Protein AF-A0A2V0QK83-F1 (afdb_monomer_lite)

InterPro domains:
  IPR011010 DNA breaking-rejoining enzyme, catalytic core [SSF56349] (102-260)
  IPR013762 Integrase-like, catalytic domain superfamily [G3DSA:1.10.443.10] (91-289)

pLDDT: mean 75.11, std 17.9, range [27.27, 98.12]

Sequence (448 aa):
MVIADFLDSLGEVVEDEDSLRMRNDKRFCMSADNDLSLTKLKVYTCYRLVGAGYSLESFKDLWPNQLGLIDDVLTGVGIDGIRLRCEKRLDSRFDTAFKEYINYVGYASMYIVAQFTGMRPGELVRLIGDVCLEQDSQTGFWLIAGKVEKHQQNLTAIFDDYWIAIPIVRDAIRASIILSRLKNNPYIFSRANTVPSGKVPLALGGSGFDYPMNKF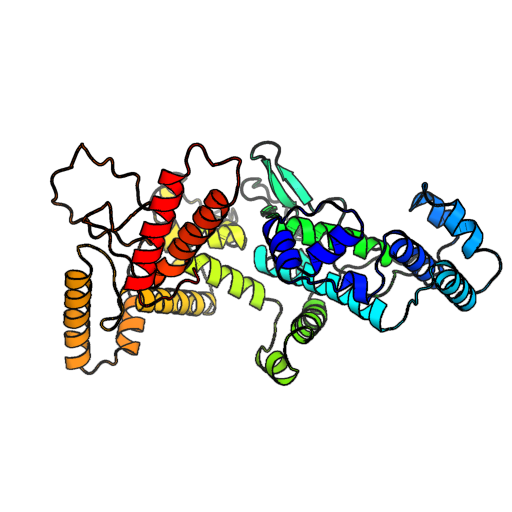FKGFLSEAEVADIDFFPYMLRHTLAFQMRRAGLGLPFISHQLKHFGELVGQVEIGRSFSRTTLSYGEIGEALSTGGRNGSVDWIKREAETEFIKGSFDPDGNYTGPLASEHKASMQKEFSGYMAAGYTKEEVFQFMADQNIAVINVGSALCYGKKSESFDPSLPCIGGLRCNPSRCRQAVVTEAHAPAWKNIYEENKKKLSDPRFEHSYENYKAAMEEARVVLLNLGIEVEE

Secondary structure (DSSP, 8-state):
-HHHHHHHHTTPPPS-HHHHHHHHHTT--HHHHTT--HHHHHHHHHHHHHHTT--HHHHHHH-GGGHHHHHHHHSSS-HHHHHHHHHHHHT----HHHHHHHHHHHHHHHHHHHHHH---HHHHTT-BTTTSEEE-TTT--EEEEP----S-----TTS-SEEE--HHHHHHHHHHHHHHHHHT-SBSS--SSPPPTTPPP-PPPGGGGHHHHHHHHTTTS-HHHHHHH---TTHHHHHHHHHHHHTT--HHHHHHHTT-HHHHH----TT----TTTTTSSTHHHHHHH---SSHHHHHHHHHHHHHHHHHH-TTS-EESTTHHHHHHHHHHHHHHHHHTT--HHHHHHHHHHTT------SSSEE---TT----TTS----GGG--TTT-TTEEEEGGGHHHHHHHHHHHHHHHH-GGGGGGHHHHHHHHHHHHHHHHHTT-----

Radius of gyration: 27.07 Å; chains: 1; bounding box: 74×63×80 Å

Foldseek 3Di:
DLLLLLCVQAVHDQLPPVVVVVCVVVVPHVCVVQVDYVLLLVLLLLLQQVVLVDDLVVVCVVPVPCNVVSCVLPPDDDSVSSQVSSCVVSVHHPDPSNLLSLLLLLLVLLLVLCLQQVDQLVQSLQQFLVPQWDQDPPPRFIWGATDDPDPDPPPDPPQHRITTQDSSNVSSSVSLSSQVSSQVARGSAADSHRNHPPHDHDGQDSQNSLVSNLSNCVVPDDPVVSVVCVDDSSVSSLNNLLVCVLVLNALCVNCSSNVVNDVQCDPPDPPDDDDPVNVVPPCSSVSSVPVDDDDDVVVSQLVSQLVVCCQQLPLPAFKDALCRVVSSVVSVVVVVVVVVVVDDPSVVSSVCSVVPPPQRQQDLFGFQDDPDDDDDPVDPCPDHHYDARVRDRRGMGTSSNLVVLVCQLVVLVVLCVDPVNPVCNVVSVVSNVSSCVRCVSRVHDDDD

Organism: Pseudomonas syringae pv. actinidiae (NCBI:txid103796)

Structure (mmCIF, N/CA/C/O backbone):
data_AF-A0A2V0QK83-F1
#
_entry.id   AF-A0A2V0QK83-F1
#
loop_
_atom_site.group_PDB
_atom_site.id
_atom_site.type_symbol
_atom_site.label_atom_id
_atom_site.label_alt_id
_atom_site.label_comp_id
_atom_site.label_asym_id
_atom_site.label_entity_id
_atom_site.label_seq_id
_atom_site.pdbx_PDB_ins_code
_atom_site.Cartn_x
_atom_site.Cartn_y
_atom_site.Cartn_z
_atom_site.occupancy
_atom_site.B_iso_or_equiv
_atom_site.auth_seq_id
_atom_site.auth_comp_id
_atom_site.auth_asym_id
_atom_site.auth_atom_id
_atom_site.pdbx_PDB_model_num
ATOM 1 N N . MET A 1 1 ? 3.443 -8.763 0.628 1.00 92.38 1 MET A N 1
ATOM 2 C CA . MET A 1 1 ? 3.996 -9.968 -0.045 1.00 92.38 1 MET A CA 1
ATOM 3 C C . MET A 1 1 ? 4.646 -9.662 -1.391 1.00 92.38 1 MET A C 1
ATOM 5 O O . MET A 1 1 ? 5.856 -9.748 -1.429 1.00 92.38 1 MET A O 1
ATOM 9 N N . VAL A 1 2 ? 3.925 -9.259 -2.453 1.00 95.88 2 VAL A N 1
ATOM 10 C CA . VAL A 1 2 ? 4.516 -8.990 -3.796 1.00 95.88 2 VAL A CA 1
ATOM 11 C C . VAL A 1 2 ? 5.730 -8.049 -3.748 1.00 95.88 2 VAL A C 1
ATOM 13 O O . VAL A 1 2 ? 6.760 -8.331 -4.345 1.00 95.88 2 VAL A O 1
ATOM 16 N N . ILE A 1 3 ? 5.615 -6.941 -3.010 1.00 97.69 3 ILE A N 1
ATOM 17 C CA . ILE A 1 3 ? 6.685 -5.939 -2.874 1.00 97.69 3 ILE A CA 1
ATOM 18 C C . ILE A 1 3 ? 7.881 -6.507 -2.098 1.00 97.69 3 ILE A C 1
ATOM 20 O O . ILE A 1 3 ? 9.014 -6.373 -2.545 1.00 97.69 3 ILE A O 1
ATOM 24 N N . ALA A 1 4 ? 7.620 -7.171 -0.967 1.00 97.06 4 ALA A N 1
ATOM 25 C CA . ALA A 1 4 ? 8.653 -7.816 -0.157 1.00 97.06 4 ALA A CA 1
ATOM 26 C C . ALA A 1 4 ? 9.400 -8.896 -0.957 1.00 97.06 4 ALA A C 1
ATOM 28 O O . ALA A 1 4 ? 10.622 -8.924 -0.950 1.00 97.06 4 ALA A O 1
ATOM 29 N N . ASP A 1 5 ? 8.669 -9.728 -1.702 1.00 97.31 5 ASP A N 1
ATOM 30 C CA . ASP A 1 5 ? 9.223 -10.743 -2.598 1.00 97.31 5 ASP A CA 1
ATOM 31 C C . ASP A 1 5 ? 10.121 -10.128 -3.682 1.00 97.31 5 ASP A C 1
ATOM 33 O O . ASP A 1 5 ? 11.244 -10.584 -3.895 1.00 97.31 5 ASP A O 1
ATOM 37 N N . PHE A 1 6 ? 9.667 -9.044 -4.320 1.00 98.12 6 PHE A N 1
ATOM 38 C CA . PHE A 1 6 ? 10.450 -8.303 -5.310 1.00 98.12 6 PHE A CA 1
ATOM 39 C C . PHE A 1 6 ? 11.751 -7.736 -4.725 1.00 98.12 6 PHE A C 1
ATOM 41 O O . PHE A 1 6 ? 12.804 -7.901 -5.334 1.00 98.12 6 PHE A O 1
ATOM 48 N N . LEU A 1 7 ? 11.695 -7.078 -3.564 1.00 97.75 7 LEU A N 1
ATOM 49 C CA . LEU A 1 7 ? 12.876 -6.496 -2.916 1.00 97.75 7 LEU A CA 1
ATOM 50 C C . LEU A 1 7 ? 13.869 -7.578 -2.467 1.00 97.75 7 LEU A C 1
ATOM 52 O O . LEU A 1 7 ? 15.044 -7.512 -2.830 1.00 97.75 7 LEU A O 1
ATOM 56 N N . ASP A 1 8 ? 13.388 -8.607 -1.767 1.00 96.50 8 ASP A N 1
ATOM 57 C CA . ASP A 1 8 ? 14.205 -9.723 -1.274 1.00 96.50 8 ASP A CA 1
ATOM 58 C C . ASP A 1 8 ? 14.935 -10.438 -2.425 1.00 96.50 8 ASP A C 1
ATOM 60 O O . ASP A 1 8 ? 16.142 -10.669 -2.369 1.00 96.50 8 ASP A O 1
ATOM 64 N N . SER A 1 9 ? 14.246 -10.670 -3.547 1.00 95.69 9 SER A N 1
ATOM 65 C CA . SER A 1 9 ? 14.831 -11.312 -4.742 1.00 95.69 9 SER A CA 1
ATOM 66 C C . SER A 1 9 ? 15.920 -10.482 -5.428 1.00 95.69 9 SER A C 1
ATOM 68 O O . SER A 1 9 ? 16.729 -11.007 -6.197 1.00 95.69 9 SER A O 1
ATOM 70 N N . LEU A 1 10 ? 15.949 -9.172 -5.181 1.00 94.94 10 LEU A N 1
ATOM 71 C CA . LEU A 1 10 ? 16.998 -8.276 -5.665 1.00 94.94 10 LEU A CA 1
ATOM 72 C C . LEU A 1 10 ? 18.153 -8.123 -4.665 1.00 94.94 10 LEU A C 1
ATOM 74 O O . LEU A 1 10 ? 19.143 -7.467 -4.998 1.00 94.94 10 LEU A O 1
ATOM 78 N N . GLY A 1 11 ? 18.052 -8.740 -3.483 1.00 93.75 11 GLY A N 1
ATOM 79 C CA . GLY A 1 11 ? 18.989 -8.568 -2.374 1.00 93.75 11 GLY A CA 1
ATOM 80 C C . GLY A 1 11 ? 18.831 -7.227 -1.653 1.00 93.75 11 GLY A C 1
ATOM 81 O O . GLY A 1 11 ? 19.766 -6.771 -0.997 1.00 93.75 11 GLY A O 1
ATOM 82 N N . GLU A 1 12 ? 17.681 -6.568 -1.802 1.00 94.88 12 GLU A N 1
ATOM 83 C CA . GLU A 1 12 ? 17.360 -5.331 -1.094 1.00 94.88 12 GLU A CA 1
ATOM 84 C C . GLU A 1 12 ? 16.810 -5.648 0.301 1.00 94.88 12 GLU A C 1
ATOM 86 O O . GLU A 1 12 ? 16.018 -6.570 0.477 1.00 94.88 12 GLU A O 1
ATOM 91 N N . VAL A 1 13 ? 17.193 -4.847 1.299 1.00 94.69 13 VAL A N 1
ATOM 92 C CA . VAL A 1 13 ? 16.637 -4.960 2.659 1.00 94.69 13 VAL A CA 1
ATOM 93 C C . VAL A 1 13 ? 15.130 -4.691 2.632 1.00 94.69 13 VAL A C 1
ATOM 95 O O . VAL A 1 13 ? 14.726 -3.637 2.141 1.00 94.69 13 VAL A O 1
ATOM 98 N N . VAL A 1 14 ? 14.330 -5.600 3.190 1.00 96.69 14 VAL A N 1
ATOM 99 C CA . VAL A 1 14 ? 12.881 -5.439 3.389 1.00 96.69 14 VAL A CA 1
ATOM 100 C C . VAL A 1 14 ? 12.636 -4.915 4.800 1.00 96.69 14 VAL A C 1
ATOM 102 O O . VAL A 1 14 ? 13.034 -5.556 5.769 1.00 96.69 14 VAL A O 1
ATOM 105 N N . GLU A 1 15 ? 12.012 -3.747 4.918 1.00 95.88 15 GLU A N 1
ATOM 106 C CA . GLU A 1 15 ? 11.747 -3.094 6.204 1.00 95.88 15 GLU A CA 1
ATOM 107 C C . GLU A 1 15 ? 10.499 -3.667 6.891 1.00 95.88 15 GLU A C 1
ATOM 109 O O . GLU A 1 15 ? 10.422 -3.701 8.118 1.00 95.88 15 GLU A O 1
ATOM 114 N N . ASP A 1 16 ? 9.499 -4.099 6.118 1.00 95.75 16 ASP A N 1
ATOM 115 C CA . ASP A 1 16 ? 8.285 -4.726 6.637 1.00 95.75 16 ASP A CA 1
ATOM 116 C C . ASP A 1 16 ? 8.490 -6.224 6.908 1.00 95.75 16 ASP A C 1
ATOM 118 O O . ASP A 1 16 ? 8.164 -7.095 6.089 1.00 95.75 16 ASP A O 1
ATOM 122 N N . GLU A 1 17 ? 9.022 -6.521 8.095 1.00 93.19 17 GLU A N 1
ATOM 123 C CA . GLU A 1 17 ? 9.265 -7.890 8.563 1.00 93.19 17 GLU A CA 1
ATOM 124 C C . GLU A 1 17 ? 7.989 -8.749 8.572 1.00 93.19 17 GLU A C 1
ATOM 126 O O . GLU A 1 17 ? 8.051 -9.955 8.313 1.00 93.19 17 GLU A O 1
ATOM 131 N N . ASP A 1 18 ? 6.818 -8.152 8.814 1.00 91.94 18 ASP A N 1
ATOM 132 C CA . ASP A 1 18 ? 5.548 -8.879 8.836 1.00 91.94 18 ASP A CA 1
ATOM 133 C C . ASP A 1 18 ? 5.139 -9.349 7.435 1.00 91.94 18 ASP A C 1
ATOM 135 O O . ASP A 1 18 ? 4.742 -10.510 7.268 1.00 91.94 18 ASP A O 1
ATOM 139 N N . SER A 1 19 ? 5.289 -8.501 6.410 1.00 92.44 19 SER A N 1
ATOM 140 C CA . SER A 1 19 ? 5.087 -8.915 5.013 1.00 92.44 19 SER A CA 1
ATOM 141 C C . SER A 1 19 ? 6.082 -9.977 4.571 1.00 92.44 19 SER A C 1
ATOM 143 O O . SER A 1 19 ? 5.697 -10.875 3.813 1.00 92.44 19 SER A O 1
ATOM 145 N N . LEU A 1 20 ? 7.344 -9.867 4.995 1.00 92.50 20 LEU A N 1
ATOM 146 C CA . LEU A 1 20 ? 8.384 -10.838 4.661 1.00 92.50 20 LEU A CA 1
ATOM 147 C C . LEU A 1 20 ? 8.082 -12.200 5.291 1.00 92.50 20 LEU A C 1
ATOM 149 O O . LEU A 1 20 ? 8.111 -13.222 4.603 1.00 92.50 20 LEU A O 1
ATOM 153 N N . ARG A 1 21 ? 7.711 -12.215 6.575 1.00 91.62 21 ARG A N 1
ATOM 154 C CA . ARG A 1 21 ? 7.301 -13.433 7.282 1.00 91.62 21 ARG A CA 1
ATOM 155 C C . ARG A 1 21 ? 6.081 -14.068 6.620 1.00 91.62 21 ARG A C 1
ATOM 157 O O . ARG A 1 21 ? 6.139 -15.233 6.248 1.00 91.62 21 ARG A O 1
ATOM 164 N N . MET A 1 22 ? 5.028 -13.290 6.357 1.00 90.94 22 MET A N 1
ATOM 165 C CA . MET A 1 22 ? 3.817 -13.803 5.703 1.00 90.94 22 MET A CA 1
ATOM 166 C C . MET A 1 22 ? 4.107 -14.388 4.315 1.00 90.94 22 MET A C 1
ATOM 168 O O . MET A 1 22 ? 3.521 -15.405 3.941 1.00 90.94 22 MET A O 1
ATOM 172 N N . ARG A 1 23 ? 5.012 -13.765 3.548 1.00 94.00 23 ARG A N 1
ATOM 173 C CA . ARG A 1 23 ? 5.478 -14.311 2.269 1.00 94.00 23 ARG A CA 1
ATOM 174 C C . ARG A 1 23 ? 6.117 -15.690 2.464 1.00 94.00 23 ARG A C 1
ATOM 176 O O . ARG A 1 23 ? 5.763 -16.614 1.734 1.00 94.00 23 ARG A O 1
ATOM 183 N N . ASN A 1 24 ? 7.028 -15.819 3.431 1.00 92.69 24 ASN A N 1
ATOM 184 C CA . ASN A 1 24 ? 7.738 -17.068 3.727 1.00 92.69 24 ASN A CA 1
ATOM 185 C C . ASN A 1 24 ? 6.778 -18.177 4.159 1.00 92.69 24 ASN A C 1
ATOM 187 O O . ASN A 1 24 ? 6.830 -19.276 3.607 1.00 92.69 24 ASN A O 1
ATOM 191 N N . ASP A 1 25 ? 5.864 -17.866 5.077 1.00 92.50 25 ASP A N 1
ATOM 192 C CA . ASP A 1 25 ? 4.883 -18.817 5.608 1.00 92.50 25 ASP A CA 1
ATOM 193 C C . ASP A 1 25 ? 3.975 -19.351 4.494 1.00 92.50 25 ASP A C 1
ATOM 195 O O . ASP A 1 25 ? 3.728 -20.553 4.392 1.00 92.50 25 ASP A O 1
ATOM 199 N N . LYS A 1 26 ? 3.538 -18.464 3.591 1.00 92.12 26 LYS A N 1
ATOM 200 C CA . LYS A 1 26 ? 2.717 -18.824 2.425 1.00 92.12 26 LYS A CA 1
ATOM 201 C C . LYS A 1 26 ? 3.521 -19.382 1.250 1.00 92.12 26 LYS A C 1
ATOM 203 O O . LYS A 1 26 ? 2.921 -19.720 0.232 1.00 92.12 26 LYS A O 1
ATOM 208 N N . ARG A 1 27 ? 4.854 -19.460 1.361 1.00 91.81 27 ARG A N 1
ATOM 209 C CA . ARG A 1 27 ? 5.782 -19.839 0.276 1.00 91.81 27 ARG A CA 1
ATOM 210 C C . ARG A 1 27 ? 5.521 -19.064 -1.022 1.00 91.81 27 ARG A C 1
ATOM 212 O O . ARG A 1 27 ? 5.642 -19.599 -2.122 1.00 91.81 27 ARG A O 1
ATOM 219 N N . PHE A 1 28 ? 5.125 -17.802 -0.886 1.00 92.69 28 PHE A N 1
ATOM 220 C CA . PHE A 1 28 ? 4.818 -16.937 -2.017 1.00 92.69 28 PHE A CA 1
ATOM 221 C C . PHE A 1 28 ? 6.118 -16.534 -2.729 1.00 92.69 28 PHE A C 1
ATOM 223 O O . PHE A 1 28 ? 7.012 -15.992 -2.084 1.00 92.69 28 PHE A O 1
ATOM 230 N N . CYS A 1 29 ? 6.226 -16.781 -4.038 1.00 91.69 29 CYS A N 1
ATOM 231 C CA . CYS A 1 29 ? 7.470 -16.590 -4.799 1.00 91.69 29 CYS A CA 1
ATOM 232 C C . CYS A 1 29 ? 7.228 -16.177 -6.266 1.00 91.69 29 CYS A C 1
ATOM 234 O O . CYS A 1 29 ? 7.734 -16.786 -7.205 1.00 91.69 29 CYS A O 1
ATOM 236 N N . MET A 1 30 ? 6.467 -15.100 -6.474 1.00 93.50 30 MET A N 1
ATOM 237 C CA . MET A 1 30 ? 6.132 -14.602 -7.818 1.00 93.50 30 MET A CA 1
ATOM 238 C C . MET A 1 30 ? 7.364 -14.116 -8.601 1.00 93.50 30 MET A C 1
ATOM 240 O O . MET A 1 30 ? 7.384 -14.155 -9.832 1.00 93.50 30 MET A O 1
ATOM 244 N N . SER A 1 31 ? 8.393 -13.640 -7.901 1.00 94.19 31 SER A N 1
ATOM 245 C CA . SER A 1 31 ? 9.687 -13.279 -8.474 1.00 94.19 31 SER A CA 1
ATOM 246 C C . SER A 1 31 ? 10.387 -14.470 -9.133 1.00 94.19 31 SER A C 1
ATOM 248 O O . SER A 1 31 ? 10.918 -14.317 -10.232 1.00 94.19 31 SER A O 1
ATOM 250 N N . ALA A 1 32 ? 10.345 -15.647 -8.503 1.00 92.25 32 ALA A N 1
ATOM 251 C CA . ALA A 1 32 ? 10.951 -16.878 -8.998 1.00 92.25 32 ALA A CA 1
ATOM 252 C C . ALA A 1 32 ? 10.222 -17.394 -10.243 1.00 92.25 32 ALA A C 1
ATOM 254 O O . ALA A 1 32 ? 10.880 -17.720 -11.225 1.00 92.25 32 ALA A O 1
ATOM 255 N N . ASP A 1 33 ? 8.885 -17.338 -10.257 1.00 91.56 33 ASP A N 1
ATOM 256 C CA . ASP A 1 33 ? 8.063 -17.662 -11.438 1.00 91.56 33 ASP A CA 1
ATOM 257 C C . ASP A 1 33 ? 8.398 -16.786 -12.661 1.00 91.56 33 ASP A C 1
ATOM 259 O O . ASP A 1 33 ? 8.089 -17.129 -13.800 1.00 91.56 33 ASP A O 1
ATOM 263 N N . ASN A 1 34 ? 9.022 -15.630 -12.421 1.00 93.12 34 ASN A N 1
ATOM 264 C CA . ASN A 1 34 ? 9.430 -14.660 -13.431 1.00 93.12 34 ASN A CA 1
ATOM 265 C C . ASN A 1 34 ? 10.961 -14.578 -13.599 1.00 93.12 34 ASN A C 1
ATOM 267 O O . ASN A 1 34 ? 11.455 -13.626 -14.220 1.00 93.12 34 ASN A O 1
ATOM 271 N N . ASP A 1 35 ? 11.717 -15.540 -13.056 1.00 92.25 35 ASP A N 1
ATOM 272 C CA . ASP A 1 35 ? 13.187 -15.600 -13.006 1.00 92.25 35 ASP A CA 1
ATOM 273 C C . ASP A 1 35 ? 13.850 -14.274 -12.585 1.00 92.25 35 ASP A C 1
ATOM 275 O O . ASP A 1 35 ? 14.886 -13.862 -13.130 1.00 92.25 35 ASP A O 1
ATOM 279 N N . LEU A 1 36 ? 13.223 -13.519 -11.683 1.00 93.44 36 LEU A N 1
ATOM 280 C CA . LEU A 1 36 ? 13.739 -12.218 -11.290 1.00 93.44 36 LEU A CA 1
ATOM 281 C C . LEU A 1 36 ? 15.092 -12.388 -10.595 1.00 93.44 36 LEU A C 1
ATOM 283 O O . LEU A 1 36 ? 15.233 -13.076 -9.592 1.00 93.44 36 LEU A O 1
ATOM 287 N N . SER A 1 37 ? 16.082 -11.670 -11.107 1.00 90.38 37 SER A N 1
ATOM 288 C CA . SER A 1 37 ? 17.361 -11.466 -10.445 1.00 90.38 37 SER A CA 1
ATOM 289 C C . SER A 1 37 ? 17.823 -10.036 -10.674 1.00 90.38 37 SER A C 1
ATOM 291 O O . SER A 1 37 ? 17.418 -9.379 -11.643 1.00 90.38 37 SER A O 1
ATOM 293 N N . LEU A 1 38 ? 18.730 -9.558 -9.821 1.00 87.75 38 LEU A N 1
ATOM 294 C CA . LEU A 1 38 ? 19.344 -8.243 -9.988 1.00 87.75 38 LEU A CA 1
ATOM 295 C C . LEU A 1 38 ? 19.991 -8.090 -11.374 1.00 87.75 38 LEU A C 1
ATOM 297 O O . LEU A 1 38 ? 19.864 -7.044 -12.012 1.00 87.75 38 LEU A O 1
ATOM 301 N N . THR A 1 39 ? 20.645 -9.143 -11.867 1.00 83.69 39 THR A N 1
ATOM 302 C CA . THR A 1 39 ? 21.256 -9.164 -13.201 1.00 83.69 39 THR A CA 1
ATOM 303 C C . THR A 1 39 ? 20.195 -9.074 -14.296 1.00 83.69 39 THR A C 1
ATOM 305 O O . THR A 1 39 ? 20.309 -8.213 -15.171 1.00 83.69 39 THR A O 1
ATOM 308 N N . LYS A 1 40 ? 19.130 -9.889 -14.228 1.00 87.31 40 LYS A N 1
ATOM 309 C CA . LYS A 1 40 ? 18.028 -9.855 -15.205 1.00 87.31 40 LYS A CA 1
ATOM 310 C C . LYS A 1 40 ? 17.400 -8.464 -15.279 1.00 87.31 40 LYS A C 1
ATOM 312 O O . LYS A 1 40 ? 17.233 -7.926 -16.373 1.00 87.31 40 LYS A O 1
ATOM 317 N N . LEU A 1 41 ? 17.124 -7.847 -14.129 1.00 88.81 41 LEU A N 1
ATOM 318 C CA . LEU A 1 41 ? 16.515 -6.518 -14.061 1.00 88.81 41 LEU A CA 1
ATOM 319 C C . LEU A 1 41 ? 17.408 -5.433 -14.685 1.00 88.81 41 LEU A C 1
ATOM 321 O O . LEU A 1 41 ? 16.920 -4.576 -15.427 1.00 88.81 41 LEU A O 1
ATOM 325 N N . LYS A 1 42 ? 18.719 -5.469 -14.426 1.00 83.69 42 LYS A N 1
ATOM 326 C CA . LYS A 1 42 ? 19.673 -4.486 -14.970 1.00 83.69 42 LYS A CA 1
ATOM 327 C C . LYS A 1 42 ? 19.869 -4.631 -16.476 1.00 83.69 42 LYS A C 1
ATOM 329 O O . LYS A 1 42 ? 19.849 -3.632 -17.195 1.00 83.69 42 LYS A O 1
ATOM 334 N N . VAL A 1 43 ? 19.966 -5.861 -16.975 1.00 81.62 43 VAL A N 1
ATOM 335 C CA . VAL A 1 43 ? 20.029 -6.130 -18.419 1.00 81.62 43 VAL A CA 1
ATOM 336 C C . VAL A 1 43 ? 18.735 -5.690 -19.109 1.00 81.62 43 VAL A C 1
ATOM 338 O O . VAL A 1 43 ? 18.778 -5.028 -20.147 1.00 81.62 43 VAL A O 1
ATOM 341 N N . TYR A 1 44 ? 17.582 -5.982 -18.506 1.00 86.81 44 TYR A N 1
ATOM 342 C CA . TYR A 1 44 ? 16.288 -5.528 -19.007 1.00 86.81 44 TYR A CA 1
ATOM 343 C C . TYR A 1 44 ? 16.177 -3.995 -19.032 1.00 86.81 44 TYR A C 1
ATOM 345 O O . TYR A 1 44 ? 15.679 -3.424 -20.003 1.00 86.81 44 TYR A O 1
ATOM 353 N N . THR A 1 45 ? 16.704 -3.312 -18.013 1.00 86.44 45 THR A N 1
ATOM 354 C CA . THR A 1 45 ? 16.800 -1.842 -17.977 1.00 86.44 45 THR A CA 1
ATOM 355 C C . THR A 1 45 ? 17.608 -1.309 -19.160 1.00 86.44 45 THR A C 1
ATOM 357 O O . THR A 1 45 ? 17.125 -0.442 -19.886 1.00 86.44 45 THR A O 1
ATOM 360 N N . CYS A 1 46 ? 18.794 -1.868 -19.414 1.00 80.31 46 CYS A N 1
ATOM 361 C CA . CYS A 1 46 ? 19.641 -1.462 -20.539 1.00 80.31 46 CYS A CA 1
ATOM 362 C C . CYS A 1 46 ? 18.929 -1.664 -21.882 1.00 80.31 46 CYS A C 1
ATOM 364 O O . CYS A 1 46 ? 18.868 -0.743 -22.694 1.00 80.31 46 CYS A O 1
ATOM 366 N N . TYR A 1 47 ? 18.322 -2.837 -22.086 1.00 81.75 47 TYR A N 1
ATOM 367 C CA . TYR A 1 47 ? 17.527 -3.137 -23.280 1.00 81.75 47 TYR A CA 1
ATOM 368 C C . TYR A 1 47 ? 16.441 -2.078 -23.528 1.00 81.75 47 TYR A C 1
ATOM 370 O O . TYR A 1 47 ? 16.293 -1.574 -24.644 1.00 81.75 47 TYR A O 1
ATOM 378 N N . ARG A 1 48 ? 15.714 -1.688 -22.476 1.00 86.88 48 ARG A N 1
ATOM 379 C CA . ARG A 1 48 ? 14.668 -0.666 -22.559 1.00 86.88 48 ARG A CA 1
ATOM 380 C C . ARG A 1 48 ? 15.203 0.726 -22.890 1.00 86.88 48 ARG A C 1
ATOM 382 O O . ARG A 1 48 ? 14.571 1.435 -23.670 1.00 86.88 48 ARG A O 1
ATOM 389 N N . LEU A 1 49 ? 16.341 1.117 -22.323 1.00 84.94 49 LEU A N 1
ATOM 390 C CA . LEU A 1 49 ? 16.956 2.414 -22.605 1.00 84.94 49 LEU A CA 1
ATOM 391 C C . LEU A 1 49 ? 17.519 2.481 -24.032 1.00 84.94 49 LEU A C 1
ATOM 393 O O . LEU A 1 49 ? 17.308 3.477 -24.721 1.00 84.94 49 LEU A O 1
ATOM 397 N N . VAL A 1 50 ? 18.158 1.416 -24.524 1.00 81.81 50 VAL A N 1
ATOM 398 C CA . VAL A 1 50 ? 18.593 1.348 -25.932 1.00 81.81 50 VAL A CA 1
ATOM 399 C C . VAL A 1 50 ? 17.387 1.461 -26.865 1.00 81.81 50 VAL A C 1
ATOM 401 O O . VAL A 1 50 ? 17.412 2.247 -27.811 1.00 81.81 50 VAL A O 1
ATOM 404 N N . GLY A 1 51 ? 16.291 0.757 -26.560 1.00 84.19 51 GLY A N 1
ATOM 405 C CA . GLY A 1 51 ? 15.030 0.890 -27.295 1.00 84.19 51 GLY A CA 1
ATOM 406 C C . GLY A 1 51 ? 14.426 2.301 -27.261 1.00 84.19 51 GLY A C 1
ATOM 407 O O . GLY A 1 51 ? 13.710 2.685 -28.182 1.00 84.19 51 GLY A O 1
ATOM 408 N N . ALA A 1 52 ? 14.741 3.089 -26.232 1.00 88.06 52 ALA A N 1
ATOM 409 C CA . ALA A 1 52 ? 14.328 4.483 -26.077 1.00 88.06 52 ALA A CA 1
ATOM 410 C C . ALA A 1 52 ? 15.315 5.498 -26.703 1.00 88.06 52 ALA A C 1
ATOM 412 O O . ALA A 1 52 ? 15.085 6.707 -26.615 1.00 88.06 52 ALA A O 1
ATOM 413 N N . GLY A 1 53 ? 16.390 5.026 -27.347 1.00 87.25 53 GLY A N 1
ATOM 414 C CA . GLY A 1 53 ? 17.351 5.851 -28.084 1.00 87.25 53 GLY A CA 1
ATOM 415 C C . GLY A 1 53 ? 18.491 6.440 -27.247 1.00 87.25 53 GLY A C 1
ATOM 416 O O . GLY A 1 53 ? 19.092 7.428 -27.667 1.00 87.25 53 GLY A O 1
ATOM 417 N N . TYR A 1 54 ? 18.786 5.886 -26.066 1.00 85.06 54 TYR A N 1
ATOM 418 C CA . TYR A 1 54 ? 19.963 6.286 -25.283 1.00 85.06 54 TYR A CA 1
ATOM 419 C C . TYR A 1 54 ? 21.248 5.672 -25.848 1.00 85.06 54 TYR A C 1
ATOM 421 O O . TYR A 1 54 ? 21.248 4.528 -26.309 1.00 85.06 54 TYR A O 1
ATOM 429 N N . SER A 1 55 ? 22.346 6.433 -25.804 1.00 78.19 55 SER A N 1
ATOM 430 C CA . SER A 1 55 ? 23.662 5.953 -26.229 1.00 78.19 55 SER A CA 1
ATOM 431 C C . SER A 1 55 ? 24.327 5.107 -25.141 1.00 78.19 55 SER A C 1
ATOM 433 O O . SER A 1 55 ? 24.014 5.218 -23.956 1.00 78.19 55 SER A O 1
ATOM 435 N N . LEU A 1 56 ? 25.295 4.285 -25.556 1.00 70.75 56 LEU A N 1
ATOM 436 C CA . LEU A 1 56 ? 26.093 3.450 -24.654 1.00 70.75 56 LEU A CA 1
ATOM 437 C C . LEU A 1 56 ? 26.869 4.258 -23.609 1.00 70.75 56 LEU A C 1
ATOM 439 O O . LEU A 1 56 ? 27.010 3.827 -22.468 1.00 70.75 56 LEU A O 1
ATOM 443 N N . GLU A 1 57 ? 27.338 5.446 -23.985 1.00 68.81 57 GLU A N 1
ATOM 444 C CA . GLU A 1 57 ? 28.060 6.349 -23.087 1.00 68.81 57 GLU A CA 1
ATOM 445 C C . GLU A 1 57 ? 27.165 6.867 -21.958 1.00 68.81 57 GLU A C 1
ATOM 447 O O . GLU A 1 57 ? 27.610 6.918 -20.815 1.00 68.81 57 GLU A O 1
ATOM 452 N N . SER A 1 58 ? 25.880 7.123 -22.227 1.00 67.38 58 SER A N 1
ATOM 453 C CA . SER A 1 58 ? 24.917 7.526 -21.194 1.00 67.38 58 SER A CA 1
ATOM 454 C C . SER A 1 58 ? 24.676 6.448 -20.128 1.00 67.38 58 SER A C 1
ATOM 456 O O . SER A 1 58 ? 24.223 6.765 -19.031 1.00 67.38 58 SER A O 1
ATOM 458 N N . PHE A 1 59 ? 24.980 5.174 -20.408 1.00 67.62 59 PHE A N 1
ATOM 459 C CA . PHE A 1 59 ? 24.857 4.100 -19.412 1.00 67.62 59 PHE A CA 1
ATOM 460 C C . PHE A 1 59 ? 26.002 4.093 -18.401 1.00 67.62 59 PHE A C 1
ATOM 462 O O . PHE A 1 59 ? 25.805 3.606 -17.287 1.00 67.62 59 PHE A O 1
ATOM 469 N N . LYS A 1 60 ? 27.168 4.649 -18.757 1.00 63.09 60 LYS A N 1
ATOM 470 C CA . LYS A 1 60 ? 28.336 4.731 -17.865 1.00 63.09 60 LYS A CA 1
ATOM 471 C C . LYS A 1 60 ? 28.041 5.601 -16.645 1.00 63.09 60 LYS A C 1
ATOM 473 O O . LYS A 1 60 ? 28.398 5.222 -15.534 1.00 63.09 60 LYS A O 1
ATOM 478 N N . ASP A 1 61 ? 27.315 6.696 -16.859 1.00 61.88 61 ASP A N 1
ATOM 479 C CA . ASP A 1 61 ? 26.935 7.646 -15.809 1.00 61.88 61 ASP A CA 1
ATOM 480 C C . ASP A 1 61 ? 25.788 7.124 -14.930 1.00 61.88 61 ASP A C 1
ATOM 482 O O . ASP A 1 61 ? 25.743 7.397 -13.733 1.00 61.88 61 ASP A O 1
ATOM 486 N N . LEU A 1 62 ? 24.870 6.337 -15.503 1.00 60.88 62 LEU A N 1
ATOM 487 C CA . LEU A 1 62 ? 23.731 5.771 -14.774 1.00 60.88 62 LEU A CA 1
ATOM 488 C C . LEU A 1 62 ? 24.089 4.476 -14.009 1.00 60.88 62 LEU A C 1
ATOM 490 O O . LEU A 1 62 ? 23.471 4.189 -12.983 1.00 60.88 62 LEU A O 1
ATOM 494 N N . TRP A 1 63 ? 25.079 3.697 -14.476 1.00 63.81 63 TRP A N 1
ATOM 495 C CA . TRP A 1 63 ? 25.516 2.431 -13.858 1.00 63.81 63 TRP A CA 1
ATOM 496 C C . TRP A 1 63 ? 27.035 2.173 -13.982 1.00 63.81 63 TRP A C 1
ATOM 498 O O . TRP A 1 63 ? 27.459 1.250 -14.687 1.00 63.81 63 TRP A O 1
ATOM 508 N N . PRO A 1 64 ? 27.880 2.894 -13.220 1.00 56.88 64 PRO A N 1
ATOM 509 C CA . PRO A 1 64 ? 29.342 2.803 -13.338 1.00 56.88 64 PRO A CA 1
ATOM 510 C C . PRO A 1 64 ? 29.922 1.417 -12.993 1.00 56.88 64 PRO A C 1
ATOM 512 O O . PRO A 1 64 ? 30.957 1.023 -13.521 1.00 56.88 64 PRO A O 1
ATOM 515 N N . ASN A 1 65 ? 29.236 0.627 -12.158 1.00 57.03 65 ASN A N 1
ATOM 516 C CA . ASN A 1 65 ? 29.771 -0.628 -11.608 1.00 57.03 65 ASN A CA 1
ATOM 517 C C . ASN A 1 65 ? 29.434 -1.895 -12.425 1.00 57.03 65 ASN A C 1
ATOM 519 O O . ASN A 1 65 ? 29.696 -2.999 -11.949 1.00 57.03 65 ASN A O 1
ATOM 523 N N . GLN A 1 66 ? 28.819 -1.786 -13.612 1.00 59.06 66 GLN A N 1
ATOM 524 C CA . GLN A 1 66 ? 28.376 -2.957 -14.403 1.00 59.06 66 GLN A CA 1
ATOM 525 C C . GLN A 1 66 ? 28.764 -2.935 -15.888 1.00 59.06 66 GLN A C 1
ATOM 527 O O . GLN A 1 66 ? 28.203 -3.670 -16.702 1.00 59.06 66 GLN A O 1
ATOM 532 N N . LEU A 1 67 ? 29.772 -2.138 -16.233 1.00 56.44 67 LEU A N 1
ATOM 533 C CA . LEU A 1 67 ? 30.155 -1.864 -17.617 1.00 56.44 67 LEU A CA 1
ATOM 534 C C . LEU A 1 67 ? 30.573 -3.098 -18.427 1.00 56.44 67 LEU A C 1
ATOM 536 O O . LEU A 1 67 ? 30.166 -3.227 -19.575 1.00 56.44 67 LEU A O 1
ATOM 540 N N . GLY A 1 68 ? 31.270 -4.063 -17.817 1.00 59.78 68 GLY A N 1
ATOM 541 C CA . GLY A 1 68 ? 31.719 -5.270 -18.526 1.00 59.78 68 GLY A CA 1
ATOM 542 C C . GLY A 1 68 ? 30.584 -6.165 -19.046 1.00 59.78 68 GLY A C 1
ATOM 543 O O . GLY A 1 68 ? 30.731 -6.807 -20.079 1.00 59.78 68 GLY A O 1
ATOM 544 N N . LEU A 1 69 ? 29.425 -6.186 -18.373 1.00 61.41 69 LEU A N 1
ATOM 545 C CA . LEU A 1 69 ? 28.245 -6.926 -18.844 1.00 61.41 69 LEU A CA 1
ATOM 546 C C . LEU A 1 69 ? 27.528 -6.176 -19.981 1.00 61.41 69 LEU A C 1
ATOM 548 O O . LEU A 1 69 ? 26.939 -6.793 -20.864 1.00 61.41 69 LEU A O 1
ATOM 552 N N . ILE A 1 70 ? 27.573 -4.845 -19.937 1.00 61.62 70 ILE A N 1
ATOM 553 C CA . ILE A 1 70 ? 26.891 -3.927 -20.854 1.00 61.62 70 ILE A CA 1
ATOM 554 C C . ILE A 1 70 ? 27.643 -3.860 -22.193 1.00 61.62 70 ILE A C 1
ATOM 556 O O . ILE A 1 70 ? 27.019 -3.980 -23.249 1.00 61.62 70 ILE A O 1
ATOM 560 N N . ASP A 1 71 ? 28.973 -3.766 -22.163 1.00 63.84 71 ASP A N 1
ATOM 561 C CA . ASP A 1 71 ? 29.814 -3.677 -23.364 1.00 63.84 71 ASP A CA 1
ATOM 562 C C . ASP A 1 71 ? 29.772 -4.974 -24.207 1.00 63.84 71 ASP A C 1
ATOM 564 O O . ASP A 1 71 ? 29.649 -4.928 -25.434 1.00 63.84 71 ASP A O 1
ATOM 568 N N . ASP A 1 72 ? 29.761 -6.147 -23.565 1.00 63.88 72 ASP A N 1
ATOM 569 C CA . ASP A 1 72 ? 29.641 -7.456 -24.236 1.00 63.88 72 ASP A CA 1
ATOM 570 C C . ASP A 1 72 ? 28.291 -7.649 -24.953 1.00 63.88 72 ASP A C 1
ATOM 572 O O . ASP A 1 72 ? 28.186 -8.292 -26.005 1.00 63.88 72 ASP A O 1
ATOM 576 N N . VAL A 1 73 ? 27.215 -7.147 -24.347 1.00 61.28 73 VAL A N 1
ATOM 577 C CA . VAL A 1 73 ? 25.839 -7.442 -24.768 1.00 61.28 73 VAL A CA 1
ATOM 578 C C . VAL A 1 73 ? 25.335 -6.435 -25.802 1.00 61.28 73 VAL A C 1
ATOM 580 O O . VAL A 1 73 ? 24.562 -6.809 -26.687 1.00 61.28 73 VAL A O 1
ATOM 583 N N . LEU A 1 74 ? 25.795 -5.183 -25.736 1.00 64.12 74 LEU A N 1
ATOM 584 C CA . LEU A 1 74 ? 25.265 -4.073 -26.535 1.00 64.12 74 LEU A CA 1
ATOM 585 C C . LEU A 1 74 ? 26.109 -3.712 -27.772 1.00 64.12 74 LEU A C 1
ATOM 587 O O . LEU A 1 74 ? 25.765 -2.786 -28.507 1.00 64.12 74 LEU A O 1
ATOM 591 N N . THR A 1 75 ? 27.189 -4.443 -28.053 1.00 63.34 75 THR A N 1
ATOM 592 C CA . THR A 1 75 ? 28.062 -4.186 -29.209 1.00 63.34 75 THR A CA 1
ATOM 593 C C . THR A 1 75 ? 27.527 -4.780 -30.520 1.00 63.34 75 THR A C 1
ATOM 595 O O . THR A 1 75 ? 27.340 -5.992 -30.670 1.00 63.34 75 THR A O 1
ATOM 598 N N . GLY A 1 76 ? 27.337 -3.909 -31.519 1.00 56.62 76 GLY A N 1
ATOM 599 C CA . GLY A 1 76 ? 27.299 -4.265 -32.945 1.00 56.62 76 GLY A CA 1
ATOM 600 C C . GLY A 1 76 ? 26.020 -4.912 -33.492 1.00 56.62 76 GLY A C 1
ATOM 601 O O . GLY A 1 76 ? 26.062 -5.428 -34.605 1.00 56.62 76 GLY A O 1
ATOM 602 N N . VAL A 1 77 ? 24.897 -4.920 -32.762 1.00 58.97 77 VAL A N 1
ATOM 603 C CA . VAL A 1 77 ? 23.618 -5.480 -33.245 1.00 58.97 77 VAL A CA 1
ATOM 604 C C . VAL A 1 77 ? 22.433 -4.581 -32.868 1.00 58.97 77 VAL A C 1
ATOM 606 O O . VAL A 1 77 ? 22.470 -3.889 -31.857 1.00 58.97 77 VAL A O 1
ATOM 609 N N . GLY A 1 78 ? 21.384 -4.571 -33.701 1.00 6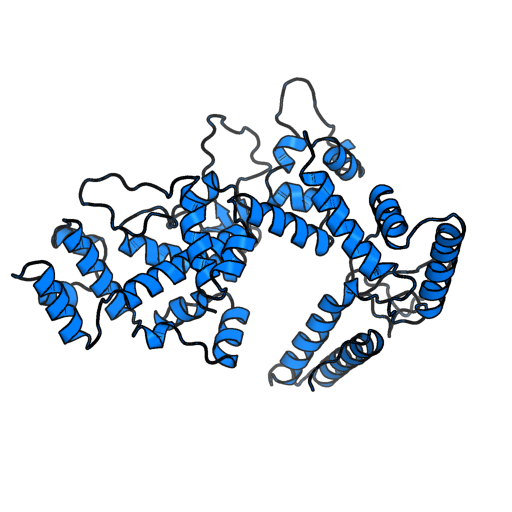4.38 78 GLY A N 1
ATOM 610 C CA . GLY A 1 78 ? 20.133 -3.849 -33.432 1.00 64.38 78 GLY A CA 1
ATOM 611 C C . GLY A 1 78 ? 19.366 -4.367 -32.201 1.00 64.38 78 GLY A C 1
ATOM 612 O O . GLY A 1 78 ? 19.680 -5.421 -31.649 1.00 64.38 78 GLY A O 1
ATOM 613 N N . ILE A 1 79 ? 18.322 -3.639 -31.788 1.00 67.69 79 ILE A N 1
ATOM 614 C CA . ILE A 1 79 ? 17.554 -3.864 -30.541 1.00 67.69 79 ILE A CA 1
ATOM 615 C C . ILE A 1 79 ? 17.088 -5.322 -30.360 1.00 67.69 79 ILE A C 1
ATOM 617 O O . ILE A 1 79 ? 17.201 -5.875 -29.265 1.00 67.69 79 ILE A O 1
ATOM 621 N N . ASP A 1 80 ? 16.609 -5.973 -31.423 1.00 69.88 80 ASP A N 1
ATOM 622 C CA . ASP A 1 80 ? 16.120 -7.358 -31.348 1.00 69.88 80 ASP A CA 1
ATOM 623 C C . ASP A 1 80 ? 17.229 -8.377 -31.084 1.00 69.88 80 ASP A C 1
ATOM 625 O O . ASP A 1 80 ? 17.019 -9.365 -30.376 1.00 69.88 80 ASP A O 1
ATOM 629 N N . GLY A 1 81 ? 18.428 -8.137 -31.610 1.00 71.12 81 GLY A N 1
ATOM 630 C CA . GLY A 1 81 ? 19.554 -9.022 -31.349 1.00 71.12 81 GLY A CA 1
ATOM 631 C C . GLY A 1 81 ? 20.246 -8.730 -30.018 1.00 71.12 81 GLY A C 1
ATOM 632 O O . GLY A 1 81 ? 20.796 -9.657 -29.430 1.00 71.12 81 GLY A O 1
ATOM 633 N N . ILE A 1 82 ? 20.134 -7.507 -29.482 1.00 71.38 82 ILE A N 1
ATOM 634 C CA . ILE A 1 82 ? 20.462 -7.225 -28.075 1.00 71.38 82 ILE A CA 1
ATOM 635 C C . ILE A 1 82 ? 19.570 -8.075 -27.169 1.00 71.38 82 ILE A C 1
ATOM 637 O O . ILE A 1 82 ? 20.093 -8.817 -26.342 1.00 71.38 82 ILE A O 1
ATOM 641 N N . ARG A 1 83 ? 18.244 -8.055 -27.379 1.00 74.19 83 ARG A N 1
ATOM 642 C CA . ARG A 1 83 ? 1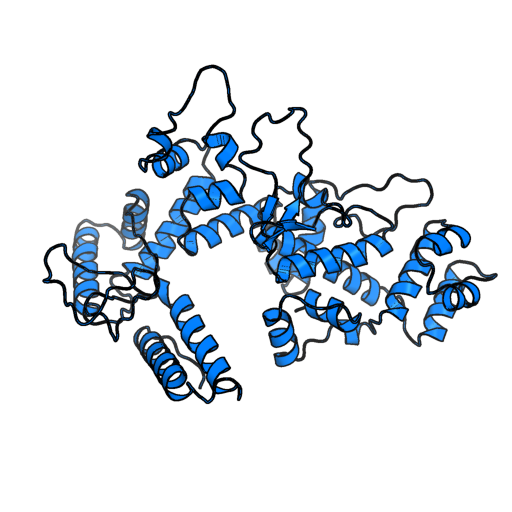7.304 -8.894 -26.616 1.00 74.19 83 ARG A CA 1
ATOM 643 C C . ARG A 1 83 ? 17.705 -10.367 -26.657 1.00 74.19 83 ARG A C 1
ATOM 645 O O . ARG A 1 83 ? 17.874 -10.969 -25.605 1.00 74.19 83 ARG A O 1
ATOM 652 N N . LEU A 1 84 ? 17.913 -10.931 -27.847 1.00 75.62 84 LEU A N 1
ATOM 653 C CA . LEU A 1 84 ? 18.229 -12.356 -27.991 1.00 75.62 84 LEU A CA 1
ATOM 654 C C . LEU A 1 84 ? 19.547 -12.743 -27.293 1.00 75.62 84 LEU A C 1
ATOM 656 O O . LEU A 1 84 ? 19.640 -13.817 -26.699 1.00 75.62 84 LEU A O 1
ATOM 660 N N . ARG A 1 85 ? 20.568 -11.875 -27.331 1.00 74.31 85 ARG A N 1
ATOM 661 C CA . ARG A 1 85 ? 21.826 -12.094 -26.596 1.00 74.31 85 ARG A CA 1
ATOM 662 C C . ARG A 1 85 ? 21.622 -12.042 -25.087 1.00 74.31 85 ARG A C 1
ATOM 664 O O . ARG A 1 85 ? 22.168 -12.894 -24.390 1.00 74.31 85 ARG A O 1
ATOM 671 N N . CYS A 1 86 ? 20.856 -11.066 -24.598 1.00 74.00 86 CYS A N 1
ATOM 672 C CA . CYS A 1 86 ? 20.502 -10.960 -23.185 1.00 74.00 86 CYS A CA 1
ATOM 673 C C . CYS A 1 86 ? 19.811 -12.236 -22.705 1.00 74.00 86 CYS A C 1
ATOM 675 O O . CYS A 1 86 ? 20.233 -12.821 -21.712 1.00 74.00 86 CYS A O 1
ATOM 677 N N . GLU A 1 87 ? 18.790 -12.683 -23.440 1.00 80.94 87 GLU A N 1
ATOM 678 C CA . GLU A 1 87 ? 17.991 -13.852 -23.074 1.00 80.94 87 GLU A CA 1
ATOM 679 C C . GLU A 1 87 ? 18.832 -15.130 -23.078 1.00 80.94 87 GLU A C 1
ATOM 681 O O . GLU A 1 87 ? 18.790 -15.902 -22.126 1.00 80.94 87 GLU A O 1
ATOM 686 N N . LYS A 1 88 ? 19.680 -15.315 -24.099 1.00 80.44 88 LYS A N 1
ATOM 687 C CA . LYS A 1 88 ? 20.592 -16.464 -24.182 1.00 80.44 88 LYS A CA 1
ATOM 688 C C . LYS A 1 88 ? 21.638 -16.475 -23.064 1.00 80.44 88 LYS A C 1
ATOM 690 O O . LYS A 1 88 ? 22.014 -17.543 -22.599 1.00 80.44 88 LYS A O 1
ATOM 695 N N . ARG A 1 89 ? 22.150 -15.308 -22.658 1.00 75.69 89 ARG A N 1
ATOM 696 C CA . ARG A 1 89 ? 23.175 -15.201 -21.604 1.00 75.69 89 ARG A CA 1
ATOM 697 C C . ARG A 1 89 ? 22.596 -15.409 -20.206 1.00 75.69 89 ARG A C 1
ATOM 699 O O . ARG A 1 89 ? 23.308 -15.896 -19.336 1.00 75.69 89 ARG A O 1
ATOM 706 N N . LEU A 1 90 ? 21.345 -15.006 -19.997 1.00 80.00 90 LEU A N 1
ATOM 707 C CA . LEU A 1 90 ? 20.639 -15.134 -18.721 1.00 80.00 90 LEU A CA 1
ATOM 708 C C . LEU A 1 90 ? 19.855 -16.441 -18.588 1.00 80.00 90 LEU A C 1
ATOM 710 O O . LEU A 1 90 ? 19.320 -16.688 -17.515 1.00 80.00 90 LEU A O 1
ATOM 714 N N . ASP A 1 91 ? 19.754 -17.218 -19.668 1.00 82.88 91 ASP A N 1
ATOM 715 C CA . ASP A 1 91 ? 18.852 -18.368 -19.785 1.00 82.88 91 ASP A CA 1
ATOM 716 C C . ASP A 1 91 ? 17.411 -18.034 -19.353 1.00 82.88 91 ASP A C 1
ATOM 718 O O . ASP A 1 91 ? 16.736 -18.796 -18.672 1.00 82.88 91 ASP A O 1
ATOM 722 N N . SER A 1 92 ? 16.943 -16.829 -19.704 1.00 84.81 92 SER A N 1
ATOM 723 C CA . SER A 1 92 ? 15.641 -16.317 -19.269 1.00 84.81 92 SER A CA 1
ATOM 724 C C . SER A 1 92 ? 15.087 -15.274 -20.239 1.00 84.81 92 SER A C 1
ATOM 726 O O . SER A 1 92 ? 15.842 -14.534 -20.868 1.00 84.81 92 SER A O 1
ATOM 728 N N . ARG A 1 93 ? 13.758 -15.198 -20.378 1.00 84.69 93 ARG A N 1
ATOM 729 C CA . ARG A 1 93 ? 13.077 -14.375 -21.396 1.00 84.69 93 ARG A CA 1
ATOM 730 C C . ARG A 1 93 ? 12.596 -13.020 -20.862 1.00 84.69 93 ARG A C 1
ATOM 732 O O . ARG A 1 93 ? 12.267 -12.878 -19.683 1.00 84.69 93 ARG A O 1
ATOM 739 N N . PHE A 1 94 ? 12.509 -12.029 -21.754 1.00 84.88 94 PHE A N 1
ATOM 740 C CA . PHE A 1 94 ? 11.865 -10.724 -21.520 1.00 84.88 94 PHE A CA 1
ATOM 741 C C . PHE A 1 94 ? 10.491 -10.657 -22.201 1.00 84.88 94 PHE A C 1
ATOM 743 O O . PHE A 1 94 ? 10.192 -9.744 -22.986 1.00 84.88 94 PHE A O 1
ATOM 750 N N . ASP A 1 95 ? 9.669 -11.666 -21.939 1.00 84.00 95 ASP A N 1
ATOM 751 C CA . ASP A 1 95 ? 8.358 -11.835 -22.551 1.00 84.00 95 ASP A CA 1
ATOM 752 C C . ASP A 1 95 ? 7.287 -10.908 -21.946 1.00 84.00 95 ASP A C 1
ATOM 754 O O . ASP A 1 95 ? 7.556 -10.005 -21.145 1.00 84.00 95 ASP A O 1
ATOM 758 N N . THR A 1 96 ? 6.048 -11.079 -22.406 1.00 88.75 96 THR A N 1
ATOM 759 C CA . THR A 1 96 ? 4.901 -10.318 -21.908 1.00 88.75 96 THR A CA 1
ATOM 760 C C . THR A 1 96 ? 4.656 -10.575 -20.421 1.00 88.75 96 THR A C 1
ATOM 762 O O . THR A 1 96 ? 4.373 -9.617 -19.706 1.00 88.75 96 THR A O 1
ATOM 765 N N . ALA A 1 97 ? 4.852 -11.806 -19.939 1.00 90.88 97 ALA A N 1
ATOM 766 C CA . ALA A 1 97 ? 4.643 -12.159 -18.537 1.00 90.88 97 ALA A CA 1
ATOM 767 C C . ALA A 1 97 ? 5.604 -11.390 -17.619 1.00 90.88 97 ALA A C 1
ATOM 769 O O . ALA A 1 97 ? 5.159 -10.721 -16.686 1.00 90.88 97 ALA A O 1
ATOM 770 N N . PHE A 1 98 ? 6.899 -11.343 -17.956 1.00 92.50 98 PHE A N 1
ATOM 771 C CA . PHE A 1 98 ? 7.873 -10.563 -17.186 1.00 92.50 98 PHE A CA 1
ATOM 772 C C . PHE A 1 98 ? 7.525 -9.065 -17.156 1.00 92.50 98 PHE A C 1
ATOM 774 O O . PHE A 1 98 ? 7.652 -8.396 -16.128 1.00 92.50 98 PHE A O 1
ATOM 781 N N . LYS A 1 99 ? 7.049 -8.511 -18.280 1.00 92.00 99 LYS A N 1
ATOM 782 C CA . LYS A 1 99 ? 6.599 -7.108 -18.358 1.00 92.00 99 LYS A CA 1
ATOM 783 C C . LYS A 1 99 ? 5.392 -6.846 -17.464 1.00 92.00 99 LYS A C 1
ATOM 785 O O . LYS A 1 99 ? 5.341 -5.808 -16.801 1.00 92.00 99 LYS A O 1
ATOM 790 N N . GLU A 1 100 ? 4.421 -7.749 -17.479 1.00 93.25 100 GLU A N 1
ATOM 791 C CA . GLU A 1 100 ? 3.214 -7.669 -16.660 1.00 93.25 100 GLU A CA 1
ATOM 792 C C . GLU A 1 100 ? 3.548 -7.781 -15.176 1.00 93.25 100 GLU A C 1
ATOM 794 O O . GLU A 1 100 ? 3.098 -6.932 -14.410 1.00 93.25 100 GLU A O 1
ATOM 799 N N . TYR A 1 101 ? 4.425 -8.709 -14.791 1.00 95.38 101 TYR A N 1
ATOM 800 C CA . TYR A 1 101 ? 4.942 -8.839 -13.429 1.00 95.38 101 TYR A CA 1
ATOM 801 C C . TYR A 1 101 ? 5.602 -7.544 -12.929 1.00 95.38 101 TYR A C 1
ATOM 803 O O . TYR A 1 101 ? 5.209 -7.004 -11.894 1.00 95.38 101 TYR A O 1
ATOM 811 N N . ILE A 1 102 ? 6.548 -6.981 -13.690 1.00 95.75 102 ILE A N 1
ATOM 812 C CA . ILE A 1 102 ? 7.243 -5.736 -13.319 1.00 95.75 102 ILE A CA 1
ATOM 813 C C . ILE A 1 102 ? 6.261 -4.565 -13.158 1.00 95.75 102 ILE A C 1
ATOM 815 O O . ILE A 1 102 ? 6.393 -3.750 -12.241 1.00 95.75 102 ILE A O 1
ATOM 819 N N . ASN A 1 103 ? 5.258 -4.473 -14.033 1.00 95.00 103 ASN A N 1
ATOM 820 C CA . ASN A 1 103 ? 4.214 -3.461 -13.908 1.00 95.00 103 ASN A CA 1
ATOM 821 C C . ASN A 1 103 ? 3.321 -3.710 -12.686 1.00 95.00 103 ASN A C 1
ATOM 823 O O . ASN A 1 103 ? 2.985 -2.754 -11.989 1.00 95.00 103 ASN A O 1
ATOM 827 N N . TYR A 1 104 ? 2.983 -4.968 -12.403 1.00 96.31 104 TYR A N 1
ATOM 828 C CA . TYR A 1 104 ? 2.153 -5.364 -11.270 1.00 96.31 104 TYR A CA 1
ATOM 829 C C . TYR A 1 104 ? 2.803 -5.030 -9.925 1.00 96.31 104 TYR A C 1
ATOM 831 O O . TYR A 1 104 ? 2.128 -4.485 -9.053 1.00 96.31 104 TYR A O 1
ATOM 839 N N . VAL A 1 105 ? 4.121 -5.228 -9.782 1.00 97.44 105 VAL A N 1
ATOM 840 C CA . VAL A 1 105 ? 4.882 -4.738 -8.615 1.00 97.44 105 VAL A CA 1
ATOM 841 C C . VAL A 1 105 ? 4.693 -3.227 -8.455 1.00 97.44 105 VAL A C 1
ATOM 843 O O . VAL A 1 105 ? 4.387 -2.754 -7.364 1.00 97.44 105 VAL A O 1
ATOM 846 N N . GLY A 1 106 ? 4.800 -2.463 -9.547 1.00 96.00 106 GLY A N 1
ATOM 847 C CA . GLY A 1 106 ? 4.569 -1.017 -9.530 1.00 96.00 106 GLY A CA 1
ATOM 848 C C . GLY A 1 106 ? 3.142 -0.628 -9.128 1.00 96.00 106 GLY A C 1
ATOM 849 O O . GLY A 1 106 ? 2.960 0.345 -8.398 1.00 96.00 106 GLY A O 1
ATOM 850 N N . TYR A 1 107 ? 2.133 -1.384 -9.566 1.00 95.38 107 TYR A N 1
ATOM 851 C CA . TYR A 1 107 ? 0.735 -1.147 -9.195 1.00 95.38 107 TYR A CA 1
ATOM 852 C C . TYR A 1 107 ? 0.475 -1.463 -7.720 1.00 95.38 107 TYR A C 1
ATOM 854 O O . TYR A 1 107 ? -0.154 -0.660 -7.033 1.00 95.38 107 TYR A O 1
ATOM 862 N N . ALA A 1 108 ? 1.026 -2.568 -7.212 1.00 96.62 108 ALA A N 1
ATOM 863 C CA . ALA A 1 108 ? 0.960 -2.921 -5.798 1.00 96.62 108 ALA A CA 1
ATOM 864 C C . ALA A 1 108 ? 1.633 -1.855 -4.922 1.00 96.62 108 ALA A C 1
ATOM 866 O O . ALA A 1 108 ? 1.051 -1.414 -3.931 1.00 96.62 108 ALA A O 1
ATOM 867 N N . SER A 1 109 ? 2.818 -1.378 -5.313 1.00 96.94 109 SER A N 1
ATOM 868 C CA . SER A 1 109 ? 3.497 -0.291 -4.603 1.00 96.94 109 SER A CA 1
ATOM 869 C C . SER A 1 109 ? 2.673 0.992 -4.590 1.00 96.94 109 SER A C 1
ATOM 871 O O . SER A 1 109 ? 2.541 1.630 -3.549 1.00 96.94 109 SER A O 1
ATOM 873 N N . MET A 1 110 ? 2.067 1.351 -5.722 1.00 94.94 110 MET A N 1
ATOM 874 C CA . MET A 1 110 ? 1.195 2.521 -5.810 1.00 94.94 110 MET A CA 1
ATOM 875 C C . MET A 1 110 ? -0.023 2.405 -4.890 1.00 94.94 110 MET A C 1
ATOM 877 O O . MET A 1 110 ? -0.344 3.370 -4.198 1.00 94.94 110 MET A O 1
ATOM 881 N N . TYR A 1 111 ? -0.658 1.231 -4.843 1.00 94.31 111 TYR A N 1
ATOM 882 C CA . TYR A 1 111 ? -1.789 0.965 -3.955 1.00 94.31 111 TYR A CA 1
ATOM 883 C C . TYR A 1 111 ? -1.393 1.118 -2.485 1.00 94.31 111 TYR A C 1
ATOM 885 O O . TYR A 1 111 ? -2.064 1.838 -1.753 1.00 94.31 111 TYR A O 1
ATOM 893 N N . ILE A 1 112 ? -0.279 0.512 -2.059 1.00 95.88 112 ILE A N 1
ATOM 894 C CA . ILE A 1 112 ? 0.197 0.597 -0.671 1.00 95.88 112 ILE A CA 1
ATOM 895 C C . ILE A 1 112 ? 0.472 2.046 -0.271 1.00 95.88 112 ILE A C 1
ATOM 897 O O . ILE A 1 112 ? -0.031 2.503 0.756 1.00 95.88 112 ILE A O 1
ATOM 901 N N . VAL A 1 113 ? 1.220 2.797 -1.085 1.00 94.75 113 VAL A N 1
ATOM 902 C CA . VAL A 1 113 ? 1.498 4.206 -0.773 1.00 94.75 113 VAL A CA 1
ATOM 903 C C . VAL A 1 113 ? 0.188 4.991 -0.708 1.00 94.75 113 VAL A C 1
ATOM 905 O O . VAL A 1 113 ? -0.040 5.702 0.265 1.00 94.75 113 VAL A O 1
ATOM 908 N N . ALA A 1 114 ? -0.713 4.835 -1.677 1.00 90.06 114 ALA A N 1
ATOM 909 C CA . ALA A 1 114 ? -1.975 5.570 -1.698 1.00 90.06 114 ALA A CA 1
ATOM 910 C C . ALA A 1 114 ? -2.896 5.229 -0.512 1.00 90.06 114 ALA A C 1
ATOM 912 O O . ALA A 1 114 ? -3.439 6.133 0.123 1.00 90.06 114 ALA A O 1
ATOM 913 N N . GLN A 1 115 ? -3.043 3.943 -0.188 1.00 89.75 115 GLN A N 1
ATOM 914 C CA . GLN A 1 115 ? -3.950 3.449 0.847 1.00 89.75 115 GLN A CA 1
ATOM 915 C C . GLN A 1 115 ? -3.504 3.848 2.256 1.00 89.75 115 GLN A C 1
ATOM 917 O O . GLN A 1 115 ? -4.348 4.178 3.084 1.00 89.75 115 GLN A O 1
ATOM 922 N N . PHE A 1 116 ? -2.200 3.835 2.543 1.00 91.00 116 PHE A N 1
ATOM 923 C CA . PHE A 1 116 ? -1.692 4.152 3.884 1.00 91.00 116 PHE A CA 1
ATOM 924 C C . PHE A 1 116 ? -1.390 5.636 4.099 1.00 91.00 116 PHE A C 1
ATOM 926 O O . PHE A 1 116 ? -1.266 6.075 5.240 1.00 91.00 116 PHE A O 1
ATOM 933 N N . THR A 1 117 ? -1.302 6.428 3.030 1.00 87.38 117 THR A N 1
ATOM 934 C CA . THR A 1 117 ? -1.060 7.875 3.144 1.00 87.38 117 THR A CA 1
ATOM 935 C C . THR A 1 117 ? -2.328 8.698 2.955 1.00 87.38 117 THR A C 1
ATOM 937 O O . THR A 1 117 ? -2.473 9.747 3.582 1.00 87.38 117 THR A O 1
ATOM 940 N N . GLY A 1 118 ? -3.260 8.248 2.108 1.00 77.62 118 GLY A N 1
ATOM 941 C CA . GLY A 1 118 ? -4.432 9.031 1.722 1.00 77.62 118 GLY A CA 1
ATOM 942 C C . GLY A 1 118 ? -4.073 10.305 0.950 1.00 77.62 118 GLY A C 1
ATOM 943 O O . GLY A 1 118 ? -4.867 11.252 0.939 1.00 77.62 118 GLY A O 1
ATOM 944 N N . MET A 1 119 ? -2.882 10.362 0.338 1.00 82.56 119 MET A N 1
ATOM 945 C CA . MET A 1 119 ? -2.443 11.484 -0.497 1.00 82.56 119 MET A CA 1
ATOM 946 C C . MET A 1 119 ? -3.457 11.781 -1.601 1.00 82.56 119 MET A C 1
ATOM 948 O O . MET A 1 119 ? -4.091 10.875 -2.151 1.00 82.56 119 MET A O 1
ATOM 952 N N . ARG A 1 120 ? -3.600 13.059 -1.975 1.00 78.06 120 ARG A N 1
ATOM 953 C CA . ARG A 1 120 ? -4.423 13.399 -3.141 1.00 78.06 120 ARG A CA 1
ATOM 954 C C . ARG A 1 120 ? -3.774 12.793 -4.393 1.00 78.06 120 ARG A C 1
ATOM 956 O O . ARG A 1 120 ? -2.548 12.844 -4.501 1.00 78.06 120 ARG A O 1
ATOM 963 N N . PRO A 1 121 ? -4.549 12.316 -5.387 1.00 80.25 121 PRO A N 1
ATOM 964 C CA . PRO A 1 121 ? -3.983 11.712 -6.596 1.00 80.25 121 PRO A CA 1
ATOM 965 C C . PRO A 1 121 ? -2.927 12.593 -7.279 1.00 80.25 121 PRO A C 1
ATOM 967 O O . PRO A 1 121 ? -1.881 12.102 -7.689 1.00 80.25 121 PRO A O 1
ATOM 970 N N . GLY A 1 122 ? -3.159 13.910 -7.334 1.00 78.88 122 GLY A N 1
ATOM 971 C CA . GLY A 1 122 ? -2.212 14.870 -7.908 1.00 78.88 122 GLY A CA 1
ATOM 972 C C . GLY A 1 122 ? -0.909 15.046 -7.117 1.00 78.88 122 GLY A C 1
ATOM 973 O O . GLY A 1 122 ? 0.119 15.313 -7.727 1.00 78.88 122 GLY A O 1
ATOM 974 N N . GLU A 1 123 ? -0.925 14.885 -5.793 1.00 82.31 123 GLU A N 1
ATOM 975 C CA . GLU A 1 123 ? 0.279 14.941 -4.944 1.00 82.31 123 GLU A CA 1
ATOM 976 C C . GLU A 1 123 ? 1.047 13.618 -5.024 1.00 82.31 123 GLU A C 1
ATOM 978 O O . GLU A 1 123 ? 2.263 13.607 -5.208 1.00 82.31 123 GLU A O 1
ATOM 983 N N . LEU A 1 124 ? 0.316 12.503 -4.974 1.00 87.94 124 LEU A N 1
ATOM 984 C CA . LEU A 1 124 ? 0.863 11.153 -5.018 1.00 87.94 124 LEU A CA 1
ATOM 985 C C . LEU A 1 124 ? 1.694 10.906 -6.284 1.00 87.94 124 LEU A C 1
ATOM 987 O O . LEU A 1 124 ? 2.828 10.441 -6.208 1.00 87.94 124 LEU A O 1
ATOM 991 N N . VAL A 1 125 ? 1.164 11.244 -7.464 1.00 88.44 125 VAL A N 1
ATOM 992 C CA . VAL A 1 125 ? 1.868 11.011 -8.740 1.00 88.44 125 VAL A CA 1
ATOM 993 C C . VAL A 1 125 ? 3.112 11.888 -8.919 1.00 88.44 125 VAL A C 1
ATOM 995 O O . VAL A 1 125 ? 3.934 11.610 -9.790 1.00 88.44 125 VAL A O 1
ATOM 998 N N . ARG A 1 126 ? 3.266 12.937 -8.103 1.00 88.12 126 ARG A N 1
ATOM 999 C CA . ARG A 1 126 ? 4.383 13.891 -8.162 1.00 88.12 126 ARG A CA 1
ATOM 1000 C C . ARG A 1 126 ? 5.544 13.532 -7.237 1.00 88.12 126 ARG A C 1
ATOM 1002 O O . ARG A 1 126 ? 6.523 14.274 -7.211 1.00 88.12 126 ARG A O 1
ATOM 1009 N N . LEU A 1 127 ? 5.468 12.417 -6.514 1.00 90.94 127 LEU A N 1
ATOM 1010 C CA . LEU A 1 127 ? 6.565 11.938 -5.676 1.00 90.94 127 LEU A CA 1
ATOM 1011 C C . LEU A 1 127 ? 7.817 11.635 -6.519 1.00 90.94 127 LEU A C 1
ATOM 1013 O O . LEU A 1 127 ? 7.755 10.907 -7.514 1.00 90.94 127 LEU A O 1
ATOM 1017 N N . ILE A 1 128 ? 8.953 12.205 -6.108 1.00 91.00 128 ILE A N 1
ATOM 1018 C CA . ILE A 1 128 ? 10.251 12.088 -6.787 1.00 91.00 128 ILE A CA 1
ATOM 1019 C C . ILE A 1 128 ? 11.163 11.171 -5.978 1.00 91.00 128 ILE A C 1
ATOM 1021 O O . ILE A 1 128 ? 11.411 11.438 -4.806 1.00 91.00 128 ILE A O 1
ATOM 1025 N N . GLY A 1 129 ? 11.702 10.130 -6.611 1.00 86.94 129 GLY A N 1
ATOM 1026 C CA . GLY A 1 129 ? 12.390 9.036 -5.921 1.00 86.94 129 GLY A CA 1
ATOM 1027 C C . GLY A 1 129 ? 13.512 9.469 -4.978 1.00 86.94 129 GLY A C 1
ATOM 1028 O O . GLY A 1 129 ? 13.527 9.045 -3.830 1.00 86.94 129 GLY A O 1
ATOM 1029 N N . ASP A 1 130 ? 14.389 10.361 -5.433 1.00 81.19 130 ASP A N 1
ATOM 1030 C CA . ASP A 1 130 ? 15.609 10.721 -4.695 1.00 81.19 130 ASP A CA 1
ATOM 1031 C C . ASP A 1 130 ? 15.369 11.618 -3.472 1.00 81.19 130 ASP A C 1
ATOM 1033 O O . ASP A 1 130 ? 16.264 11.782 -2.649 1.00 81.19 130 ASP A O 1
ATOM 1037 N N . VAL A 1 131 ? 14.187 12.231 -3.362 1.00 84.94 131 VAL A N 1
ATOM 1038 C CA . VAL A 1 131 ? 13.899 13.254 -2.338 1.00 84.94 131 VAL A CA 1
ATOM 1039 C C . VAL A 1 131 ? 12.581 13.033 -1.607 1.00 84.94 131 VAL A C 1
ATOM 1041 O O . VAL A 1 131 ? 12.262 13.778 -0.690 1.00 84.94 131 VAL A O 1
ATOM 1044 N N . CYS A 1 132 ? 11.771 12.061 -2.028 1.00 88.00 132 CYS A N 1
ATOM 1045 C CA . CYS A 1 132 ? 10.440 11.883 -1.460 1.00 88.00 132 CYS A CA 1
ATOM 1046 C C . CYS A 1 132 ? 10.436 11.201 -0.101 1.00 88.00 132 CYS A C 1
ATOM 1048 O O . CYS A 1 132 ? 9.422 11.309 0.566 1.00 88.00 132 CYS A O 1
ATOM 1050 N N . LEU A 1 133 ? 11.496 10.494 0.296 1.00 90.75 133 LEU A N 1
ATOM 1051 C CA . LEU A 1 133 ? 11.547 9.748 1.548 1.00 90.75 133 LEU A CA 1
ATOM 1052 C C . LEU A 1 133 ? 12.714 10.252 2.397 1.00 90.75 133 LEU A C 1
ATOM 1054 O O . LEU A 1 133 ? 13.871 10.106 2.007 1.00 90.75 133 LEU A O 1
ATOM 1058 N N . GLU A 1 134 ? 12.404 10.804 3.562 1.00 88.12 134 GLU A N 1
ATOM 1059 C CA . GLU A 1 134 ? 13.388 11.355 4.493 1.00 88.12 134 GLU A CA 1
ATOM 1060 C C . GLU A 1 134 ? 13.122 10.877 5.918 1.00 88.12 134 GLU A C 1
ATOM 1062 O O . GLU A 1 134 ? 11.994 10.543 6.275 1.00 88.12 134 GLU A O 1
ATOM 1067 N N . GLN A 1 135 ? 14.171 10.799 6.732 1.00 86.69 135 GLN A N 1
ATOM 1068 C CA . GLN A 1 135 ? 14.029 10.506 8.151 1.00 86.69 135 GLN A CA 1
ATOM 1069 C C . GLN A 1 135 ? 14.101 11.813 8.929 1.00 86.69 135 GLN A C 1
ATOM 1071 O O . GLN A 1 135 ? 15.082 12.551 8.821 1.00 86.69 135 GLN A O 1
ATOM 1076 N N . ASP A 1 136 ? 13.083 12.080 9.739 1.00 79.88 136 ASP A N 1
ATOM 1077 C CA . ASP A 1 136 ? 13.118 13.209 10.648 1.00 79.88 136 ASP A CA 1
ATOM 1078 C C . ASP A 1 136 ? 14.153 12.957 11.749 1.00 79.88 136 ASP A C 1
ATOM 1080 O O . ASP A 1 136 ? 14.049 12.020 12.543 1.00 79.88 136 ASP A O 1
ATOM 1084 N N . SER A 1 137 ? 15.158 13.827 11.797 1.00 76.19 137 SER A N 1
ATOM 1085 C CA . SER A 1 137 ? 16.267 13.740 12.749 1.00 76.19 137 SER A CA 1
ATOM 1086 C C . SER A 1 137 ? 15.841 13.846 14.219 1.00 76.19 137 SER A C 1
ATOM 1088 O O . SER A 1 137 ? 16.573 13.377 15.089 1.00 76.19 137 SER A O 1
ATOM 1090 N N . GLN A 1 138 ? 14.684 14.454 14.510 1.00 73.25 138 GLN A N 1
ATOM 1091 C CA . GLN A 1 138 ? 14.225 14.683 15.884 1.00 73.25 138 GLN A CA 1
ATOM 1092 C C . GLN A 1 138 ? 13.393 13.522 16.425 1.00 73.25 138 GLN A C 1
ATOM 1094 O O . GLN A 1 138 ? 13.610 13.073 17.550 1.00 73.25 138 GLN A O 1
ATOM 1099 N N . THR A 1 139 ? 12.432 13.041 15.640 1.00 73.69 139 THR A N 1
ATOM 1100 C CA . THR A 1 139 ? 11.510 11.973 16.048 1.00 73.69 139 THR A CA 1
ATOM 1101 C C . THR A 1 139 ? 11.980 10.582 15.630 1.00 73.69 139 THR A C 1
ATOM 1103 O O . THR A 1 139 ? 11.496 9.585 16.164 1.00 73.69 139 THR A O 1
ATOM 1106 N N . GLY A 1 140 ? 12.912 10.494 14.678 1.00 78.25 140 GLY A N 1
ATOM 1107 C CA . GLY A 1 140 ? 13.356 9.240 14.072 1.00 78.25 140 GLY A CA 1
ATOM 1108 C C . GLY A 1 140 ? 12.342 8.629 13.101 1.00 78.25 140 GLY A C 1
ATOM 1109 O O . GLY A 1 140 ? 12.622 7.571 12.529 1.00 78.25 140 GLY A O 1
ATOM 1110 N N . PHE A 1 141 ? 11.183 9.267 12.893 1.00 81.19 141 PHE A N 1
ATOM 1111 C CA . PHE A 1 141 ? 10.165 8.787 11.967 1.00 81.19 141 PHE A CA 1
ATOM 1112 C C . PHE A 1 141 ? 10.568 9.029 10.518 1.00 81.19 141 PHE A C 1
ATOM 1114 O O . PHE A 1 141 ? 11.179 10.035 10.172 1.00 81.19 141 PHE A O 1
ATOM 1121 N N . TRP A 1 142 ? 10.174 8.101 9.653 1.00 88.38 142 TRP A N 1
ATOM 1122 C CA . TRP A 1 142 ? 10.291 8.275 8.215 1.00 88.38 142 TRP A CA 1
ATOM 1123 C C . TRP A 1 142 ? 9.083 9.036 7.685 1.00 88.38 142 TRP A C 1
ATOM 1125 O O . TRP A 1 142 ? 7.942 8.727 8.036 1.00 88.38 142 TRP A O 1
ATOM 1135 N N . LEU A 1 143 ? 9.342 10.014 6.829 1.00 88.12 143 LEU A N 1
ATOM 1136 C CA . LEU A 1 143 ? 8.373 10.939 6.273 1.00 88.12 143 LEU A CA 1
ATOM 1137 C C . LEU A 1 143 ? 8.433 10.924 4.746 1.00 88.12 143 LEU A C 1
ATOM 1139 O O . LEU A 1 143 ? 9.499 10.789 4.146 1.00 88.12 143 LEU A O 1
ATOM 1143 N N . ILE A 1 144 ? 7.269 11.081 4.123 1.00 89.31 144 ILE A N 1
ATOM 1144 C CA . ILE A 1 144 ? 7.129 11.307 2.691 1.00 89.31 144 ILE A CA 1
ATOM 1145 C C . ILE A 1 144 ? 6.941 12.796 2.457 1.00 89.31 144 ILE A C 1
ATOM 1147 O O . ILE A 1 144 ? 5.934 13.343 2.902 1.00 89.31 144 ILE A O 1
ATOM 1151 N N . ALA A 1 145 ? 7.850 13.428 1.724 1.00 82.19 145 ALA A N 1
ATOM 1152 C CA . ALA A 1 145 ? 7.759 14.834 1.353 1.00 82.19 145 ALA A CA 1
ATOM 1153 C C . ALA A 1 145 ? 6.974 15.016 0.043 1.00 82.19 145 ALA A C 1
ATOM 1155 O O . ALA A 1 145 ? 7.387 14.546 -1.024 1.00 82.19 145 ALA A O 1
ATOM 1156 N N . GLY A 1 146 ? 5.841 15.720 0.103 1.00 68.94 146 GLY A N 1
ATOM 1157 C CA . GLY A 1 146 ? 5.115 16.166 -1.089 1.00 68.94 146 GLY A CA 1
ATOM 1158 C C . GLY A 1 146 ? 5.584 17.545 -1.559 1.00 68.94 146 GLY A C 1
ATOM 1159 O O . GLY A 1 146 ? 5.786 18.446 -0.754 1.00 68.94 146 GLY A O 1
ATOM 1160 N N . LYS A 1 147 ? 5.707 17.761 -2.876 1.00 60.47 147 LYS A N 1
ATOM 1161 C CA . LYS A 1 147 ? 5.788 19.120 -3.445 1.00 60.47 147 LYS A CA 1
ATOM 1162 C C . LYS A 1 147 ? 4.387 19.593 -3.819 1.00 60.47 147 LYS A C 1
ATOM 1164 O O . LYS A 1 147 ? 3.849 19.174 -4.848 1.00 60.47 147 LYS A O 1
ATOM 1169 N N . VAL A 1 148 ? 3.797 20.483 -3.025 1.00 49.88 148 VAL A N 1
ATOM 1170 C CA . VAL A 1 148 ? 2.542 21.145 -3.398 1.00 49.88 148 VAL A CA 1
ATOM 1171 C C . VAL A 1 148 ? 2.846 22.331 -4.317 1.00 49.88 148 VAL A C 1
ATOM 1173 O O . VAL A 1 148 ? 3.406 23.343 -3.909 1.00 49.88 148 VAL A O 1
ATOM 1176 N N . GLU A 1 149 ? 2.439 22.229 -5.585 1.00 41.50 149 GLU A N 1
ATOM 1177 C CA . GLU A 1 149 ? 2.270 23.403 -6.446 1.00 41.50 149 GLU A CA 1
ATOM 1178 C C . GLU A 1 149 ? 0.932 24.068 -6.123 1.00 41.50 149 GLU A C 1
ATOM 1180 O O . GLU A 1 149 ? -0.090 23.798 -6.757 1.00 41.50 149 GLU A O 1
ATOM 1185 N N . LYS A 1 150 ? 0.942 24.976 -5.155 1.00 37.50 150 LYS A N 1
ATOM 1186 C CA . LYS A 1 150 ? 0.095 26.166 -5.202 1.00 37.50 150 LYS A CA 1
ATOM 1187 C C . LYS A 1 150 ? 0.978 27.338 -4.812 1.00 37.50 150 LYS A C 1
ATOM 1189 O O . LYS A 1 150 ? 1.658 27.283 -3.799 1.00 37.50 150 LYS A O 1
ATOM 1194 N N . HIS A 1 151 ? 1.013 28.359 -5.662 1.00 32.16 151 HIS A N 1
ATOM 1195 C CA . HIS A 1 151 ? 1.834 29.567 -5.556 1.00 32.16 151 HIS A CA 1
ATOM 1196 C C . HIS A 1 151 ? 1.505 30.452 -4.343 1.00 32.16 151 HIS A C 1
ATOM 1198 O O . HIS A 1 151 ? 1.197 31.632 -4.484 1.00 32.16 151 HIS A O 1
ATOM 1204 N N . GLN A 1 152 ? 1.589 29.910 -3.140 1.00 34.56 152 GLN A N 1
ATOM 1205 C CA . GLN A 1 152 ? 1.602 30.694 -1.924 1.00 34.56 152 GLN A CA 1
ATOM 1206 C C . GLN A 1 152 ? 2.788 30.203 -1.117 1.00 34.56 152 GLN A C 1
ATOM 1208 O O . GLN A 1 152 ? 2.869 29.035 -0.749 1.00 34.56 152 GLN A O 1
ATOM 1213 N N . GLN A 1 153 ? 3.749 31.100 -0.903 1.00 31.67 153 GLN A N 1
ATOM 1214 C CA . GLN A 1 153 ? 4.723 30.944 0.163 1.00 31.67 153 GLN A CA 1
ATOM 1215 C C . GLN A 1 153 ? 3.912 30.784 1.452 1.00 31.67 153 GLN A C 1
ATOM 1217 O O . GLN A 1 153 ? 3.429 31.770 2.006 1.00 31.67 153 GLN A O 1
ATOM 1222 N N . ASN A 1 154 ? 3.666 29.540 1.866 1.00 36.22 154 ASN A N 1
ATOM 1223 C CA . ASN A 1 154 ? 2.957 29.254 3.100 1.00 36.22 154 ASN A CA 1
ATOM 1224 C C . ASN A 1 154 ? 3.848 29.736 4.245 1.00 36.22 154 ASN A C 1
ATOM 1226 O O . ASN A 1 154 ? 4.796 29.075 4.652 1.00 36.22 154 ASN A O 1
ATOM 1230 N N . LEU A 1 155 ? 3.536 30.928 4.750 1.00 33.38 155 LEU A N 1
ATOM 1231 C CA . LEU A 1 155 ? 4.166 31.597 5.892 1.00 33.38 155 LEU A CA 1
ATOM 1232 C C . LEU A 1 155 ? 3.872 30.902 7.239 1.00 33.38 155 LEU A C 1
ATOM 1234 O O . LEU A 1 155 ? 3.999 31.510 8.297 1.00 33.38 155 LEU A O 1
ATOM 1238 N N . THR A 1 156 ? 3.474 29.631 7.227 1.00 36.72 156 THR A N 1
ATOM 1239 C CA . THR A 1 156 ? 3.170 28.847 8.427 1.00 36.72 156 THR A CA 1
ATOM 1240 C C . THR A 1 156 ? 3.810 27.467 8.315 1.00 36.72 156 THR A C 1
ATOM 1242 O O . THR A 1 156 ? 3.174 26.483 7.959 1.00 36.72 156 THR A O 1
ATOM 1245 N N . ALA A 1 157 ? 5.091 27.403 8.680 1.00 36.72 157 ALA A N 1
ATOM 1246 C CA . ALA A 1 157 ? 5.875 26.186 8.922 1.00 36.72 157 ALA A CA 1
ATOM 1247 C C . ALA A 1 157 ? 5.388 25.391 10.160 1.00 36.72 157 ALA A C 1
ATOM 1249 O O . ALA A 1 157 ? 6.183 24.917 10.963 1.00 36.72 157 ALA A O 1
ATOM 1250 N N . ILE A 1 158 ? 4.072 25.348 10.393 1.00 38.28 158 ILE A N 1
ATOM 1251 C CA . ILE A 1 158 ? 3.452 24.679 11.549 1.00 38.28 158 ILE A CA 1
ATOM 1252 C C . ILE A 1 158 ? 2.813 23.346 11.119 1.00 38.28 158 ILE A C 1
ATOM 1254 O O . ILE A 1 158 ? 2.619 22.466 11.953 1.00 38.28 158 ILE A O 1
ATOM 1258 N N . PHE A 1 159 ? 2.517 23.162 9.826 1.00 49.66 159 PHE A N 1
ATOM 1259 C CA . PHE A 1 159 ? 1.831 21.978 9.300 1.00 49.66 159 PHE A CA 1
ATOM 1260 C C . PHE A 1 159 ? 2.465 21.540 7.981 1.00 49.66 159 PHE A C 1
ATOM 1262 O O . PHE A 1 159 ? 1.946 21.821 6.903 1.00 49.66 159 PHE A O 1
ATOM 1269 N N . ASP A 1 160 ? 3.620 20.895 8.068 1.00 53.03 160 ASP A N 1
ATOM 1270 C CA . ASP A 1 160 ? 4.386 20.521 6.887 1.00 53.03 160 ASP A CA 1
ATOM 1271 C C . ASP A 1 160 ? 3.673 19.465 6.019 1.00 53.03 160 ASP A C 1
ATOM 1273 O O . ASP A 1 160 ? 2.906 18.622 6.504 1.00 53.03 160 ASP A O 1
ATOM 1277 N N . ASP A 1 161 ? 3.950 19.478 4.712 1.00 66.62 161 ASP A N 1
ATOM 1278 C CA . ASP A 1 161 ? 3.431 18.550 3.693 1.00 66.62 161 ASP A CA 1
ATOM 1279 C C . ASP A 1 161 ? 4.099 17.160 3.763 1.00 66.62 161 ASP A C 1
ATOM 1281 O O . ASP A 1 161 ? 4.534 16.596 2.755 1.00 66.62 161 ASP A O 1
ATOM 1285 N N . TYR A 1 162 ? 4.170 16.597 4.972 1.00 77.94 162 TYR A N 1
ATOM 1286 C CA . TYR A 1 162 ? 4.711 15.266 5.228 1.00 77.94 162 TYR A CA 1
ATOM 1287 C C . TYR A 1 162 ? 3.626 14.227 5.512 1.00 77.94 162 TYR A C 1
ATOM 1289 O O . TYR A 1 162 ? 2.619 14.521 6.164 1.00 77.94 162 TYR A O 1
ATOM 1297 N N . TRP A 1 163 ? 3.854 12.995 5.067 1.00 85.50 163 TRP A N 1
ATOM 1298 C CA . TRP A 1 163 ? 3.088 11.812 5.471 1.00 85.50 163 TRP A CA 1
ATOM 1299 C C . TRP A 1 163 ? 4.003 10.830 6.189 1.00 85.50 163 TRP A C 1
ATOM 1301 O O . TRP A 1 163 ? 5.146 10.667 5.789 1.00 85.50 163 TRP A O 1
ATOM 1311 N N . ILE A 1 164 ? 3.517 10.140 7.218 1.00 84.50 164 ILE A N 1
ATOM 1312 C CA . ILE A 1 164 ? 4.318 9.109 7.889 1.00 84.50 164 ILE A CA 1
ATOM 1313 C C . ILE A 1 164 ? 4.516 7.919 6.938 1.00 84.50 164 ILE A C 1
ATOM 1315 O O . ILE A 1 164 ? 3.551 7.368 6.404 1.00 84.50 164 ILE A O 1
ATOM 1319 N N . ALA A 1 165 ? 5.767 7.504 6.749 1.00 90.94 165 ALA A N 1
ATOM 1320 C CA . ALA A 1 165 ? 6.150 6.332 5.975 1.00 90.94 165 ALA A CA 1
ATOM 1321 C C . ALA A 1 165 ? 6.415 5.143 6.909 1.00 90.94 165 ALA A C 1
ATOM 1323 O O . ALA A 1 165 ? 7.531 4.924 7.381 1.00 90.94 165 ALA A O 1
ATOM 1324 N N . ILE A 1 166 ? 5.376 4.348 7.163 1.00 92.25 166 ILE A N 1
ATOM 1325 C CA . ILE A 1 166 ? 5.508 3.061 7.863 1.00 92.25 166 ILE A CA 1
ATOM 1326 C C . ILE A 1 166 ? 6.336 2.056 7.026 1.00 92.25 166 ILE A C 1
ATOM 1328 O O . ILE A 1 166 ? 6.464 2.250 5.814 1.00 92.25 166 ILE A O 1
ATOM 1332 N N . PRO A 1 167 ? 6.882 0.971 7.610 1.00 95.75 167 PRO A N 1
ATOM 1333 C CA . PRO A 1 167 ? 7.784 0.046 6.909 1.00 95.75 167 PRO A CA 1
ATOM 1334 C C . PRO A 1 167 ? 7.280 -0.453 5.546 1.00 95.75 167 PRO A C 1
ATOM 1336 O O . PRO A 1 167 ? 7.983 -0.308 4.549 1.00 95.75 167 PRO A O 1
ATOM 1339 N N . ILE A 1 168 ? 6.022 -0.899 5.454 1.00 96.25 168 ILE A N 1
ATOM 1340 C CA . ILE A 1 168 ? 5.442 -1.380 4.185 1.00 96.25 168 ILE A CA 1
ATOM 1341 C C . ILE A 1 168 ? 5.371 -0.284 3.106 1.00 96.25 168 ILE A C 1
ATOM 1343 O O . ILE A 1 168 ? 5.512 -0.554 1.913 1.00 96.25 168 ILE A O 1
ATOM 1347 N N . VAL A 1 169 ? 5.199 0.977 3.516 1.00 96.56 169 VAL A N 1
ATOM 1348 C CA . VAL A 1 169 ? 5.202 2.142 2.620 1.00 96.56 169 VAL A CA 1
ATOM 1349 C C . VAL A 1 169 ? 6.626 2.479 2.177 1.00 96.56 169 VAL A C 1
ATOM 1351 O O . VAL A 1 169 ? 6.836 2.790 1.004 1.00 96.56 169 VAL A O 1
ATOM 1354 N N . ARG A 1 170 ? 7.616 2.365 3.071 1.00 96.12 170 ARG A N 1
ATOM 1355 C CA . ARG A 1 170 ? 9.042 2.534 2.737 1.00 96.12 170 ARG A CA 1
ATOM 1356 C C . ARG A 1 170 ? 9.477 1.507 1.692 1.00 96.12 170 ARG A C 1
ATOM 1358 O O . ARG A 1 170 ? 10.079 1.887 0.688 1.00 96.12 170 ARG A O 1
ATOM 1365 N N . ASP A 1 171 ? 9.095 0.247 1.872 1.00 97.88 171 ASP A N 1
ATOM 1366 C CA . ASP A 1 171 ? 9.352 -0.823 0.904 1.00 97.88 171 ASP A CA 1
ATOM 1367 C C . ASP A 1 171 ? 8.681 -0.543 -0.448 1.00 97.88 171 ASP A C 1
ATOM 1369 O O . ASP A 1 171 ? 9.315 -0.648 -1.501 1.00 97.88 171 ASP A O 1
ATOM 1373 N N . ALA A 1 172 ? 7.420 -0.101 -0.442 1.00 97.75 172 ALA A N 1
ATOM 1374 C CA . ALA A 1 172 ? 6.702 0.272 -1.660 1.00 97.75 172 ALA A CA 1
ATOM 1375 C C . ALA A 1 172 ? 7.376 1.432 -2.417 1.00 97.75 172 ALA A C 1
ATOM 1377 O O . ALA A 1 172 ? 7.506 1.383 -3.648 1.00 97.75 172 ALA A O 1
ATOM 1378 N N . ILE A 1 173 ? 7.843 2.461 -1.702 1.00 96.56 173 ILE A N 1
ATOM 1379 C CA . ILE A 1 173 ? 8.589 3.582 -2.289 1.00 96.56 173 ILE A CA 1
ATOM 1380 C C . ILE A 1 173 ? 9.912 3.085 -2.871 1.00 96.56 173 ILE A C 1
ATOM 1382 O O . ILE A 1 173 ? 10.198 3.373 -4.032 1.00 96.56 173 ILE A O 1
ATOM 1386 N N . ARG A 1 174 ? 10.683 2.279 -2.131 1.00 96.00 174 ARG A N 1
ATOM 1387 C CA . ARG A 1 174 ? 11.960 1.718 -2.606 1.00 96.00 174 ARG A CA 1
ATOM 1388 C C . ARG A 1 174 ? 11.789 0.862 -3.856 1.00 96.00 174 ARG A C 1
ATOM 1390 O O . ARG A 1 174 ? 12.510 1.065 -4.834 1.00 96.00 174 ARG A O 1
ATOM 1397 N N . ALA A 1 175 ? 10.794 -0.022 -3.881 1.00 97.38 175 ALA A N 1
ATOM 1398 C CA . ALA A 1 175 ? 10.462 -0.792 -5.076 1.00 97.38 175 ALA A CA 1
ATOM 1399 C C . ALA A 1 175 ? 10.101 0.136 -6.249 1.00 97.38 175 ALA A C 1
ATOM 1401 O O . ALA A 1 175 ? 10.584 -0.053 -7.364 1.00 97.38 175 ALA A O 1
ATOM 1402 N N . SER A 1 176 ? 9.325 1.193 -6.001 1.00 96.31 176 SER A N 1
ATOM 1403 C CA . SER A 1 176 ? 8.954 2.167 -7.037 1.00 96.31 176 SER A CA 1
ATOM 1404 C C . SER A 1 176 ? 10.150 2.978 -7.557 1.00 96.31 176 SER A C 1
ATOM 1406 O O . SER A 1 176 ? 10.208 3.251 -8.754 1.00 96.31 176 SER A O 1
ATOM 1408 N N . ILE A 1 177 ? 11.129 3.309 -6.707 1.00 94.44 177 ILE A N 1
ATOM 1409 C CA . ILE A 1 177 ? 12.399 3.953 -7.097 1.00 94.44 177 ILE A CA 1
ATOM 1410 C C . ILE A 1 177 ? 13.214 3.029 -8.003 1.00 94.44 177 ILE A C 1
ATOM 1412 O O . ILE A 1 177 ? 13.727 3.453 -9.038 1.00 94.44 177 ILE A O 1
ATOM 1416 N N . ILE A 1 178 ? 13.314 1.745 -7.656 1.00 93.88 178 ILE A N 1
ATOM 1417 C CA . ILE A 1 178 ? 13.979 0.759 -8.516 1.00 93.88 178 ILE A CA 1
ATOM 1418 C C . ILE A 1 178 ? 13.274 0.710 -9.875 1.00 93.88 178 ILE A C 1
ATOM 1420 O O . ILE A 1 178 ? 13.935 0.767 -10.912 1.00 93.88 178 ILE A O 1
ATOM 1424 N N . LEU A 1 179 ? 11.938 0.678 -9.880 1.00 94.50 179 LEU A N 1
ATOM 1425 C CA . LEU A 1 179 ? 11.133 0.627 -11.098 1.00 94.50 179 LEU A CA 1
ATOM 1426 C C . LEU A 1 179 ? 11.189 1.907 -11.946 1.00 94.50 179 LEU A C 1
ATOM 1428 O O . LEU A 1 179 ? 11.082 1.832 -13.175 1.00 94.50 179 LEU A O 1
ATOM 1432 N N . SER A 1 180 ? 11.364 3.078 -11.336 1.00 92.31 180 SER A N 1
ATOM 1433 C CA . SER A 1 180 ? 11.442 4.357 -12.052 1.00 92.31 180 SER A CA 1
ATOM 1434 C C . SER A 1 180 ? 12.721 4.470 -12.889 1.00 92.31 180 SER A C 1
ATOM 1436 O O . SER A 1 180 ? 12.695 5.041 -13.985 1.00 92.31 180 SER A O 1
ATOM 1438 N N . ARG A 1 181 ? 13.806 3.807 -12.464 1.00 88.81 181 ARG A N 1
ATOM 1439 C CA . ARG A 1 181 ? 15.063 3.694 -13.224 1.00 88.81 181 ARG A CA 1
ATOM 1440 C C . ARG A 1 181 ? 14.883 2.968 -14.560 1.00 88.81 181 ARG A C 1
ATOM 1442 O O . ARG A 1 181 ? 15.441 3.408 -15.560 1.00 88.81 181 ARG A O 1
ATOM 1449 N N . LEU A 1 182 ? 14.027 1.939 -14.631 1.00 89.62 182 LEU A N 1
ATOM 1450 C CA . LEU A 1 182 ? 13.682 1.268 -15.902 1.00 89.62 182 LEU A CA 1
ATOM 1451 C C . LEU A 1 182 ? 13.020 2.216 -16.905 1.00 89.62 182 LEU A C 1
ATOM 1453 O O . LEU A 1 182 ? 13.091 2.028 -18.124 1.00 89.62 182 LEU A O 1
ATOM 1457 N N . LYS A 1 183 ? 12.309 3.209 -16.376 1.00 90.88 183 LYS A N 1
ATOM 1458 C CA . LYS A 1 183 ? 11.543 4.182 -17.147 1.00 90.88 183 LYS A CA 1
ATOM 1459 C C . LYS A 1 183 ? 12.363 5.435 -17.460 1.00 90.88 183 LYS A C 1
ATOM 1461 O O . LYS A 1 183 ? 11.887 6.257 -18.235 1.00 90.88 183 LYS A O 1
ATOM 1466 N N . ASN A 1 184 ? 13.560 5.561 -16.884 1.00 90.31 184 ASN A N 1
ATOM 1467 C CA . ASN A 1 184 ? 14.355 6.785 -16.836 1.00 90.31 184 ASN A CA 1
ATOM 1468 C C . ASN A 1 184 ? 13.519 8.011 -16.443 1.00 90.31 184 ASN A C 1
ATOM 1470 O O . ASN A 1 184 ? 13.440 9.002 -17.170 1.00 90.31 184 ASN A O 1
ATOM 1474 N N . ASN A 1 185 ? 12.805 7.894 -15.324 1.00 92.00 185 ASN A N 1
ATOM 1475 C CA . ASN A 1 185 ? 11.874 8.913 -14.867 1.00 92.00 185 ASN A CA 1
ATOM 1476 C C . ASN A 1 185 ? 12.124 9.224 -13.378 1.00 92.00 185 ASN A C 1
ATOM 1478 O O . ASN A 1 185 ? 12.147 8.288 -12.580 1.00 92.00 185 ASN A O 1
ATOM 1482 N N . PRO A 1 186 ? 12.297 10.499 -12.980 1.00 91.62 186 PRO A N 1
ATOM 1483 C CA . PRO A 1 186 ? 12.462 10.879 -11.577 1.00 91.62 186 PRO A CA 1
ATOM 1484 C C . PRO A 1 186 ? 11.206 10.615 -10.735 1.00 91.62 186 PRO A C 1
ATOM 1486 O O . PRO A 1 186 ? 11.312 10.399 -9.529 1.00 91.62 186 PRO A O 1
ATOM 1489 N N . TYR A 1 187 ? 10.018 10.612 -11.350 1.00 93.12 187 TYR A N 1
ATOM 1490 C CA . TYR A 1 187 ? 8.770 10.317 -10.656 1.00 93.12 187 TYR A CA 1
ATOM 1491 C C . TYR A 1 187 ? 8.618 8.813 -10.429 1.00 93.12 187 TYR A C 1
ATOM 1493 O O . TYR A 1 187 ? 8.655 8.019 -11.380 1.00 93.12 187 TYR A O 1
ATOM 1501 N N . ILE A 1 188 ? 8.376 8.424 -9.174 1.00 92.75 188 ILE A N 1
ATOM 1502 C CA . ILE A 1 188 ? 8.211 7.011 -8.797 1.00 92.75 188 ILE A CA 1
ATOM 1503 C C . ILE A 1 188 ? 6.956 6.399 -9.436 1.00 92.75 188 ILE A C 1
ATOM 1505 O O . ILE A 1 188 ? 6.936 5.217 -9.786 1.00 92.75 188 ILE A O 1
ATOM 1509 N N . PHE A 1 189 ? 5.939 7.229 -9.692 1.00 92.31 189 PHE A N 1
ATOM 1510 C CA . PHE A 1 189 ? 4.732 6.848 -10.415 1.00 92.31 189 PHE A CA 1
ATOM 1511 C C . PHE A 1 189 ? 4.664 7.534 -11.777 1.00 92.31 189 PHE A C 1
ATOM 1513 O O . PHE A 1 189 ? 4.436 8.733 -11.920 1.00 92.31 189 PHE A O 1
ATOM 1520 N N . SER A 1 190 ? 4.849 6.724 -12.810 1.00 91.06 190 SER A N 1
ATOM 1521 C CA . SER A 1 190 ? 4.899 7.150 -14.203 1.00 91.06 190 SER A CA 1
ATOM 1522 C C . SER A 1 190 ? 4.436 6.021 -15.121 1.00 91.06 190 SER A C 1
ATOM 1524 O O . SER A 1 190 ? 4.347 4.854 -14.710 1.00 91.06 190 SER A O 1
ATOM 1526 N N . ARG A 1 191 ? 4.136 6.373 -16.379 1.00 88.56 191 ARG A N 1
ATOM 1527 C CA . ARG A 1 191 ? 3.706 5.417 -17.411 1.00 88.56 191 ARG A CA 1
ATOM 1528 C C . ARG A 1 191 ? 4.692 4.255 -17.537 1.00 88.56 191 ARG A C 1
ATOM 1530 O O . ARG A 1 191 ? 5.880 4.402 -17.283 1.00 88.56 191 ARG A O 1
ATOM 1537 N N . ALA A 1 192 ? 4.192 3.101 -17.975 1.00 88.31 192 ALA A N 1
ATOM 1538 C CA . ALA A 1 192 ? 5.007 1.897 -18.095 1.00 88.31 192 ALA A CA 1
ATOM 1539 C C . ALA A 1 192 ? 6.182 2.056 -19.070 1.00 88.31 192 ALA A C 1
ATOM 1541 O O . ALA A 1 192 ? 7.183 1.379 -18.875 1.00 88.31 192 ALA A O 1
ATOM 1542 N N . ASN A 1 193 ? 6.081 2.935 -20.077 1.00 89.25 193 ASN A N 1
ATOM 1543 C CA . ASN A 1 193 ? 7.096 3.159 -21.112 1.00 89.25 193 ASN A CA 1
ATOM 1544 C C . ASN A 1 193 ? 8.320 3.924 -20.593 1.00 89.25 193 ASN A C 1
ATOM 1546 O O . ASN A 1 193 ? 8.211 4.771 -19.712 1.00 89.25 193 ASN A O 1
ATOM 1550 N N . THR A 1 194 ? 9.480 3.643 -21.187 1.00 91.62 194 THR A N 1
ATOM 1551 C CA . THR A 1 194 ? 10.716 4.385 -20.912 1.00 91.62 194 THR A CA 1
ATOM 1552 C C . THR A 1 194 ? 10.657 5.735 -21.613 1.00 91.62 194 THR A C 1
ATOM 1554 O O . THR A 1 194 ? 10.227 5.810 -22.765 1.00 91.62 194 THR A O 1
ATOM 1557 N N . VAL A 1 195 ? 11.044 6.798 -20.910 1.00 92.56 195 VAL A N 1
ATOM 1558 C CA . VAL A 1 195 ? 11.109 8.156 -21.459 1.00 92.56 195 VAL A CA 1
ATOM 1559 C C . VAL A 1 195 ? 12.114 8.153 -22.613 1.00 92.56 195 VAL A C 1
ATOM 1561 O O . VAL A 1 195 ? 13.238 7.718 -22.398 1.00 92.56 195 VAL A O 1
ATOM 1564 N N . PRO A 1 196 ? 11.742 8.577 -23.835 1.00 91.62 196 PRO A N 1
ATOM 1565 C CA . PRO A 1 196 ? 12.685 8.626 -24.947 1.00 91.62 196 PRO A CA 1
ATOM 1566 C C . PRO A 1 196 ? 13.824 9.618 -24.698 1.00 91.62 196 PRO A C 1
ATOM 1568 O O . PRO A 1 196 ? 13.626 10.650 -24.052 1.00 91.62 196 PRO A O 1
ATOM 1571 N N . SER A 1 197 ? 14.995 9.343 -25.271 1.00 89.69 197 SER A N 1
ATOM 1572 C CA . SER A 1 197 ? 16.151 10.239 -25.175 1.00 89.69 197 SER A CA 1
ATOM 1573 C C . SER A 1 197 ? 15.807 11.662 -25.643 1.00 89.69 197 SER A C 1
ATOM 1575 O O . SER A 1 197 ? 15.110 11.863 -26.642 1.00 89.69 197 SER A O 1
ATOM 1577 N N . GLY A 1 198 ? 16.243 12.663 -24.874 1.00 86.31 198 GLY A N 1
ATOM 1578 C CA . GLY A 1 198 ? 15.949 14.079 -25.121 1.00 86.31 198 GLY A CA 1
ATOM 1579 C C . GLY A 1 198 ? 14.505 14.517 -24.833 1.00 86.31 198 GLY A C 1
ATOM 1580 O O . GLY A 1 198 ? 14.161 15.669 -25.101 1.00 86.31 198 GLY A O 1
ATOM 1581 N N . LYS A 1 199 ? 13.638 13.643 -24.303 1.00 91.25 199 LYS A N 1
ATOM 1582 C CA . LYS A 1 199 ? 12.282 14.017 -23.869 1.00 91.25 199 LYS A CA 1
ATOM 1583 C C . LYS A 1 199 ? 12.239 14.327 -22.378 1.00 91.25 199 LYS A C 1
ATOM 1585 O O . LYS A 1 199 ? 12.964 13.747 -21.577 1.00 91.25 199 LYS A O 1
ATOM 1590 N N . VAL A 1 200 ? 11.341 15.241 -22.018 1.00 89.81 200 VAL A N 1
ATOM 1591 C CA . VAL A 1 200 ? 11.092 15.606 -20.624 1.00 89.81 200 VAL A CA 1
ATOM 1592 C C . VAL A 1 200 ? 10.297 14.480 -19.955 1.00 89.81 200 VAL A C 1
ATOM 1594 O O . VAL A 1 200 ? 9.256 14.081 -20.489 1.00 89.81 200 VAL A O 1
ATOM 1597 N N . PRO A 1 201 ? 10.756 13.951 -18.810 1.00 90.75 201 PRO A N 1
ATOM 1598 C CA . PRO A 1 201 ? 9.992 12.973 -18.059 1.00 90.75 201 PRO A CA 1
ATOM 1599 C C . PRO A 1 201 ? 8.732 13.611 -17.471 1.00 90.75 201 PRO A C 1
ATOM 1601 O O . PRO A 1 201 ? 8.748 14.746 -17.000 1.00 90.75 201 PRO A O 1
ATOM 1604 N N . LEU A 1 202 ? 7.638 12.854 -17.464 1.00 90.38 202 LEU A N 1
ATOM 1605 C CA . LEU A 1 202 ? 6.363 13.294 -16.908 1.00 90.38 202 LEU A CA 1
ATOM 1606 C C . LEU A 1 202 ? 5.910 12.340 -15.806 1.00 90.38 202 LEU A C 1
ATOM 1608 O O . LEU A 1 202 ? 6.056 11.118 -15.930 1.00 90.38 202 LEU A O 1
ATOM 1612 N N . ALA A 1 203 ? 5.322 12.914 -14.760 1.00 89.38 203 ALA A N 1
ATOM 1613 C CA . ALA A 1 203 ? 4.538 12.178 -13.782 1.00 89.38 203 ALA A CA 1
ATOM 1614 C C . ALA A 1 203 ? 3.347 11.484 -14.459 1.00 89.38 203 ALA A C 1
ATOM 1616 O O . ALA A 1 203 ? 2.922 11.840 -15.567 1.00 89.38 203 ALA A O 1
ATOM 1617 N N . LEU A 1 204 ? 2.776 10.491 -13.783 1.00 87.88 204 LEU A N 1
ATOM 1618 C CA . LEU A 1 204 ? 1.472 9.972 -14.174 1.00 87.88 204 LEU A CA 1
ATOM 1619 C C . LEU A 1 204 ? 0.425 11.102 -14.096 1.00 87.88 204 LEU A C 1
ATOM 1621 O O . LEU A 1 204 ? 0.458 11.928 -13.189 1.00 87.88 204 LEU A O 1
ATOM 1625 N N . GLY A 1 205 ? -0.494 11.172 -15.062 1.00 79.19 205 GLY A N 1
ATOM 1626 C CA . GLY A 1 205 ? -1.591 12.144 -14.999 1.00 79.19 205 GLY A CA 1
ATOM 1627 C C . GLY A 1 205 ? -2.515 11.857 -13.810 1.00 79.19 205 GLY A C 1
ATOM 1628 O O . GLY A 1 205 ? -2.596 10.714 -13.369 1.00 79.19 205 GLY A O 1
ATOM 1629 N N . GLY A 1 206 ? -3.251 12.863 -13.326 1.00 63.00 206 GLY A N 1
ATOM 1630 C CA . GLY A 1 206 ? -4.170 12.696 -12.187 1.00 63.00 206 GLY A CA 1
ATOM 1631 C C . GLY A 1 206 ? -5.270 11.646 -12.417 1.00 63.00 206 GLY A C 1
ATOM 1632 O O . GLY A 1 206 ? -5.616 10.923 -11.493 1.00 63.00 206 GLY A O 1
ATOM 1633 N N . SER A 1 207 ? -5.749 11.501 -13.659 1.00 64.62 207 SER A N 1
ATOM 1634 C CA . SER A 1 207 ? -6.664 10.428 -14.096 1.00 64.62 207 SER A CA 1
ATOM 1635 C C . SER A 1 207 ? -5.953 9.124 -14.474 1.00 64.62 207 SER A C 1
ATOM 1637 O O . SER A 1 207 ? -6.580 8.114 -14.760 1.00 64.62 207 SER A O 1
ATOM 1639 N N . GLY A 1 208 ? -4.620 9.118 -14.493 1.00 68.19 208 GLY A N 1
ATOM 1640 C CA . GLY A 1 208 ? -3.833 7.929 -14.804 1.00 68.19 208 GLY A CA 1
ATOM 1641 C C . GLY A 1 208 ? -3.823 6.896 -13.679 1.00 68.19 208 GLY A C 1
ATOM 1642 O O . GLY A 1 208 ? -3.219 5.847 -13.867 1.00 68.19 208 GLY A O 1
ATOM 1643 N N . PHE A 1 209 ? -4.464 7.191 -12.543 1.00 77.94 209 PHE A N 1
ATOM 1644 C CA . PHE A 1 209 ? -4.546 6.341 -11.355 1.00 77.94 209 PHE A CA 1
ATOM 1645 C C . PHE A 1 209 ? -5.470 5.123 -11.552 1.00 77.94 209 PHE A C 1
ATOM 1647 O O . PHE A 1 209 ? -5.181 4.046 -11.035 1.00 77.94 209 PHE A O 1
ATOM 1654 N N . ASP A 1 210 ? -6.517 5.253 -12.372 1.00 81.25 210 ASP A N 1
ATOM 1655 C CA . ASP A 1 210 ? -7.559 4.226 -12.519 1.00 81.25 210 ASP A CA 1
ATOM 1656 C C . ASP A 1 210 ? -7.033 2.943 -13.163 1.00 81.25 210 ASP A C 1
ATOM 1658 O O . ASP A 1 210 ? -7.330 1.838 -12.714 1.00 81.25 210 ASP A O 1
ATOM 1662 N N . TYR A 1 211 ? -6.215 3.071 -14.210 1.00 87.12 211 TYR A N 1
ATOM 1663 C CA . TYR A 1 211 ? -5.682 1.915 -14.931 1.00 87.12 211 TYR A CA 1
ATOM 1664 C C . TYR A 1 211 ? -4.761 1.035 -14.056 1.00 87.12 211 TYR A C 1
ATOM 1666 O O . TYR A 1 211 ? -5.005 -0.172 -13.989 1.00 87.12 211 TYR A O 1
ATOM 1674 N N . PRO A 1 212 ? -3.742 1.584 -13.356 1.00 90.12 212 PRO A N 1
ATOM 1675 C CA . PRO A 1 212 ? -2.956 0.850 -12.366 1.00 90.12 212 PRO A CA 1
ATOM 1676 C C . PRO A 1 212 ? -3.796 0.139 -11.308 1.00 90.12 212 PRO A C 1
ATOM 1678 O O . PRO A 1 212 ? -3.537 -1.027 -11.030 1.00 90.12 212 PRO A O 1
ATOM 1681 N N . MET A 1 213 ? -4.804 0.808 -10.739 1.00 90.06 213 MET A N 1
ATOM 1682 C CA . MET A 1 213 ? -5.626 0.223 -9.673 1.00 90.06 213 MET A CA 1
ATOM 1683 C C . MET A 1 213 ? -6.503 -0.913 -10.194 1.00 90.06 213 MET A C 1
ATOM 1685 O O . MET A 1 213 ? -6.499 -1.998 -9.621 1.00 90.06 213 MET A O 1
ATOM 1689 N N . ASN A 1 214 ? -7.152 -0.733 -11.346 1.00 89.12 214 ASN A N 1
ATOM 1690 C CA . ASN A 1 214 ? -7.894 -1.811 -12.002 1.00 89.12 214 ASN A CA 1
ATOM 1691 C C . ASN A 1 214 ? -6.999 -3.025 -12.296 1.00 89.12 214 ASN A C 1
ATOM 1693 O O . ASN A 1 214 ? -7.395 -4.167 -12.073 1.00 89.12 214 ASN A O 1
ATOM 1697 N N . LYS A 1 215 ? -5.770 -2.799 -12.781 1.00 91.50 215 LYS A N 1
ATOM 1698 C CA . LYS A 1 215 ? -4.807 -3.881 -13.031 1.00 91.50 215 LYS A CA 1
ATOM 1699 C C . LYS A 1 215 ? -4.293 -4.535 -11.751 1.00 91.50 215 LYS A C 1
ATOM 1701 O O . LYS A 1 215 ? -4.033 -5.733 -11.775 1.00 91.50 215 LYS A O 1
ATOM 1706 N N . PHE A 1 216 ? -4.164 -3.782 -10.664 1.00 93.94 216 PHE A N 1
ATOM 1707 C CA . PHE A 1 216 ? -3.842 -4.329 -9.351 1.00 93.94 216 PHE A CA 1
ATOM 1708 C C . PHE A 1 216 ? -4.949 -5.268 -8.856 1.00 93.94 216 PHE A C 1
ATOM 1710 O O . PHE A 1 216 ? -4.665 -6.425 -8.558 1.00 93.94 216 PHE A O 1
ATOM 1717 N N . PHE A 1 217 ? -6.209 -4.822 -8.849 1.00 92.00 217 PHE A N 1
ATOM 1718 C CA . PHE A 1 217 ? -7.331 -5.641 -8.376 1.00 92.00 217 PHE A CA 1
ATOM 1719 C C . PHE A 1 217 ? -7.545 -6.901 -9.223 1.00 92.00 217 PHE A C 1
ATOM 1721 O O . PHE A 1 217 ? -7.746 -7.979 -8.673 1.00 92.00 217 PHE A O 1
ATOM 1728 N N . LYS A 1 218 ? -7.376 -6.817 -10.551 1.00 91.88 218 LYS A N 1
ATOM 1729 C CA . LYS A 1 218 ? -7.421 -7.993 -11.446 1.00 91.88 218 LYS A CA 1
ATOM 1730 C C . LYS A 1 218 ? -6.342 -9.046 -11.163 1.00 91.88 218 LYS A C 1
ATOM 1732 O O . LYS A 1 218 ? -6.412 -10.138 -11.714 1.00 91.88 218 LYS A O 1
ATOM 1737 N N . GLY A 1 219 ? -5.337 -8.735 -10.343 1.00 87.94 219 GLY A N 1
ATOM 1738 C CA . GLY A 1 219 ? -4.342 -9.713 -9.907 1.00 87.94 219 GLY A CA 1
ATOM 1739 C C . GLY A 1 219 ? -4.877 -10.734 -8.899 1.00 87.94 219 GLY A C 1
ATOM 1740 O O . GLY A 1 219 ? -4.238 -11.764 -8.700 1.00 87.94 219 GLY A O 1
ATOM 1741 N N . PHE A 1 220 ? -6.019 -10.462 -8.258 1.00 89.06 220 PHE A N 1
ATOM 1742 C CA . PHE A 1 220 ? -6.606 -11.344 -7.242 1.00 89.06 220 PHE A CA 1
ATOM 1743 C C . PHE A 1 220 ? -8.143 -11.376 -7.222 1.00 89.06 220 PHE A C 1
ATOM 1745 O O . PHE A 1 220 ? -8.706 -12.167 -6.472 1.00 89.06 220 PHE A O 1
ATOM 1752 N N . LEU A 1 221 ? -8.815 -10.562 -8.039 1.00 92.44 221 LEU A N 1
ATOM 1753 C CA . LEU A 1 221 ? -10.269 -10.542 -8.212 1.00 92.44 221 LEU A CA 1
ATOM 1754 C C . LEU A 1 221 ? -10.658 -10.853 -9.662 1.00 92.44 221 LEU A C 1
ATOM 1756 O O . LEU A 1 221 ? -9.905 -10.574 -10.601 1.00 92.44 221 LEU A O 1
ATOM 1760 N N . SER A 1 222 ? -11.855 -11.405 -9.844 1.00 91.81 222 SER A N 1
ATOM 1761 C CA . SER A 1 222 ? -12.473 -11.626 -11.153 1.00 91.81 222 SER A CA 1
ATOM 1762 C C . SER A 1 222 ? -12.875 -10.313 -11.831 1.00 91.81 222 SER A C 1
ATOM 1764 O O . SER A 1 222 ? -12.999 -9.266 -11.199 1.00 91.81 222 SER A O 1
ATOM 1766 N N . GLU A 1 223 ? -13.112 -10.346 -13.146 1.00 89.44 223 GLU A N 1
ATOM 1767 C CA . GLU A 1 223 ? -13.496 -9.131 -13.878 1.00 89.44 223 GLU A CA 1
ATOM 1768 C C . GLU A 1 223 ? -14.816 -8.522 -13.393 1.00 89.44 223 GLU A C 1
ATOM 1770 O O . GLU A 1 223 ? -14.939 -7.299 -13.396 1.00 89.44 223 GLU A O 1
ATOM 1775 N N . ALA A 1 224 ? -15.765 -9.358 -12.958 1.00 89.94 224 ALA A N 1
ATOM 1776 C CA . ALA A 1 224 ? -17.033 -8.908 -12.393 1.00 89.94 224 ALA A CA 1
ATOM 1777 C C . ALA A 1 224 ? -16.816 -8.199 -11.048 1.00 89.94 224 ALA A C 1
ATOM 1779 O O . ALA A 1 224 ? -17.268 -7.075 -10.876 1.00 89.94 224 ALA A O 1
ATOM 1780 N N . GLU A 1 225 ? -16.030 -8.796 -10.147 1.00 89.75 225 GLU A N 1
ATOM 1781 C CA . GLU A 1 225 ? -15.708 -8.189 -8.848 1.00 89.75 225 GLU A CA 1
ATOM 1782 C C . GLU A 1 225 ? -14.967 -6.856 -9.004 1.00 89.75 225 GLU A C 1
ATOM 1784 O O . GLU A 1 225 ? -15.247 -5.909 -8.280 1.00 89.75 225 GLU A O 1
ATOM 1789 N N . VAL A 1 226 ? -14.042 -6.743 -9.965 1.00 87.88 226 VAL A N 1
ATOM 1790 C CA . VAL A 1 226 ? -13.341 -5.472 -10.219 1.00 87.88 226 VAL A CA 1
ATOM 1791 C C . VAL A 1 226 ? -14.281 -4.403 -10.773 1.00 87.88 226 VAL A C 1
ATOM 1793 O O . VAL A 1 226 ? -14.135 -3.234 -10.419 1.00 87.88 226 VAL A O 1
ATOM 1796 N N . ALA A 1 227 ? -15.231 -4.782 -11.630 1.00 84.50 227 ALA A N 1
ATOM 1797 C CA . ALA A 1 227 ? -16.233 -3.854 -12.142 1.00 84.50 227 ALA A CA 1
ATOM 1798 C C . ALA A 1 227 ? -17.163 -3.354 -11.024 1.00 84.50 227 ALA A C 1
ATOM 1800 O O . ALA A 1 227 ? -17.461 -2.163 -10.984 1.00 84.50 227 ALA A O 1
ATOM 1801 N N . ASP A 1 228 ? -17.536 -4.231 -10.090 1.00 84.69 228 ASP A N 1
ATOM 1802 C CA . ASP A 1 228 ? -18.395 -3.899 -8.947 1.00 84.69 228 ASP A CA 1
ATOM 1803 C C . ASP A 1 228 ? -17.725 -2.954 -7.938 1.00 84.69 228 ASP A C 1
ATOM 1805 O O . ASP A 1 228 ? -18.421 -2.230 -7.228 1.00 84.69 228 ASP A O 1
ATOM 1809 N N . ILE A 1 229 ? -16.386 -2.912 -7.881 1.00 81.06 229 ILE A N 1
ATOM 1810 C CA . ILE A 1 229 ? -15.669 -1.927 -7.053 1.00 81.06 229 ILE A CA 1
ATOM 1811 C C . ILE A 1 229 ? -15.951 -0.499 -7.540 1.00 81.06 229 ILE A C 1
ATOM 1813 O O . ILE A 1 229 ? -15.962 0.408 -6.714 1.00 81.06 229 ILE A O 1
ATOM 1817 N N . ASP A 1 230 ? -16.141 -0.292 -8.850 1.00 75.19 230 ASP A N 1
ATOM 1818 C CA . ASP A 1 230 ? -16.261 1.032 -9.486 1.00 75.19 230 ASP A CA 1
ATOM 1819 C C . ASP A 1 230 ? -15.197 2.021 -8.969 1.00 75.19 230 ASP A C 1
ATOM 1821 O O . ASP A 1 230 ? -15.463 3.071 -8.376 1.00 75.19 230 ASP A O 1
ATOM 1825 N N . PHE A 1 231 ? -13.934 1.605 -9.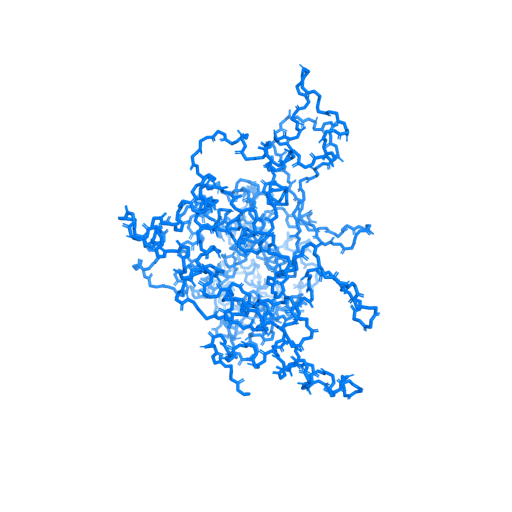101 1.00 80.12 231 PHE A N 1
ATOM 1826 C CA . PHE A 1 231 ? -12.814 2.307 -8.491 1.00 80.12 231 PHE A CA 1
ATOM 1827 C C . PHE A 1 231 ? -12.695 3.755 -8.996 1.00 80.12 231 PHE A C 1
ATOM 1829 O O . PHE A 1 231 ? -12.583 3.997 -10.197 1.00 80.12 231 PHE A O 1
ATOM 1836 N N . PHE A 1 232 ? -12.566 4.705 -8.062 1.00 71.94 232 PHE A N 1
ATOM 1837 C CA . PHE A 1 232 ? -12.206 6.094 -8.355 1.00 71.94 232 PHE A C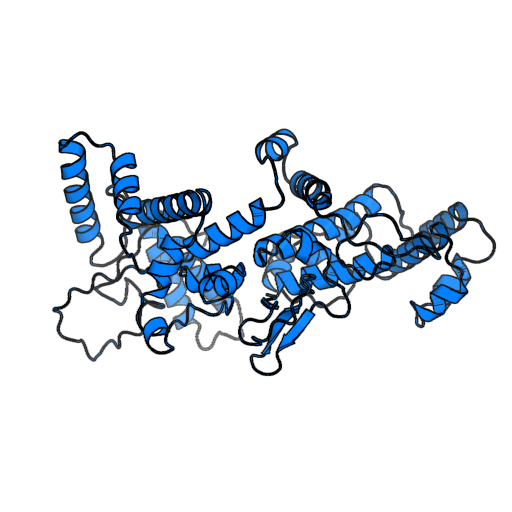A 1
ATOM 1838 C C . PHE A 1 232 ? -11.048 6.582 -7.465 1.00 71.94 232 PHE A C 1
ATOM 1840 O O . PHE A 1 232 ? -10.914 6.144 -6.319 1.00 71.94 232 PHE A O 1
ATOM 1847 N N . PRO A 1 233 ? -10.219 7.548 -7.911 1.00 67.81 233 PRO A N 1
ATOM 1848 C CA . PRO A 1 233 ? -8.956 7.886 -7.242 1.00 67.81 233 PRO A CA 1
ATOM 1849 C C . PRO A 1 233 ? -9.064 8.334 -5.774 1.00 67.81 233 PRO A C 1
ATOM 1851 O O . PRO A 1 233 ? -8.128 8.146 -5.000 1.00 67.81 233 PRO A O 1
ATOM 1854 N N . TYR A 1 234 ? -10.191 8.929 -5.372 1.00 71.38 234 TYR A N 1
ATOM 1855 C CA . TYR A 1 234 ? -10.420 9.374 -3.992 1.00 71.38 234 TYR A CA 1
ATOM 1856 C C . TYR A 1 234 ? -10.892 8.248 -3.055 1.00 71.38 234 TYR A C 1
ATOM 1858 O O . TYR A 1 234 ? -10.857 8.423 -1.837 1.00 71.38 234 TYR A O 1
ATOM 1866 N N . MET A 1 235 ? -11.266 7.078 -3.582 1.00 74.00 235 MET A N 1
ATOM 1867 C CA . MET A 1 235 ? -11.758 5.941 -2.799 1.00 74.00 235 MET A CA 1
ATOM 1868 C C . MET A 1 235 ? -10.756 5.479 -1.735 1.00 74.00 235 MET A C 1
ATOM 1870 O O . MET A 1 235 ? -11.141 5.250 -0.592 1.00 74.00 235 MET A O 1
ATOM 1874 N N . LEU A 1 236 ? -9.460 5.410 -2.059 1.00 78.94 236 LEU A N 1
ATOM 1875 C CA . LEU A 1 236 ? -8.424 4.976 -1.106 1.00 78.94 236 LEU A CA 1
ATOM 1876 C C . LEU A 1 236 ? -8.271 5.954 0.063 1.00 78.94 236 LEU A C 1
ATOM 1878 O O . LEU A 1 236 ? -8.056 5.556 1.206 1.00 78.94 236 LEU A O 1
ATOM 1882 N N . ARG A 1 237 ? -8.455 7.248 -0.211 1.00 77.06 237 ARG A N 1
ATOM 1883 C CA . ARG A 1 237 ? -8.445 8.298 0.806 1.00 77.06 237 ARG A CA 1
ATOM 1884 C C . ARG A 1 237 ? -9.655 8.196 1.735 1.00 77.06 237 ARG A C 1
ATOM 1886 O O . ARG A 1 237 ? -9.495 8.327 2.946 1.00 77.06 237 ARG A O 1
ATOM 1893 N N . HIS A 1 238 ? -10.842 7.931 1.186 1.00 69.31 238 HIS A N 1
ATOM 1894 C CA . HIS A 1 238 ? -12.045 7.660 1.981 1.00 69.31 238 HIS A CA 1
ATOM 1895 C C . HIS A 1 238 ? -11.896 6.382 2.807 1.00 69.31 238 HIS A C 1
ATOM 1897 O O . HIS A 1 238 ? -12.205 6.384 3.994 1.00 69.31 238 HIS A O 1
ATOM 1903 N N . THR A 1 239 ? -11.330 5.335 2.208 1.00 75.88 239 THR A N 1
ATOM 1904 C CA . THR A 1 239 ? -11.044 4.066 2.881 1.00 75.88 239 THR A CA 1
ATOM 1905 C C . THR A 1 239 ? -10.093 4.284 4.052 1.00 75.88 239 THR A C 1
ATOM 1907 O O . THR A 1 239 ? -10.363 3.809 5.148 1.00 75.88 239 THR A O 1
ATOM 1910 N N . LEU A 1 240 ? -9.018 5.062 3.878 1.00 78.69 240 LEU A N 1
ATOM 1911 C CA . LEU A 1 240 ? -8.120 5.391 4.986 1.00 78.69 240 LEU A CA 1
ATOM 1912 C C . LEU A 1 240 ? -8.844 6.165 6.095 1.00 78.69 240 LEU A C 1
ATOM 1914 O O . LEU A 1 240 ? -8.701 5.818 7.262 1.00 78.69 240 LEU A O 1
ATOM 1918 N N . ALA A 1 241 ? -9.646 7.176 5.747 1.00 70.25 241 ALA A N 1
ATOM 1919 C CA . ALA A 1 241 ? -10.420 7.945 6.722 1.00 70.25 241 ALA A CA 1
ATOM 1920 C C . ALA A 1 241 ? -11.357 7.045 7.545 1.00 70.25 241 ALA A C 1
ATOM 1922 O O . ALA A 1 241 ? -11.406 7.149 8.772 1.00 70.25 241 ALA A O 1
ATOM 1923 N N . PHE A 1 242 ? -12.056 6.137 6.863 1.00 67.94 242 PHE A N 1
ATOM 1924 C CA . PHE A 1 242 ? -12.925 5.137 7.469 1.00 67.94 242 PHE A CA 1
ATOM 1925 C C . PHE A 1 242 ? -12.145 4.209 8.407 1.00 67.94 242 PHE A C 1
ATOM 1927 O O . PHE A 1 242 ? -12.523 4.060 9.566 1.00 67.94 242 PHE A O 1
ATOM 1934 N N . GLN A 1 243 ? -11.013 3.655 7.961 1.00 72.38 243 GLN A N 1
ATOM 1935 C CA . GLN A 1 243 ? -10.188 2.757 8.776 1.00 72.38 243 GLN A CA 1
ATOM 1936 C C . GLN A 1 243 ? -9.586 3.461 9.997 1.00 72.38 243 GLN A C 1
ATOM 1938 O O . GLN A 1 243 ? -9.589 2.909 11.095 1.00 72.38 243 GLN A O 1
ATOM 1943 N N . MET A 1 244 ? -9.126 4.706 9.848 1.00 68.31 244 MET A N 1
ATOM 1944 C CA . MET A 1 244 ? -8.638 5.509 10.971 1.00 68.31 244 MET A CA 1
ATOM 1945 C C . MET A 1 244 ? -9.748 5.769 11.993 1.00 68.31 244 MET A C 1
ATOM 1947 O O . MET A 1 244 ? -9.517 5.666 13.197 1.00 68.31 244 MET A O 1
ATOM 1951 N N . ARG A 1 245 ? -10.965 6.061 11.523 1.00 62.94 245 ARG A N 1
ATOM 1952 C CA . ARG A 1 245 ? -12.123 6.266 12.396 1.00 62.94 245 ARG A CA 1
ATOM 1953 C C . ARG A 1 245 ? -12.542 4.987 13.108 1.00 62.94 245 ARG A C 1
ATOM 1955 O O . ARG A 1 245 ? -12.777 5.016 14.311 1.00 62.94 245 ARG A O 1
ATOM 1962 N N . ARG A 1 246 ? -12.575 3.867 12.387 1.00 61.44 246 ARG A N 1
ATOM 1963 C CA . ARG A 1 246 ? -12.828 2.533 12.939 1.00 61.44 246 ARG A CA 1
ATOM 1964 C C . ARG A 1 246 ? -11.787 2.141 13.990 1.00 61.44 246 ARG A C 1
ATOM 1966 O O . ARG A 1 246 ? -12.130 1.497 14.974 1.00 61.44 246 ARG A O 1
ATOM 1973 N N . ALA A 1 247 ? -10.541 2.582 13.826 1.00 64.94 247 ALA A N 1
ATOM 1974 C CA . ALA A 1 247 ? -9.479 2.430 14.820 1.00 64.94 247 ALA A CA 1
ATOM 1975 C C . ALA A 1 247 ? -9.595 3.399 16.018 1.00 64.94 247 ALA A C 1
ATOM 1977 O O . ALA A 1 247 ? -8.706 3.427 16.866 1.00 64.94 247 ALA A O 1
ATOM 1978 N N . GLY A 1 248 ? -10.655 4.211 16.096 1.00 58.16 248 GLY A N 1
ATOM 1979 C CA . GLY A 1 248 ? -10.891 5.150 17.193 1.00 58.16 248 GLY A CA 1
ATOM 1980 C C . GLY A 1 248 ? -10.060 6.434 17.118 1.00 58.16 248 GLY A C 1
ATOM 1981 O O . GLY A 1 248 ? -9.994 7.176 18.099 1.00 58.16 248 GLY A O 1
ATOM 1982 N N . LEU A 1 249 ? -9.418 6.733 15.980 1.00 62.41 249 LEU A N 1
ATOM 1983 C CA . LEU A 1 249 ? -8.663 7.976 15.831 1.00 62.41 249 LEU A CA 1
ATOM 1984 C C . LEU A 1 249 ? -9.617 9.171 15.749 1.00 62.41 249 LEU A C 1
ATOM 1986 O O . LEU A 1 249 ? -10.552 9.207 14.949 1.00 62.41 249 LEU A O 1
ATOM 1990 N N . GLY A 1 250 ? -9.351 10.180 16.578 1.00 61.00 250 GLY A N 1
ATOM 1991 C CA . GLY A 1 250 ? -10.148 11.400 16.606 1.00 61.00 250 GLY A CA 1
ATOM 1992 C C . GLY A 1 250 ? -10.058 12.193 15.300 1.00 61.00 250 GLY A C 1
ATOM 1993 O O . GLY A 1 250 ? -9.041 12.173 14.600 1.00 61.00 250 GLY A O 1
ATOM 1994 N N . LEU A 1 251 ? -11.104 12.979 15.025 1.00 62.31 251 LEU A N 1
ATOM 1995 C CA . LEU A 1 251 ? -11.168 13.893 13.878 1.00 62.31 251 LEU A CA 1
ATOM 1996 C C . LEU A 1 251 ? -9.915 14.772 13.697 1.00 62.31 251 LEU A C 1
ATOM 1998 O O . LEU A 1 251 ? -9.529 14.956 12.542 1.00 62.31 251 LEU A O 1
ATOM 2002 N N . PRO A 1 252 ? -9.236 15.285 14.750 1.00 61.50 252 PRO A N 1
ATOM 2003 C CA . PRO A 1 252 ? -8.003 16.055 14.569 1.00 61.50 252 PRO A CA 1
ATOM 2004 C C . PRO A 1 252 ? -6.885 15.261 13.881 1.00 61.50 252 PRO A C 1
ATOM 2006 O O . PRO A 1 252 ? -6.251 15.775 12.963 1.00 61.50 252 PRO A O 1
ATOM 2009 N N . PHE A 1 253 ? -6.684 13.993 14.257 1.00 66.56 253 PHE A N 1
ATOM 2010 C CA . PHE A 1 253 ? -5.656 13.128 13.666 1.00 66.56 253 PHE A CA 1
ATOM 2011 C C . PHE A 1 253 ? -5.981 12.764 12.219 1.00 66.56 253 PHE A C 1
ATOM 2013 O O . PHE A 1 253 ? -5.119 12.859 11.347 1.00 66.56 253 PHE A O 1
ATOM 2020 N N . ILE A 1 254 ? -7.239 12.405 11.951 1.00 66.75 254 ILE A N 1
ATOM 2021 C CA . ILE A 1 254 ? -7.713 12.102 10.594 1.00 66.75 254 ILE A CA 1
ATOM 2022 C C . ILE A 1 254 ? -7.573 13.342 9.703 1.00 66.75 254 ILE A C 1
ATOM 2024 O O . ILE A 1 254 ? -7.041 13.269 8.598 1.00 66.75 254 ILE A O 1
ATOM 2028 N N . SER A 1 255 ? -7.983 14.508 10.204 1.00 66.69 255 SER A N 1
ATOM 2029 C CA . SER A 1 255 ? -7.882 15.775 9.473 1.00 66.69 255 SER A CA 1
ATOM 2030 C C . SER A 1 255 ? -6.432 16.180 9.225 1.00 66.69 255 SER A C 1
ATOM 2032 O O . SER A 1 255 ? -6.134 16.733 8.168 1.00 66.69 255 SER A O 1
ATOM 2034 N N . HIS A 1 256 ? -5.520 15.897 10.159 1.00 68.81 256 HIS A N 1
ATOM 2035 C CA . HIS A 1 256 ? -4.090 16.136 9.978 1.00 68.81 256 HIS A CA 1
ATOM 2036 C C . HIS A 1 256 ? -3.501 15.229 8.889 1.00 68.81 256 HIS A C 1
ATOM 2038 O O . HIS A 1 256 ? -2.907 15.731 7.934 1.00 68.81 256 HIS A O 1
ATOM 2044 N N . GLN A 1 257 ? -3.737 13.915 8.973 1.00 74.31 257 GLN A N 1
ATOM 2045 C CA . GLN A 1 257 ? -3.276 12.935 7.979 1.00 74.31 257 GLN A CA 1
ATOM 2046 C C . GLN A 1 257 ? -3.782 13.268 6.570 1.00 74.31 257 GLN A C 1
ATOM 2048 O O . GLN A 1 257 ? -3.049 13.184 5.585 1.00 74.31 257 GLN A O 1
ATOM 2053 N N . LEU A 1 258 ? -5.041 13.692 6.474 1.00 74.12 258 LEU A N 1
ATOM 2054 C CA . LEU A 1 258 ? -5.665 14.063 5.214 1.00 74.12 258 LEU A CA 1
ATOM 2055 C C . LEU A 1 258 ? -5.366 15.513 4.797 1.00 74.12 258 LEU A C 1
ATOM 2057 O O . LEU A 1 258 ? -5.826 15.931 3.743 1.00 74.12 258 LEU A O 1
ATOM 2061 N N . LYS A 1 259 ? -4.585 16.303 5.538 1.00 71.94 259 LYS A N 1
ATOM 2062 C CA . LYS A 1 259 ? -4.302 17.717 5.200 1.00 71.94 259 LYS A CA 1
ATOM 2063 C C . LYS A 1 259 ? -5.555 18.611 5.126 1.00 71.94 259 LYS A C 1
ATOM 2065 O O . LYS A 1 259 ? -5.577 19.592 4.390 1.00 71.94 259 LYS A O 1
ATOM 2070 N N . HIS A 1 260 ? -6.593 18.282 5.892 1.00 62.47 260 HIS A N 1
ATOM 2071 C CA . HIS A 1 260 ? -7.764 19.140 6.118 1.00 62.47 260 HIS A CA 1
ATOM 2072 C C . HIS A 1 260 ? -7.600 20.037 7.353 1.00 62.47 260 HIS A C 1
ATOM 2074 O O . HIS A 1 260 ? -8.288 21.041 7.493 1.00 62.47 260 HIS A O 1
ATOM 2080 N N . PHE A 1 261 ? -6.654 19.717 8.241 1.00 53.44 261 PHE A N 1
ATOM 2081 C CA . PHE A 1 261 ? -6.452 20.461 9.486 1.00 53.44 261 PHE A CA 1
ATOM 2082 C C . PHE A 1 261 ? -5.988 21.912 9.262 1.00 53.44 261 PHE A C 1
ATOM 2084 O O . PHE A 1 261 ? -6.509 22.817 9.903 1.00 53.44 261 PHE A O 1
ATOM 2091 N N . GLY A 1 262 ? -5.077 22.162 8.312 1.00 49.72 262 GLY A N 1
ATOM 2092 C CA . GLY A 1 262 ? -4.636 23.524 7.969 1.00 49.72 262 GLY A CA 1
ATOM 2093 C C . GLY A 1 262 ? -5.741 24.385 7.341 1.00 49.72 262 GLY A C 1
ATOM 2094 O O . GLY A 1 262 ? -5.830 25.576 7.624 1.00 49.72 262 GLY A O 1
ATOM 2095 N N . GLU A 1 263 ? -6.639 23.770 6.559 1.00 48.38 263 GLU A N 1
ATOM 2096 C CA . GLU A 1 263 ? -7.836 24.433 6.010 1.00 48.38 263 GLU A CA 1
ATOM 2097 C C . GLU A 1 263 ? -8.815 24.849 7.129 1.00 48.38 263 GLU A C 1
ATOM 2099 O O . GLU A 1 263 ? -9.489 25.869 7.007 1.00 48.38 263 GLU A O 1
ATOM 2104 N N . LEU A 1 264 ? -8.860 24.088 8.232 1.00 44.38 264 LEU A N 1
ATOM 2105 C CA . LEU A 1 264 ? -9.780 24.278 9.364 1.00 44.38 264 LEU A CA 1
ATOM 2106 C C . LEU A 1 264 ? -9.233 25.205 10.462 1.00 44.38 264 LEU A C 1
ATOM 2108 O O . LEU A 1 264 ? -10.000 25.951 11.066 1.00 44.38 264 LEU A O 1
ATOM 2112 N N . VAL A 1 265 ? -7.922 25.180 10.720 1.00 41.94 265 VAL A N 1
ATOM 2113 C CA . VAL A 1 265 ? -7.270 25.969 11.787 1.00 41.94 265 VAL A CA 1
ATOM 2114 C C . VAL A 1 265 ? -6.763 27.330 11.292 1.00 41.94 265 VAL A C 1
ATOM 2116 O O . VAL A 1 265 ? -6.527 28.230 12.097 1.00 41.94 265 VAL A O 1
ATOM 2119 N N . GLY A 1 266 ? -6.694 27.532 9.977 1.00 39.16 266 GLY A N 1
ATOM 2120 C CA . GLY A 1 266 ? -6.563 28.855 9.385 1.00 39.16 266 GLY A CA 1
ATOM 2121 C C . GLY A 1 266 ? -5.635 28.873 8.181 1.00 39.16 266 GLY A C 1
ATOM 2122 O O . GLY A 1 266 ? -4.415 28.842 8.322 1.00 39.16 266 GLY A O 1
ATOM 2123 N N . GLN A 1 267 ? -6.208 29.144 7.008 1.00 34.69 267 GLN A N 1
ATOM 2124 C CA . GLN A 1 267 ? -5.615 30.229 6.239 1.00 34.69 267 GLN A CA 1
ATOM 2125 C C . GLN A 1 267 ? -5.703 31.470 7.125 1.00 34.69 267 GLN A C 1
ATOM 2127 O O . GLN A 1 267 ? -6.778 31.801 7.626 1.00 34.69 267 GLN A O 1
ATOM 2132 N N . VAL A 1 268 ? -4.572 32.130 7.358 1.00 36.25 268 VAL A N 1
ATOM 2133 C CA . VAL A 1 268 ? -4.529 33.461 7.967 1.00 36.25 268 VAL A CA 1
ATOM 2134 C C . VAL A 1 268 ? -5.154 34.442 6.965 1.00 36.25 268 VAL A C 1
ATOM 2136 O O . VAL A 1 268 ? -4.472 35.247 6.340 1.00 36.25 268 VAL A O 1
ATOM 2139 N N . GLU A 1 269 ? -6.464 34.344 6.748 1.00 33.00 269 GLU A N 1
ATOM 2140 C CA . GLU A 1 269 ? -7.248 35.458 6.252 1.00 33.00 269 GLU A CA 1
ATOM 2141 C C . GLU A 1 269 ? -7.370 36.450 7.406 1.00 33.00 269 GLU A C 1
ATOM 2143 O O . GLU A 1 269 ? -7.749 36.112 8.533 1.00 33.00 269 GLU A O 1
ATOM 2148 N N . ILE A 1 270 ? -6.994 37.692 7.115 1.00 33.19 270 ILE A N 1
ATOM 2149 C CA . ILE A 1 270 ? -7.122 38.847 7.997 1.00 33.19 270 ILE A CA 1
ATOM 2150 C C . ILE A 1 270 ? -8.585 38.919 8.469 1.00 33.19 270 ILE A C 1
ATOM 2152 O O . ILE A 1 270 ? -9.451 39.384 7.735 1.00 33.19 270 ILE A O 1
ATOM 2156 N N . GLY A 1 271 ? -8.874 38.423 9.678 1.00 35.50 271 GLY A N 1
ATOM 2157 C CA . GLY A 1 271 ? -10.210 38.512 10.279 1.00 35.50 271 GLY A CA 1
ATOM 2158 C C . GLY A 1 271 ? -10.659 37.351 11.171 1.00 35.50 271 GLY A C 1
ATOM 2159 O O . GLY A 1 271 ? -11.584 37.551 11.956 1.00 35.50 271 GLY A O 1
ATOM 2160 N N . ARG A 1 272 ? -10.033 36.166 11.124 1.00 35.19 272 ARG A N 1
ATOM 2161 C CA . ARG A 1 272 ? -10.366 35.058 12.047 1.00 35.19 272 ARG A CA 1
ATOM 2162 C C . ARG A 1 272 ? -9.120 34.494 12.720 1.00 35.19 272 ARG A C 1
ATOM 2164 O O . ARG A 1 272 ? -8.512 33.540 12.258 1.00 35.19 272 ARG A O 1
ATOM 2171 N N . SER A 1 273 ? -8.749 35.115 13.835 1.00 32.31 273 SER A N 1
ATOM 2172 C CA . SER A 1 273 ? -7.764 34.578 14.773 1.00 32.31 273 SER A CA 1
ATOM 2173 C C . SER A 1 273 ? -8.495 33.709 15.794 1.00 32.31 273 SER A C 1
ATOM 2175 O O . SER A 1 273 ? -9.288 34.227 16.582 1.00 32.31 273 SER A O 1
ATOM 2177 N N . PHE A 1 274 ? -8.252 32.398 15.784 1.00 35.56 274 PHE A N 1
ATOM 2178 C CA . PHE A 1 274 ? -8.601 31.559 16.927 1.00 35.56 274 PHE A CA 1
ATOM 2179 C C . PHE A 1 274 ? -7.523 31.741 17.991 1.00 35.56 274 PHE A C 1
ATOM 2181 O O . PHE A 1 274 ? -6.328 31.610 17.718 1.00 35.56 274 PHE A O 1
ATOM 2188 N N . SER A 1 275 ? -7.934 32.085 19.212 1.00 32.19 275 SER A N 1
ATOM 2189 C CA . SER A 1 275 ? -6.979 32.279 20.296 1.00 32.19 275 SER A CA 1
ATOM 2190 C C . SER A 1 275 ? -6.265 30.958 20.602 1.00 32.19 275 SER A C 1
ATOM 2192 O O . SER A 1 275 ? -6.874 29.885 20.597 1.00 32.19 275 SER A O 1
ATOM 2194 N N . ARG A 1 276 ? -4.970 31.034 20.931 1.00 31.03 276 ARG A N 1
ATOM 2195 C CA . ARG A 1 276 ? -4.155 29.887 21.374 1.00 31.03 276 ARG A CA 1
ATOM 2196 C C . ARG A 1 276 ? -4.775 29.152 22.574 1.00 31.03 276 ARG A C 1
ATOM 2198 O O . ARG A 1 276 ? -4.469 27.994 22.815 1.00 31.03 276 ARG A O 1
ATOM 2205 N N . THR A 1 277 ? -5.642 29.837 23.315 1.00 27.27 277 THR A N 1
ATOM 2206 C CA . THR A 1 277 ? -6.385 29.334 24.472 1.00 27.27 277 THR A CA 1
ATOM 2207 C C . THR A 1 277 ? -7.649 28.561 24.066 1.00 27.27 277 THR A C 1
ATOM 2209 O O . THR A 1 277 ? -8.042 27.645 24.778 1.00 27.27 277 THR A O 1
ATOM 2212 N N . THR A 1 278 ? -8.248 28.880 22.912 1.00 32.53 278 THR A N 1
ATOM 2213 C CA . THR A 1 278 ? -9.462 28.239 22.362 1.00 32.53 278 THR A CA 1
ATOM 2214 C C . THR A 1 278 ? -9.141 26.889 21.708 1.00 32.53 278 THR A C 1
ATOM 2216 O O . THR A 1 278 ? -9.884 25.928 21.869 1.00 32.53 278 THR A O 1
ATOM 2219 N N . LEU A 1 279 ? -7.967 26.760 21.076 1.00 37.06 279 LEU A N 1
ATOM 2220 C CA . LEU A 1 279 ? -7.444 25.474 20.580 1.00 37.06 279 LEU A CA 1
ATOM 2221 C C . LEU A 1 279 ? -7.228 24.435 21.703 1.00 37.06 279 LEU A C 1
ATOM 2223 O O . LEU A 1 279 ? -7.272 23.236 21.447 1.00 37.06 279 LEU A O 1
ATOM 2227 N N . SER A 1 280 ? -7.021 24.871 22.950 1.00 28.28 280 SER A N 1
ATOM 2228 C CA . SER A 1 280 ? -6.761 23.976 24.088 1.00 28.28 280 SER A CA 1
ATOM 2229 C C . SER A 1 280 ? -8.020 23.377 24.727 1.00 28.28 280 SER A C 1
ATOM 2231 O O . SER A 1 280 ? -7.900 22.468 25.545 1.00 28.28 280 SER A O 1
ATOM 2233 N N . TYR A 1 281 ? -9.218 23.861 24.388 1.00 31.16 281 TYR A N 1
ATOM 2234 C CA . TYR A 1 281 ? -10.457 23.529 25.097 1.00 31.16 281 TYR A CA 1
ATOM 2235 C C . TYR A 1 281 ? -11.450 22.762 24.219 1.00 31.16 281 TYR A C 1
ATOM 2237 O O . TYR A 1 281 ? -12.536 23.249 23.981 1.00 31.16 281 TYR A O 1
ATOM 2245 N N . GLY A 1 282 ? -11.110 21.562 23.731 1.00 29.88 282 GLY A N 1
ATOM 2246 C CA . GLY A 1 282 ? -12.090 20.572 23.222 1.00 29.88 282 GLY A CA 1
ATOM 2247 C C . GLY A 1 282 ? -12.935 20.934 21.979 1.00 29.88 282 GLY A C 1
ATOM 2248 O O . GLY A 1 282 ? -13.451 20.033 21.322 1.00 29.88 282 GLY A O 1
ATOM 2249 N N . GLU A 1 283 ? -13.017 22.206 21.595 1.00 33.12 283 GLU A N 1
ATOM 2250 C CA . GLU A 1 283 ? -13.870 22.765 20.539 1.00 33.12 283 GLU A CA 1
ATOM 2251 C C . GLU A 1 283 ? -13.366 22.422 19.131 1.00 33.12 283 GLU A C 1
ATOM 2253 O O . GLU A 1 283 ? -14.090 22.584 18.151 1.00 33.12 283 GLU A O 1
ATOM 2258 N N . ILE A 1 284 ? -12.146 21.883 19.000 1.00 40.22 284 ILE A N 1
ATOM 2259 C CA . ILE A 1 284 ? -11.618 21.441 17.705 1.00 40.22 284 ILE A CA 1
ATOM 2260 C C . ILE A 1 284 ? -12.480 20.304 17.140 1.00 40.22 284 ILE A C 1
ATOM 2262 O O . ILE A 1 284 ? -12.765 20.300 15.951 1.00 40.22 284 ILE A O 1
ATOM 2266 N N . GLY A 1 285 ? -12.949 19.361 17.965 1.00 36.91 285 GLY A N 1
ATOM 2267 C CA . GLY A 1 285 ? -13.826 18.281 17.490 1.00 36.91 285 GLY A CA 1
ATOM 2268 C C . GLY A 1 285 ? -15.149 18.803 16.915 1.00 36.91 285 GLY A C 1
ATOM 2269 O O . GLY A 1 285 ? -15.621 18.305 15.893 1.00 36.91 285 GLY A O 1
ATOM 2270 N N . GLU A 1 286 ? -15.694 19.856 17.526 1.00 37.03 286 GLU A N 1
ATOM 2271 C CA . GLU A 1 286 ? -16.964 20.481 17.153 1.00 37.03 286 GLU A CA 1
ATOM 2272 C C . GLU A 1 286 ? -16.810 21.379 15.909 1.00 37.03 286 GLU A C 1
ATOM 2274 O O . GLU A 1 286 ? -17.594 21.276 14.962 1.00 37.03 286 GLU A O 1
ATOM 2279 N N . ALA A 1 287 ? -15.723 22.154 15.823 1.00 39.38 287 ALA A N 1
ATOM 2280 C CA . ALA A 1 287 ? -15.358 22.949 14.645 1.00 39.38 287 ALA A CA 1
ATOM 2281 C C . ALA A 1 287 ? -14.998 22.079 13.421 1.00 39.38 287 ALA A C 1
ATOM 2283 O O . ALA A 1 287 ? -15.370 22.401 12.292 1.00 39.38 287 ALA A O 1
ATOM 2284 N N . LEU A 1 288 ? -14.331 20.936 13.634 1.00 39.88 288 LEU A N 1
ATOM 2285 C CA . LEU A 1 288 ? -14.043 19.946 12.585 1.00 39.88 288 LEU A CA 1
ATOM 2286 C C . LEU A 1 288 ? -15.321 19.265 12.070 1.00 39.88 288 LEU A C 1
ATOM 2288 O O . LEU A 1 288 ? -15.389 18.912 10.896 1.00 39.88 288 LEU A O 1
ATOM 2292 N N . SER A 1 289 ? -16.332 19.093 12.929 1.00 41.12 289 SER A N 1
ATOM 2293 C CA . SER A 1 289 ? -17.624 18.507 12.547 1.00 41.12 289 SER A CA 1
ATOM 2294 C C . SER A 1 289 ? -18.531 19.472 11.775 1.00 41.12 289 SER A C 1
ATOM 2296 O O . SER A 1 289 ? -19.334 19.036 10.956 1.00 41.12 289 SER A O 1
ATOM 2298 N N . THR A 1 290 ? -18.374 20.781 11.986 1.00 39.72 290 THR A N 1
ATOM 2299 C CA . THR A 1 290 ? -19.224 21.824 11.387 1.00 39.72 290 THR A CA 1
ATOM 2300 C C . THR A 1 290 ? -18.609 22.488 10.145 1.00 39.72 290 THR A C 1
ATOM 2302 O O . THR A 1 290 ? -19.325 23.123 9.373 1.00 39.72 290 THR A O 1
ATOM 2305 N N . GLY A 1 291 ? -17.300 22.328 9.904 1.00 35.16 291 GLY A N 1
ATOM 2306 C CA . GLY A 1 291 ? -16.556 23.025 8.842 1.00 35.16 291 GLY A CA 1
ATOM 2307 C C . GLY A 1 291 ? -16.544 22.388 7.441 1.00 35.16 291 GLY A C 1
ATOM 2308 O O . GLY A 1 291 ? -15.961 22.963 6.521 1.00 35.16 291 GLY A O 1
ATOM 2309 N N . GLY A 1 292 ? -17.162 21.224 7.226 1.00 38.84 292 GLY A N 1
ATOM 2310 C CA . GLY A 1 292 ? -17.144 20.543 5.926 1.00 38.84 292 GLY A CA 1
ATOM 2311 C C . GLY A 1 292 ? -18.311 20.936 5.017 1.00 38.84 292 GLY A C 1
ATOM 2312 O O . GLY A 1 292 ? -19.418 20.431 5.181 1.00 38.84 292 GLY A O 1
ATOM 2313 N N . ARG A 1 293 ? -18.081 21.779 4.000 1.00 38.53 293 ARG A N 1
ATOM 2314 C CA . ARG A 1 293 ? -19.032 21.932 2.880 1.00 38.53 293 ARG A CA 1
ATOM 2315 C C . ARG A 1 293 ? -19.262 20.564 2.204 1.00 38.53 293 ARG A C 1
ATOM 2317 O O . ARG A 1 293 ? -18.333 20.002 1.634 1.00 38.53 293 ARG A O 1
ATOM 2324 N N . ASN A 1 294 ? -20.523 20.123 2.203 1.00 37.12 294 ASN A N 1
ATOM 2325 C CA . ASN A 1 294 ? -21.143 19.048 1.410 1.00 37.12 294 ASN A CA 1
ATOM 2326 C C . ASN A 1 294 ? -20.812 17.577 1.770 1.00 37.12 294 ASN A C 1
ATOM 2328 O O . ASN A 1 294 ? -19.870 16.983 1.250 1.00 37.12 294 ASN A O 1
ATOM 2332 N N . GLY A 1 295 ? -21.706 16.953 2.551 1.00 38.72 295 GLY A N 1
ATOM 2333 C CA . GLY A 1 295 ? -22.342 15.641 2.301 1.00 38.72 295 GLY A CA 1
ATOM 2334 C C . GLY A 1 295 ? -21.525 14.337 2.338 1.00 38.72 295 GLY A C 1
ATOM 2335 O O . GLY A 1 295 ? -22.059 13.322 2.772 1.00 38.72 295 GLY A O 1
ATOM 2336 N N . SER A 1 296 ? -20.258 14.309 1.908 1.00 40.44 296 SER A N 1
ATOM 2337 C CA . SER A 1 296 ? -19.507 13.043 1.750 1.00 40.44 296 SER A CA 1
ATOM 2338 C C . SER A 1 296 ? -18.759 12.578 3.007 1.00 40.44 296 SER A C 1
ATOM 2340 O O . SER A 1 296 ? -18.524 11.392 3.189 1.00 40.44 296 SER A O 1
ATOM 2342 N N . VAL A 1 297 ? -18.390 13.496 3.902 1.00 48.91 297 VAL A N 1
ATOM 2343 C CA . VAL A 1 297 ? -17.711 13.150 5.168 1.00 48.91 297 VAL A CA 1
ATOM 2344 C C . VAL A 1 297 ? -18.716 12.656 6.215 1.00 48.91 297 VAL A C 1
ATOM 2346 O O . VAL A 1 297 ? -18.360 11.882 7.101 1.00 48.91 297 VAL A O 1
ATOM 2349 N N . ASP A 1 298 ? -19.979 13.061 6.078 1.00 56.97 298 ASP A N 1
ATOM 2350 C CA . ASP A 1 298 ? -21.037 12.791 7.050 1.00 56.97 298 ASP A CA 1
ATOM 2351 C C . ASP A 1 298 ? -21.542 11.340 6.979 1.00 56.97 298 ASP A C 1
ATOM 2353 O O . ASP A 1 298 ? -21.758 10.711 8.011 1.00 56.97 298 ASP A O 1
ATOM 2357 N N . TRP A 1 299 ? -21.622 10.742 5.780 1.00 58.09 299 TRP A N 1
ATOM 2358 C CA . TRP A 1 299 ? -21.990 9.324 5.654 1.00 58.09 299 TRP A CA 1
ATOM 2359 C C . TRP A 1 299 ? -20.871 8.384 6.120 1.00 58.09 299 TRP A C 1
ATOM 2361 O O . TRP A 1 299 ? -21.168 7.428 6.822 1.00 58.09 299 TRP A O 1
ATOM 2371 N N . ILE A 1 300 ? -19.594 8.678 5.826 1.00 57.62 300 ILE A N 1
ATOM 2372 C CA . ILE A 1 300 ? -18.442 7.879 6.308 1.00 57.62 300 ILE A CA 1
ATOM 2373 C C . ILE A 1 300 ? -18.374 7.925 7.834 1.00 57.62 300 ILE A C 1
ATOM 2375 O O . ILE A 1 300 ? -18.110 6.921 8.497 1.00 57.62 300 ILE A O 1
ATOM 2379 N N . LYS A 1 301 ? -18.613 9.114 8.399 1.00 62.75 301 LYS A N 1
ATOM 2380 C CA . LYS A 1 301 ? -18.756 9.315 9.838 1.00 62.75 301 LYS A CA 1
ATOM 2381 C C . LYS A 1 301 ? -19.855 8.423 10.404 1.00 62.75 301 LYS A C 1
ATOM 2383 O O . LYS A 1 301 ? -19.575 7.630 11.301 1.00 62.75 301 LYS A O 1
ATOM 2388 N N . ARG A 1 302 ? -21.061 8.560 9.858 1.00 67.94 302 ARG A N 1
ATOM 2389 C CA . ARG A 1 302 ? -22.259 7.866 10.317 1.00 67.94 302 ARG A CA 1
ATOM 2390 C C . ARG A 1 302 ? -22.129 6.355 10.176 1.00 67.94 302 ARG A C 1
ATOM 2392 O O . ARG A 1 302 ? -22.532 5.636 11.080 1.00 67.94 302 ARG A O 1
ATOM 2399 N N . GLU A 1 303 ? -21.546 5.863 9.089 1.00 68.25 303 GLU A N 1
ATOM 2400 C CA . GLU A 1 303 ? -21.356 4.432 8.845 1.00 68.25 303 GLU A CA 1
ATOM 2401 C C . GLU A 1 303 ? -20.338 3.824 9.811 1.00 68.25 303 GLU A C 1
ATOM 2403 O O . GLU A 1 303 ? -20.642 2.817 10.446 1.00 68.25 303 GLU A O 1
ATOM 2408 N N . ALA A 1 304 ? -19.181 4.464 10.005 1.00 62.81 304 ALA A N 1
ATOM 2409 C CA . ALA A 1 304 ? -18.185 3.996 10.968 1.00 62.81 304 ALA A CA 1
ATOM 2410 C C . ALA A 1 304 ? -18.711 4.043 12.415 1.00 62.81 304 ALA A C 1
ATOM 2412 O O . ALA A 1 304 ? -18.458 3.129 13.197 1.00 62.81 304 ALA A O 1
ATOM 2413 N N . GLU A 1 305 ? -19.465 5.087 12.777 1.00 70.75 305 GLU A N 1
ATOM 2414 C CA . GLU A 1 305 ? -20.145 5.168 14.077 1.00 70.75 305 GLU A CA 1
ATOM 2415 C C . GLU A 1 305 ? -21.213 4.082 14.217 1.00 70.75 305 GLU A C 1
ATOM 2417 O O . GLU A 1 305 ? -21.283 3.435 15.256 1.00 70.75 305 GLU A O 1
ATOM 2422 N N . THR A 1 306 ? -21.992 3.818 13.168 1.00 74.81 306 THR A N 1
ATOM 2423 C CA . THR A 1 306 ? -23.010 2.760 13.168 1.00 74.81 306 THR A CA 1
ATOM 2424 C C . THR A 1 306 ? -22.377 1.375 13.307 1.00 74.81 306 THR A C 1
ATOM 2426 O O . THR A 1 306 ? -22.858 0.575 14.106 1.00 74.81 306 THR A O 1
ATOM 2429 N N . GLU A 1 307 ? -21.299 1.075 12.573 1.00 75.44 307 GLU A N 1
ATOM 2430 C CA . GLU A 1 307 ? -20.559 -0.191 12.702 1.00 75.44 307 GLU A CA 1
ATOM 2431 C C . GLU A 1 307 ? -20.011 -0.353 14.123 1.00 75.44 307 GLU A C 1
ATOM 2433 O O . GLU A 1 307 ? -20.175 -1.404 14.744 1.00 75.44 307 GLU A O 1
ATOM 2438 N N . PHE A 1 308 ? -19.421 0.708 14.673 1.00 73.50 308 PHE A N 1
ATOM 2439 C CA . PHE A 1 308 ? -18.908 0.693 16.035 1.00 73.50 308 PHE A CA 1
ATOM 2440 C C . PHE A 1 308 ? -20.018 0.484 17.077 1.00 73.50 308 PHE A C 1
ATOM 2442 O O . PHE A 1 308 ? -19.847 -0.308 18.010 1.00 73.50 308 PHE A O 1
ATOM 2449 N N . ILE A 1 309 ? -21.155 1.171 16.923 1.00 77.56 309 ILE A N 1
ATOM 2450 C CA . ILE A 1 309 ? -22.294 1.048 17.833 1.00 77.56 309 ILE A CA 1
ATOM 2451 C C . ILE A 1 309 ? -22.852 -0.370 17.768 1.00 77.56 309 ILE A C 1
ATOM 2453 O O . ILE A 1 309 ? -23.076 -0.970 18.816 1.00 77.56 309 ILE A O 1
ATOM 2457 N N . LYS A 1 310 ? -22.997 -0.943 16.569 1.00 84.25 310 LYS A N 1
ATOM 2458 C CA . LYS A 1 310 ? -23.373 -2.352 16.399 1.00 84.25 310 LYS A CA 1
ATOM 2459 C C . LYS A 1 310 ? -22.394 -3.269 17.133 1.00 84.25 310 LYS A C 1
ATOM 2461 O O . LYS A 1 310 ? -22.807 -4.055 17.970 1.00 84.25 310 LYS A O 1
ATOM 2466 N N . GLY A 1 311 ? -21.090 -3.098 16.937 1.00 76.50 311 GLY A N 1
ATOM 2467 C CA . GLY A 1 311 ? -20.081 -3.922 17.613 1.00 76.50 311 GLY A CA 1
ATOM 2468 C C . GLY A 1 311 ? -19.958 -3.715 19.133 1.00 76.50 311 GLY A C 1
ATOM 2469 O O . GLY A 1 311 ? -19.215 -4.456 19.783 1.00 76.50 311 GLY A O 1
ATOM 2470 N N . SER A 1 312 ? -20.623 -2.711 19.715 1.00 76.25 312 SER A N 1
ATOM 2471 C CA . SER A 1 312 ? -20.465 -2.338 21.133 1.00 76.25 312 SER A CA 1
ATOM 2472 C C . SER A 1 312 ? -21.756 -2.368 21.955 1.00 76.25 312 SER A C 1
ATOM 2474 O O . SER A 1 312 ? -21.689 -2.598 23.163 1.00 76.25 312 SER A O 1
ATOM 2476 N N . PHE A 1 313 ? -22.909 -2.142 21.326 1.00 80.31 313 PHE A N 1
ATOM 2477 C CA . PHE A 1 313 ? -24.213 -1.958 21.975 1.00 80.31 313 PHE A CA 1
ATOM 2478 C C . PHE A 1 313 ? -25.308 -2.851 21.377 1.00 80.31 313 PHE A C 1
ATOM 2480 O O . PHE A 1 313 ? -26.487 -2.627 21.639 1.00 80.31 313 PHE A O 1
ATOM 2487 N N . ASP A 1 314 ? -24.958 -3.864 20.577 1.00 84.44 314 ASP A N 1
ATOM 2488 C CA . ASP A 1 314 ? -25.945 -4.817 20.075 1.00 84.44 314 ASP A CA 1
ATOM 2489 C C . ASP A 1 314 ? -26.620 -5.588 21.240 1.00 84.44 314 ASP A C 1
ATOM 2491 O O . ASP A 1 314 ? -25.936 -6.297 21.984 1.00 84.44 314 ASP A O 1
ATOM 2495 N N . PRO A 1 315 ? -27.953 -5.505 21.423 1.00 83.75 315 PRO A N 1
ATOM 2496 C CA . PRO A 1 315 ? -28.667 -6.250 22.469 1.00 83.75 315 PRO A CA 1
ATOM 2497 C C . PRO A 1 315 ? -28.517 -7.781 22.366 1.00 83.75 315 PRO A C 1
ATOM 2499 O O . PRO A 1 315 ? -28.634 -8.488 23.374 1.00 83.75 315 PRO A O 1
ATOM 2502 N N . ASP A 1 316 ? -28.235 -8.295 21.172 1.00 84.94 316 ASP A N 1
ATOM 2503 C CA . ASP A 1 316 ? -28.019 -9.712 20.886 1.00 84.94 316 ASP A CA 1
ATOM 2504 C C . ASP A 1 316 ? -26.533 -10.095 20.903 1.00 84.94 316 ASP A C 1
ATOM 2506 O O . ASP A 1 316 ? -26.219 -11.283 20.994 1.00 84.94 316 ASP A O 1
ATOM 2510 N N . GLY A 1 317 ? -25.629 -9.109 20.905 1.00 81.19 317 GLY A N 1
ATOM 2511 C CA . GLY A 1 317 ? -24.181 -9.301 20.841 1.00 81.19 317 GLY A CA 1
ATOM 2512 C C . GLY A 1 317 ? -23.592 -10.124 21.991 1.00 81.19 317 GLY A C 1
ATOM 2513 O O . GLY A 1 317 ? -24.188 -10.281 23.072 1.00 81.19 317 GLY A O 1
ATOM 2514 N N . ASN A 1 318 ? -22.392 -10.656 21.751 1.00 84.12 318 ASN A N 1
ATOM 2515 C CA . ASN A 1 318 ? -21.602 -11.348 22.765 1.00 84.12 318 ASN A CA 1
ATOM 2516 C C . ASN A 1 318 ? -20.685 -10.370 23.507 1.00 84.12 318 ASN A C 1
ATOM 2518 O O . ASN A 1 318 ? -20.014 -9.527 22.911 1.00 84.12 318 ASN A O 1
ATOM 2522 N N . TYR A 1 319 ? -20.644 -10.510 24.832 1.00 83.56 319 TYR A N 1
ATOM 2523 C CA . TYR A 1 319 ? -19.901 -9.627 25.723 1.00 83.56 319 TYR A CA 1
ATOM 2524 C C . TYR A 1 319 ? -19.117 -10.439 26.745 1.00 83.56 319 TYR A C 1
ATOM 2526 O O . TYR A 1 319 ? -19.636 -11.403 27.309 1.00 83.56 319 TYR A O 1
ATOM 2534 N N . THR A 1 320 ? -17.895 -9.999 27.038 1.00 82.69 320 THR A N 1
ATOM 2535 C CA . THR A 1 320 ? -16.984 -10.676 27.966 1.00 82.69 320 THR A CA 1
ATOM 2536 C C . THR A 1 320 ? -16.523 -9.729 29.066 1.00 82.69 320 THR A C 1
ATOM 2538 O O . THR A 1 320 ? -16.151 -8.589 28.807 1.00 82.69 320 THR A O 1
ATOM 2541 N N . GLY A 1 321 ? -16.499 -10.211 30.306 1.00 80.69 321 GLY A N 1
ATOM 2542 C CA . GLY A 1 321 ? -16.010 -9.475 31.471 1.00 80.69 321 GLY A CA 1
ATOM 2543 C C . GLY A 1 321 ? -17.026 -9.426 32.613 1.00 80.69 321 GLY A C 1
ATOM 2544 O O . GLY A 1 321 ? -18.171 -9.843 32.437 1.00 80.69 321 GLY A O 1
ATOM 2545 N N . PRO A 1 322 ? -16.631 -8.937 33.798 1.00 78.12 322 PRO A N 1
ATOM 2546 C CA . PRO A 1 322 ? -17.453 -9.048 35.006 1.00 78.12 322 PRO A CA 1
ATOM 2547 C C . PRO A 1 322 ? -18.809 -8.333 34.917 1.00 78.12 322 PRO A C 1
ATOM 2549 O O . PRO A 1 322 ? -19.774 -8.795 35.517 1.00 78.12 322 PRO A O 1
ATOM 2552 N N . LEU A 1 323 ? -18.901 -7.255 34.129 1.00 79.19 323 LEU A N 1
ATOM 2553 C CA . LEU A 1 323 ? -20.135 -6.486 33.904 1.00 79.19 323 LEU A CA 1
ATOM 2554 C C . LEU A 1 323 ? -20.810 -6.792 32.555 1.00 79.19 323 LEU A C 1
ATOM 2556 O O . LEU A 1 323 ? -21.716 -6.076 32.135 1.00 79.19 323 LEU A O 1
ATOM 2560 N N . ALA A 1 324 ? -20.390 -7.851 31.855 1.00 82.12 324 ALA A N 1
ATOM 2561 C CA . ALA A 1 324 ? -20.913 -8.186 30.531 1.00 82.12 324 ALA A CA 1
ATOM 2562 C C . ALA A 1 324 ? -22.414 -8.520 30.536 1.00 82.12 324 ALA A C 1
ATOM 2564 O O . ALA A 1 324 ? -23.147 -8.093 29.644 1.00 82.12 324 ALA A O 1
ATOM 2565 N N . SER A 1 325 ? -22.888 -9.252 31.548 1.00 82.81 325 SER A N 1
ATOM 2566 C CA . SER A 1 325 ? -24.309 -9.593 31.697 1.00 82.81 325 SER A CA 1
ATOM 2567 C C . SER A 1 325 ? -25.166 -8.364 32.005 1.00 82.81 325 SER A C 1
ATOM 2569 O O . SER A 1 325 ? -26.249 -8.219 31.440 1.00 82.81 325 SER A O 1
ATOM 2571 N N . GLU A 1 326 ? -24.669 -7.456 32.850 1.00 84.12 326 GLU A N 1
ATOM 2572 C CA . GLU A 1 326 ? -25.330 -6.183 33.157 1.00 84.12 326 GLU A CA 1
ATOM 2573 C C . GLU A 1 326 ? -25.398 -5.276 31.926 1.00 84.12 326 GLU A C 1
ATOM 2575 O O . GLU A 1 326 ? -26.454 -4.708 31.644 1.00 84.12 326 GLU A O 1
ATOM 2580 N N . HIS A 1 327 ? -24.306 -5.189 31.158 1.00 81.69 327 HIS A N 1
ATOM 2581 C CA . HIS A 1 327 ? -24.266 -4.463 29.887 1.00 81.69 327 HIS A CA 1
ATOM 2582 C C . HIS A 1 327 ? -25.306 -5.010 28.906 1.00 81.69 327 HIS A C 1
ATOM 2584 O O . HIS A 1 327 ? -26.153 -4.256 28.425 1.00 81.69 327 HIS A O 1
ATOM 2590 N N . LYS A 1 328 ? -25.322 -6.333 28.688 1.00 85.50 328 LYS A N 1
ATOM 2591 C CA . LYS A 1 328 ? -26.297 -6.984 27.803 1.00 85.50 328 LYS A CA 1
ATOM 2592 C C . LYS A 1 328 ? -27.734 -6.714 28.243 1.00 85.50 328 LYS A C 1
ATOM 2594 O O . LYS A 1 328 ? -28.561 -6.330 27.421 1.00 85.50 328 LYS A O 1
ATOM 2599 N N . ALA A 1 329 ? -28.026 -6.853 29.536 1.00 85.06 329 ALA A N 1
ATOM 2600 C CA . ALA A 1 329 ? -29.355 -6.584 30.079 1.00 85.06 329 ALA A CA 1
ATOM 2601 C C . ALA A 1 329 ? -29.765 -5.110 29.913 1.00 85.06 329 ALA A C 1
ATOM 2603 O O . ALA A 1 329 ? -30.925 -4.825 29.606 1.00 85.06 329 ALA A O 1
ATOM 2604 N N . SER A 1 330 ? -28.826 -4.172 30.079 1.00 83.06 330 SER A N 1
ATOM 2605 C CA . SER A 1 330 ? -29.069 -2.746 29.844 1.00 83.06 330 SER A CA 1
ATOM 2606 C C . SER A 1 330 ? -29.415 -2.478 28.381 1.00 83.06 330 SER A C 1
ATOM 2608 O O . SER A 1 330 ? -30.413 -1.813 28.111 1.00 83.06 330 SER A O 1
ATOM 2610 N N . MET A 1 331 ? -28.645 -3.043 27.447 1.00 86.19 331 MET A N 1
ATOM 2611 C CA . MET A 1 331 ? -28.884 -2.886 26.009 1.00 86.19 331 MET A CA 1
ATOM 2612 C C . MET A 1 331 ? -30.208 -3.511 25.580 1.00 86.19 331 MET A C 1
ATOM 2614 O O . MET A 1 331 ? -31.003 -2.862 24.908 1.00 86.19 331 MET A O 1
ATOM 2618 N N . GLN A 1 332 ? -30.515 -4.725 26.039 1.00 87.56 332 GLN A N 1
ATOM 2619 C CA . GLN A 1 332 ? -31.804 -5.369 25.770 1.00 87.56 332 GLN A CA 1
ATOM 2620 C C . GLN A 1 332 ? -32.976 -4.528 26.275 1.00 87.56 332 GLN A C 1
ATOM 2622 O O . GLN A 1 332 ? -33.962 -4.347 25.561 1.00 87.56 332 GLN A O 1
ATOM 2627 N N . LYS A 1 333 ? -32.865 -3.970 27.484 1.00 86.31 333 LYS A N 1
ATOM 2628 C CA . LYS A 1 333 ? -33.896 -3.098 28.048 1.00 86.31 333 LYS A CA 1
ATOM 2629 C C . LYS A 1 333 ? -34.069 -1.825 27.220 1.00 86.31 333 LYS A C 1
ATOM 2631 O O . LYS A 1 333 ? -35.199 -1.471 26.891 1.00 86.31 333 LYS A O 1
ATOM 2636 N N . GLU A 1 334 ? -32.976 -1.156 26.877 1.00 81.81 334 GLU A N 1
ATOM 2637 C CA . GLU A 1 334 ? -32.995 0.094 26.118 1.00 81.81 334 GLU A CA 1
ATOM 2638 C C . GLU A 1 334 ? -33.575 -0.109 24.710 1.00 81.81 334 GLU A C 1
ATOM 2640 O O . GLU A 1 334 ? -34.538 0.566 24.341 1.00 81.81 334 GLU A O 1
ATOM 2645 N N . PHE A 1 335 ? -33.109 -1.125 23.977 1.00 85.88 335 PHE A N 1
ATOM 2646 C CA . PHE A 1 335 ? -33.635 -1.474 22.654 1.00 85.88 335 PHE A CA 1
ATOM 2647 C C . PHE A 1 335 ? -35.092 -1.943 22.711 1.00 85.88 335 PHE A C 1
ATOM 2649 O O . PHE A 1 335 ? -35.881 -1.547 21.858 1.00 85.88 335 PHE A O 1
ATOM 2656 N N . SER A 1 336 ? -35.497 -2.709 23.733 1.00 83.81 336 SER A N 1
ATOM 2657 C CA . SER A 1 336 ? -36.899 -3.130 23.884 1.00 83.81 336 SER A CA 1
ATOM 2658 C C . SER A 1 336 ? -37.860 -1.946 24.033 1.00 83.81 336 SER A C 1
ATOM 2660 O O . SER A 1 336 ? -38.980 -2.001 23.527 1.00 83.81 336 SER A O 1
ATOM 2662 N N . GLY A 1 337 ? -37.412 -0.852 24.663 1.00 82.94 337 GLY A N 1
ATOM 2663 C CA . GLY A 1 337 ? -38.185 0.384 24.775 1.00 82.94 337 GLY A CA 1
ATOM 2664 C C . GLY A 1 337 ? -38.414 1.050 23.419 1.00 82.94 337 GLY A C 1
ATOM 2665 O O . GLY A 1 337 ? -39.543 1.422 23.100 1.00 82.94 337 GLY A O 1
ATOM 2666 N N . TYR A 1 338 ? -37.371 1.141 22.591 1.00 83.50 338 TYR A N 1
ATOM 2667 C CA . TYR A 1 338 ? -37.485 1.686 21.235 1.00 83.50 338 TYR A CA 1
ATOM 2668 C C . TYR A 1 338 ? -38.290 0.775 20.299 1.00 83.50 338 TYR A C 1
ATOM 2670 O O . TYR A 1 338 ? -39.127 1.260 19.538 1.00 83.50 338 TYR A O 1
ATOM 2678 N N . MET A 1 339 ? -38.115 -0.543 20.400 1.00 83.94 339 MET A N 1
ATOM 2679 C CA . MET A 1 339 ? -38.882 -1.508 19.607 1.00 83.94 339 MET A CA 1
ATOM 2680 C C . MET A 1 339 ? -40.370 -1.496 19.968 1.00 83.94 339 MET A C 1
ATOM 2682 O O . MET A 1 339 ? -41.220 -1.568 19.083 1.00 83.94 339 MET A O 1
ATOM 2686 N N . ALA A 1 340 ? -40.711 -1.324 21.249 1.00 83.81 340 ALA A N 1
ATOM 2687 C CA . ALA A 1 340 ? -42.098 -1.145 21.682 1.00 83.81 340 ALA A CA 1
ATOM 2688 C C . ALA A 1 340 ? -42.726 0.157 21.149 1.00 83.81 340 ALA A C 1
ATOM 2690 O O . ALA A 1 340 ? -43.939 0.215 20.953 1.00 83.81 340 ALA A O 1
ATOM 2691 N N . ALA A 1 341 ? -41.913 1.183 20.881 1.00 81.50 341 ALA A N 1
ATOM 2692 C CA . ALA A 1 341 ? -42.342 2.428 20.245 1.00 81.50 341 ALA A CA 1
ATOM 2693 C C . ALA A 1 341 ? -42.460 2.328 18.707 1.00 81.50 341 ALA A C 1
ATOM 2695 O O . ALA A 1 341 ? -42.849 3.305 18.069 1.00 81.50 341 ALA A O 1
ATOM 2696 N N . GLY A 1 342 ? -42.172 1.160 18.121 1.00 83.12 342 GLY A N 1
ATOM 2697 C CA . GLY A 1 342 ? -42.325 0.883 16.691 1.00 83.12 342 GLY A CA 1
ATOM 2698 C C . GLY A 1 342 ? -41.058 1.049 15.850 1.00 83.12 342 GLY A C 1
ATOM 2699 O O . GLY A 1 342 ? -41.151 0.933 14.632 1.00 83.12 342 GLY A O 1
ATOM 2700 N N . TYR A 1 343 ? -39.896 1.298 16.462 1.00 85.19 343 TYR A N 1
ATOM 2701 C CA . TYR A 1 343 ? -38.625 1.413 15.739 1.00 85.19 343 TYR A CA 1
ATOM 2702 C C . TYR A 1 343 ? -37.968 0.050 15.511 1.00 85.19 343 TYR A C 1
ATOM 2704 O O . TYR A 1 343 ? -38.002 -0.834 16.370 1.00 85.19 343 TYR A O 1
ATOM 2712 N N . THR A 1 344 ? -37.313 -0.110 14.367 1.00 86.50 344 THR A N 1
ATOM 2713 C CA . THR A 1 344 ? -36.453 -1.266 14.092 1.00 86.50 344 THR A CA 1
ATOM 2714 C C . THR A 1 344 ? -35.102 -1.129 14.792 1.00 86.50 344 THR A C 1
ATOM 2716 O O . THR A 1 344 ? -34.651 -0.033 15.127 1.00 86.50 344 THR A O 1
ATOM 2719 N N . LYS A 1 345 ? -34.418 -2.258 14.996 1.00 84.31 345 LYS A N 1
ATOM 2720 C CA . LYS A 1 345 ? -33.081 -2.302 15.605 1.00 84.31 345 LYS A CA 1
ATOM 2721 C C . LYS A 1 345 ? -32.075 -1.460 14.807 1.00 84.31 345 LYS A C 1
ATOM 2723 O O . LYS A 1 345 ? -31.276 -0.725 15.384 1.00 84.31 345 LYS A O 1
ATOM 2728 N N . GLU A 1 346 ? -32.158 -1.522 13.482 1.00 84.19 346 GLU A N 1
ATOM 2729 C CA . GLU A 1 346 ? -31.332 -0.755 12.550 1.00 84.19 346 GLU A CA 1
ATOM 2730 C C . GLU A 1 346 ? -31.556 0.753 12.679 1.00 84.19 346 GLU A C 1
ATOM 2732 O O . GLU A 1 346 ? -30.582 1.508 12.696 1.00 84.19 346 GLU A O 1
ATOM 2737 N N . GLU A 1 347 ? -32.807 1.195 12.814 1.00 82.50 347 GLU A N 1
ATOM 2738 C CA . GLU A 1 347 ? -33.131 2.610 13.035 1.00 82.50 347 GLU A CA 1
ATOM 2739 C C . GLU A 1 347 ? -32.580 3.100 14.375 1.00 82.50 347 GLU A C 1
ATOM 2741 O O . GLU A 1 347 ? -32.001 4.182 14.435 1.00 82.50 347 GLU A O 1
ATOM 2746 N N . VAL A 1 348 ? -32.672 2.292 15.437 1.00 82.25 348 VAL A N 1
ATOM 2747 C CA . VAL A 1 348 ? -32.105 2.639 16.752 1.00 82.25 348 VAL A CA 1
ATOM 2748 C C . VAL A 1 348 ? -30.591 2.834 16.666 1.00 82.25 348 VAL A C 1
ATOM 2750 O O . VAL A 1 348 ? -30.082 3.835 17.166 1.00 82.25 348 VAL A O 1
ATOM 2753 N N . PHE A 1 349 ? -29.867 1.951 15.970 1.00 83.19 349 PHE A N 1
ATOM 2754 C CA . PHE A 1 349 ? -28.428 2.133 15.751 1.00 83.19 349 PHE A CA 1
ATOM 2755 C C . PHE A 1 349 ? -28.103 3.423 14.995 1.00 83.19 349 PHE A C 1
ATOM 2757 O O . PHE A 1 349 ? -27.155 4.125 15.350 1.00 83.19 349 PHE A O 1
ATOM 2764 N N . GLN A 1 350 ? -28.895 3.756 13.975 1.00 79.06 350 GLN A N 1
ATOM 2765 C CA . GLN A 1 350 ? -28.720 4.997 13.225 1.00 79.06 350 GLN A CA 1
ATOM 2766 C C . GLN A 1 350 ? -28.997 6.231 14.089 1.00 79.06 350 GLN A C 1
ATOM 2768 O O . GLN A 1 350 ? -28.229 7.186 14.027 1.00 79.06 350 GLN A O 1
ATOM 2773 N N . PHE A 1 351 ? -30.033 6.205 14.932 1.00 78.50 351 PHE A N 1
ATOM 2774 C CA . PHE A 1 351 ? -30.305 7.291 15.876 1.00 78.50 351 PHE A CA 1
ATOM 2775 C C . PHE A 1 351 ? -29.176 7.457 16.892 1.00 78.50 351 PHE A C 1
ATOM 2777 O O . PHE A 1 351 ? -28.768 8.582 17.174 1.00 78.50 351 PHE A O 1
ATOM 2784 N N . MET A 1 352 ? -28.632 6.357 17.416 1.00 74.31 352 MET A N 1
ATOM 2785 C CA . MET A 1 352 ? -27.482 6.392 18.321 1.00 74.31 352 MET A CA 1
ATOM 2786 C C . MET A 1 352 ? -26.237 6.995 17.648 1.00 74.31 352 MET A C 1
ATOM 2788 O O . MET A 1 352 ? -25.511 7.753 18.292 1.00 74.31 352 MET A O 1
ATOM 2792 N N . ALA A 1 353 ? -26.010 6.711 16.360 1.00 71.62 353 ALA A N 1
ATOM 2793 C CA . ALA A 1 353 ? -24.938 7.338 15.583 1.00 71.62 353 ALA A CA 1
ATOM 2794 C C . ALA A 1 353 ? -25.192 8.845 15.396 1.00 71.62 353 ALA A C 1
ATOM 2796 O O . ALA A 1 353 ? -24.320 9.662 15.684 1.00 71.62 353 ALA A O 1
ATOM 2797 N N . ASP A 1 354 ? -26.416 9.228 15.022 1.00 68.44 354 ASP A N 1
ATOM 2798 C CA . ASP A 1 354 ? -26.799 10.627 14.789 1.00 68.44 354 ASP A CA 1
ATOM 2799 C C . ASP A 1 354 ? -26.701 11.495 16.058 1.00 68.44 354 ASP A C 1
ATOM 2801 O O . ASP A 1 354 ? -26.390 12.686 15.983 1.00 68.44 354 ASP A O 1
ATOM 2805 N N . GLN A 1 355 ? -26.916 10.906 17.239 1.00 66.00 355 GLN A N 1
ATOM 2806 C CA . GLN A 1 355 ? -26.745 11.586 18.529 1.00 66.00 355 GLN A CA 1
ATOM 2807 C C . GLN A 1 355 ? -25.272 11.798 18.924 1.00 66.00 355 GLN A C 1
ATOM 2809 O O . GLN A 1 355 ? -25.014 12.369 19.983 1.00 66.00 355 GLN A O 1
ATOM 2814 N N . ASN A 1 356 ? -24.305 11.377 18.096 1.00 55.00 356 ASN A N 1
ATOM 2815 C CA . ASN A 1 356 ? -22.869 11.456 18.379 1.00 55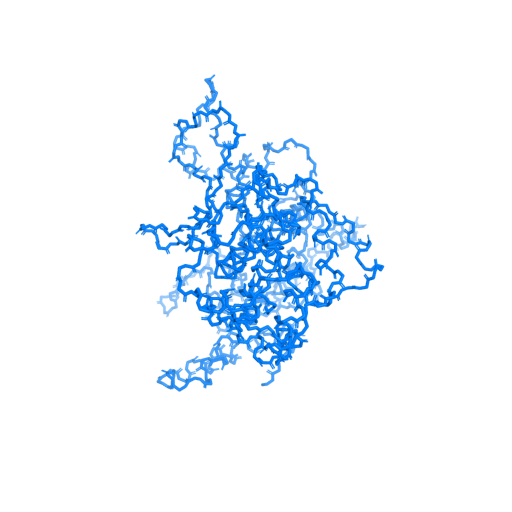.00 356 ASN A CA 1
ATOM 2816 C C . ASN A 1 356 ? -22.532 10.945 19.783 1.00 55.00 356 ASN A C 1
ATOM 2818 O O . ASN A 1 356 ? -21.839 11.632 20.542 1.00 55.00 356 ASN A O 1
ATOM 2822 N N . ILE A 1 357 ? -23.042 9.765 20.160 1.00 56.56 357 ILE A N 1
ATOM 2823 C CA . ILE A 1 357 ? -22.693 9.169 21.452 1.00 56.56 357 ILE A CA 1
ATOM 2824 C C . ILE A 1 357 ? -21.165 9.051 21.486 1.00 56.56 357 ILE A C 1
ATOM 2826 O O . ILE A 1 357 ? -20.564 8.286 20.732 1.00 56.56 357 ILE A O 1
ATOM 2830 N N . ALA A 1 358 ? -20.529 9.878 22.319 1.00 44.06 358 ALA A N 1
ATOM 2831 C CA . ALA A 1 358 ? -19.082 9.977 22.421 1.00 44.06 358 ALA A CA 1
ATOM 2832 C C . ALA A 1 358 ? -18.549 8.737 23.137 1.00 44.06 358 ALA A C 1
ATOM 2834 O O . ALA A 1 358 ? -18.298 8.742 24.342 1.00 44.06 358 ALA A O 1
ATOM 2835 N N . VAL A 1 359 ? -18.407 7.645 22.395 1.00 49.41 359 VAL A N 1
ATOM 2836 C CA . VAL A 1 359 ? -17.838 6.416 22.929 1.00 49.41 359 VAL A CA 1
ATOM 2837 C C . VAL A 1 359 ? -16.339 6.470 22.709 1.00 49.41 359 VAL A C 1
ATOM 2839 O O . VAL A 1 359 ? -15.829 6.274 21.608 1.00 49.41 359 VAL A O 1
ATOM 2842 N N . ILE A 1 360 ? -15.621 6.799 23.778 1.00 46.78 360 ILE A N 1
ATOM 2843 C CA . ILE A 1 360 ? -14.163 6.815 23.783 1.00 46.78 360 ILE A CA 1
ATOM 2844 C C . ILE A 1 360 ? -13.686 5.357 23.819 1.00 46.78 360 ILE A C 1
ATOM 2846 O O . ILE A 1 360 ? -13.514 4.776 24.890 1.00 46.78 360 ILE A O 1
ATOM 2850 N N . ASN A 1 361 ? -13.488 4.758 22.645 1.00 52.88 361 ASN A N 1
ATOM 2851 C CA . ASN A 1 361 ? -12.837 3.458 22.515 1.00 52.88 361 ASN A CA 1
ATOM 2852 C C . ASN A 1 361 ? -11.318 3.655 22.431 1.00 52.88 361 ASN A C 1
ATOM 2854 O O . ASN A 1 361 ? -10.762 3.876 21.359 1.00 52.88 361 ASN A O 1
ATOM 2858 N N . VAL A 1 362 ? -10.651 3.635 23.580 1.00 49.59 362 VAL A N 1
ATOM 2859 C CA . VAL A 1 362 ? -9.196 3.843 23.685 1.00 49.59 362 VAL A CA 1
ATOM 2860 C C . VAL A 1 362 ? -8.475 2.595 24.196 1.00 49.59 362 VAL A C 1
ATOM 2862 O O . VAL A 1 362 ? -7.404 2.721 24.785 1.00 49.59 362 VAL A O 1
ATOM 2865 N N . GLY A 1 363 ? -9.045 1.395 24.025 1.00 57.59 363 GLY A N 1
ATOM 2866 C CA . GLY A 1 363 ? -8.557 0.209 24.730 1.00 57.59 363 GLY A CA 1
ATOM 2867 C C . GLY A 1 363 ? -8.901 -1.157 24.155 1.00 57.59 363 GLY A C 1
ATOM 2868 O O . GLY A 1 363 ? -9.525 -1.295 23.114 1.00 57.59 363 GLY A O 1
ATOM 2869 N N . SER A 1 364 ? -8.500 -2.191 24.896 1.00 63.78 364 SER A N 1
ATOM 2870 C CA . SER A 1 364 ? -8.907 -3.591 24.714 1.00 63.78 364 SER A CA 1
ATOM 2871 C C . SER A 1 364 ? -10.275 -3.914 25.346 1.00 63.78 364 SER A C 1
ATOM 2873 O O . SER A 1 364 ? -10.724 -5.054 25.271 1.00 63.78 364 SER A O 1
ATOM 2875 N N . ALA A 1 365 ? -10.942 -2.941 25.979 1.00 68.19 365 ALA A N 1
ATOM 2876 C CA . ALA A 1 365 ? -12.277 -3.081 26.569 1.00 68.19 365 ALA A CA 1
ATOM 2877 C C . ALA A 1 365 ? -12.949 -1.708 26.784 1.00 68.19 365 ALA A C 1
ATOM 2879 O O . ALA A 1 365 ? -12.256 -0.698 26.935 1.00 68.19 365 ALA A O 1
ATOM 2880 N N . LEU A 1 366 ? -14.278 -1.692 26.927 1.00 73.06 366 LEU A N 1
ATOM 2881 C CA . LEU A 1 366 ? -15.050 -0.572 27.474 1.00 73.06 366 LEU A CA 1
ATOM 2882 C C . LEU A 1 366 ? -14.871 -0.492 28.993 1.00 73.06 366 LEU A C 1
ATOM 2884 O O . LEU A 1 366 ? -14.907 -1.510 29.686 1.00 73.06 366 LEU A O 1
ATOM 2888 N N . CYS A 1 367 ? -14.729 0.726 29.518 1.00 70.75 367 CYS A N 1
ATOM 2889 C CA . CYS A 1 367 ? -14.690 0.976 30.956 1.00 70.75 367 CYS A CA 1
ATOM 2890 C C . CYS A 1 367 ? -16.073 1.399 31.462 1.00 70.75 367 CYS A C 1
ATOM 2892 O O . CYS A 1 367 ? -16.558 2.480 31.136 1.00 70.75 367 CYS A O 1
ATOM 2894 N N . TYR A 1 368 ? -16.666 0.565 32.312 1.00 65.38 368 TYR A N 1
ATOM 2895 C CA . TYR A 1 368 ? -17.946 0.806 32.977 1.00 65.38 368 TYR A CA 1
ATOM 2896 C C . TYR A 1 368 ? -17.835 1.586 34.289 1.00 65.38 368 TYR A C 1
ATOM 2898 O O . TYR A 1 368 ? -18.833 1.735 34.995 1.00 65.38 368 TYR A O 1
ATOM 2906 N N . GLY A 1 369 ? -16.638 2.098 34.607 1.00 59.59 369 GLY A N 1
ATOM 2907 C CA . GLY A 1 369 ? -16.347 2.792 35.855 1.00 59.59 369 GLY A CA 1
ATOM 2908 C C . GLY A 1 369 ? -17.374 3.881 36.155 1.00 59.59 369 GLY A C 1
ATOM 2909 O O . GLY A 1 369 ? -17.304 4.992 35.630 1.00 59.59 369 GLY A O 1
ATOM 2910 N N . LYS A 1 370 ? -18.335 3.572 37.030 1.00 50.00 370 LYS A N 1
ATOM 2911 C CA . LYS A 1 370 ? -19.239 4.575 37.593 1.00 50.00 370 LYS A CA 1
ATOM 2912 C C . LYS A 1 370 ? -18.402 5.529 38.447 1.00 50.00 370 LYS A C 1
ATOM 2914 O O . LYS A 1 370 ? -17.443 5.115 39.092 1.00 50.00 370 LYS A O 1
ATOM 2919 N N . LYS A 1 371 ? -18.792 6.807 38.503 1.00 45.94 371 LYS A N 1
ATOM 2920 C CA . LYS A 1 371 ? -18.151 7.887 39.291 1.00 45.94 371 LYS A CA 1
ATOM 2921 C C . LYS A 1 371 ? -18.059 7.634 40.820 1.00 45.94 371 LYS A C 1
ATOM 2923 O O . LYS A 1 371 ? -17.768 8.568 41.558 1.00 45.94 371 LYS A O 1
ATOM 2928 N N . SER A 1 372 ? -18.318 6.426 41.326 1.00 41.25 372 SER A N 1
ATOM 2929 C CA . SER A 1 372 ? -18.488 6.146 42.757 1.00 41.25 372 SER A CA 1
ATOM 2930 C C . SER A 1 372 ? -17.951 4.780 43.212 1.00 41.25 372 SER A C 1
ATOM 2932 O O . SER A 1 372 ? -18.627 4.095 43.977 1.00 41.25 372 SER A O 1
ATOM 2934 N N . GLU A 1 373 ? -16.763 4.362 42.775 1.00 47.88 373 GLU A N 1
ATOM 2935 C CA . GLU A 1 373 ? -16.041 3.281 43.464 1.00 47.88 373 GLU A CA 1
ATOM 2936 C C . GLU A 1 373 ? -14.838 3.813 44.243 1.00 47.88 373 GLU A C 1
ATOM 2938 O O . GLU A 1 373 ? -14.142 4.737 43.819 1.00 47.88 373 GLU A O 1
ATOM 2943 N N . SER A 1 374 ? -14.615 3.219 45.416 1.00 46.41 374 SER A N 1
ATOM 2944 C CA . SER A 1 374 ? -13.429 3.430 46.236 1.00 46.41 374 SER A CA 1
ATOM 2945 C C . SER A 1 374 ? -12.203 2.913 45.489 1.00 46.41 374 SER A C 1
ATOM 2947 O O . SER A 1 374 ? -12.126 1.724 45.187 1.00 46.41 374 SER A O 1
ATOM 2949 N N . PHE A 1 375 ? -11.264 3.815 45.205 1.00 49.59 375 PHE A N 1
ATOM 2950 C CA . PHE A 1 375 ? -9.966 3.517 44.606 1.00 49.59 375 PHE A CA 1
ATOM 2951 C C . PHE A 1 375 ? -9.304 2.317 45.299 1.00 49.59 375 PHE A C 1
ATOM 2953 O O . PHE A 1 375 ? -9.045 2.378 46.500 1.00 49.59 375 PHE A O 1
ATOM 2960 N N . ASP A 1 376 ? -9.047 1.243 44.546 1.00 54.28 376 ASP A N 1
ATOM 2961 C CA . ASP A 1 376 ? -8.257 0.099 45.000 1.00 54.28 376 ASP A CA 1
ATOM 2962 C C . ASP A 1 376 ? -6.765 0.412 44.778 1.00 54.28 376 ASP A C 1
ATOM 2964 O O . ASP A 1 376 ? -6.308 0.426 43.632 1.00 54.28 376 ASP A O 1
ATOM 2968 N N . PRO A 1 377 ? -5.978 0.670 45.840 1.00 51.72 377 PRO A N 1
ATOM 2969 C CA . PRO A 1 377 ? -4.569 1.030 45.704 1.00 51.72 377 PRO A CA 1
ATOM 2970 C C . PRO A 1 377 ? -3.691 -0.131 45.218 1.00 51.72 377 PRO A C 1
ATOM 2972 O O . PRO A 1 377 ? -2.540 0.100 44.849 1.00 51.72 377 PRO A O 1
ATOM 2975 N N . SER A 1 378 ? -4.195 -1.373 45.250 1.00 54.06 378 SER A N 1
ATOM 2976 C CA . SER A 1 378 ? -3.441 -2.575 44.871 1.00 54.06 378 SER A CA 1
ATOM 2977 C C . SER A 1 378 ? -3.412 -2.831 43.359 1.00 54.06 378 SER A C 1
ATOM 2979 O O . SER A 1 378 ? -2.536 -3.550 42.875 1.00 54.06 378 SER A O 1
ATOM 2981 N N . LEU A 1 379 ? -4.317 -2.205 42.600 1.00 54.03 379 LEU A N 1
ATOM 2982 C CA . LEU A 1 379 ? -4.406 -2.306 41.144 1.00 54.03 379 LEU A CA 1
ATOM 2983 C C . LEU A 1 379 ? -4.310 -0.899 40.536 1.00 54.03 379 LEU A C 1
ATOM 2985 O O . LEU A 1 379 ? -5.339 -0.250 40.333 1.00 54.03 379 LEU A O 1
ATOM 2989 N N . PRO A 1 380 ? -3.101 -0.386 40.231 1.00 53.97 380 PRO A N 1
ATOM 2990 C CA . PRO A 1 380 ? -2.984 0.917 39.592 1.00 53.97 380 PRO A CA 1
ATOM 2991 C C . PRO A 1 380 ? -3.694 0.871 38.235 1.00 53.97 380 PRO A C 1
ATOM 2993 O O . PRO A 1 380 ? -3.330 0.089 37.358 1.00 53.97 380 PRO A O 1
ATOM 2996 N N . CYS A 1 381 ? -4.726 1.697 38.053 1.00 58.28 381 CYS A N 1
ATOM 2997 C CA . CYS A 1 381 ? -5.363 1.874 36.753 1.00 58.28 381 CYS A CA 1
ATOM 2998 C C . CYS A 1 381 ? -4.324 2.437 35.770 1.00 58.28 381 CYS A C 1
ATOM 3000 O O . CYS A 1 381 ? -3.906 3.585 35.894 1.00 58.28 381 CYS A O 1
ATOM 3002 N N . ILE A 1 382 ? -3.900 1.626 34.796 1.00 53.75 382 ILE A N 1
ATOM 3003 C CA . ILE A 1 382 ? -2.855 1.983 33.812 1.00 53.75 382 ILE A CA 1
ATOM 3004 C C . ILE A 1 382 ? -3.445 2.805 32.637 1.00 53.75 382 ILE A C 1
ATOM 3006 O O . ILE A 1 382 ? -2.741 3.176 31.703 1.00 53.75 382 ILE A O 1
ATOM 3010 N N . GLY A 1 383 ? -4.740 3.140 32.687 1.00 50.41 383 GLY A N 1
ATOM 3011 C CA . GLY A 1 383 ? -5.448 3.868 31.631 1.00 50.41 383 GLY A CA 1
ATOM 3012 C C . GLY A 1 383 ? -5.981 2.969 30.507 1.00 50.41 383 GLY A C 1
ATOM 3013 O O . GLY A 1 383 ? -5.703 1.770 30.452 1.00 50.41 383 GLY A O 1
ATOM 3014 N N . GLY A 1 384 ? -6.785 3.565 29.617 1.00 48.50 384 GLY A N 1
ATOM 3015 C CA . GLY A 1 384 ? -7.649 2.861 28.656 1.00 48.50 384 GLY A CA 1
ATOM 3016 C C . GLY A 1 384 ? -6.957 1.845 27.740 1.00 48.50 384 GLY A C 1
ATOM 3017 O O . GLY A 1 384 ? -7.544 0.819 27.421 1.00 48.50 384 GLY A O 1
ATOM 3018 N N . LEU A 1 385 ? -5.680 2.046 27.406 1.00 53.47 385 LEU A N 1
ATOM 3019 C CA . LEU A 1 385 ? -4.949 1.229 26.426 1.00 53.47 385 LEU A CA 1
ATOM 3020 C C . LEU A 1 385 ? -4.644 -0.213 26.879 1.00 53.47 385 LEU A C 1
ATOM 3022 O O . LEU A 1 385 ? -4.181 -1.010 26.067 1.00 53.47 385 LEU A O 1
ATOM 3026 N N . ARG A 1 386 ? -4.852 -0.563 28.158 1.00 59.38 386 ARG A N 1
ATOM 3027 C CA . ARG A 1 386 ? -4.558 -1.906 28.708 1.00 59.38 386 ARG A CA 1
ATOM 3028 C C . ARG A 1 386 ? -5.685 -2.472 29.582 1.00 59.38 386 ARG A C 1
ATOM 3030 O O . ARG A 1 386 ? -5.426 -3.200 30.541 1.00 59.38 386 ARG A O 1
ATOM 3037 N N . CYS A 1 387 ? -6.941 -2.133 29.290 1.00 69.19 387 CYS A N 1
ATOM 3038 C CA . CYS A 1 387 ? -8.087 -2.671 30.026 1.00 69.19 387 CYS A CA 1
ATOM 3039 C C . CYS A 1 387 ? -8.247 -4.186 29.802 1.00 69.19 387 CYS A C 1
ATOM 3041 O O . CYS A 1 387 ? -8.494 -4.638 28.688 1.00 69.19 387 CYS A O 1
ATOM 3043 N N . ASN A 1 388 ? -8.142 -4.976 30.871 1.00 70.50 388 ASN A N 1
ATOM 3044 C CA . ASN A 1 388 ? -8.225 -6.436 30.817 1.00 70.50 388 ASN A CA 1
ATOM 3045 C C . ASN A 1 388 ? -9.419 -6.927 31.662 1.00 70.50 388 ASN A C 1
ATOM 3047 O O . ASN A 1 388 ? -9.427 -6.657 32.865 1.00 70.50 388 ASN A O 1
ATOM 3051 N N . PRO A 1 389 ? -10.403 -7.646 31.086 1.00 70.75 389 PRO A N 1
ATOM 3052 C CA . PRO A 1 389 ? -11.580 -8.136 31.809 1.00 70.75 389 PRO A CA 1
ATOM 3053 C C . PRO A 1 389 ? -11.237 -9.153 32.903 1.00 70.75 389 PRO A C 1
ATOM 3055 O O . PRO A 1 389 ? -11.972 -9.269 33.877 1.00 70.75 389 PRO A O 1
ATOM 3058 N N . SER A 1 390 ? -10.107 -9.853 32.791 1.00 71.38 390 SER A N 1
ATOM 3059 C CA . SER A 1 390 ? -9.643 -10.815 33.796 1.00 71.38 390 SER A CA 1
ATOM 3060 C C . SER A 1 390 ? -9.044 -10.132 35.028 1.00 71.38 390 SER A C 1
ATOM 3062 O O . SER A 1 390 ? -8.959 -10.738 36.092 1.00 71.38 390 SER A O 1
ATOM 3064 N N . ARG A 1 391 ? -8.612 -8.869 34.896 1.00 71.00 391 ARG A N 1
ATOM 3065 C CA . ARG A 1 391 ? -7.900 -8.121 35.951 1.00 71.00 391 ARG A CA 1
ATOM 3066 C C . ARG A 1 391 ? -8.653 -6.884 36.440 1.00 71.00 391 ARG A C 1
ATOM 3068 O O . ARG A 1 391 ? -8.399 -6.414 37.543 1.00 71.00 391 ARG A O 1
ATOM 3075 N N . CYS A 1 392 ? -9.574 -6.350 35.641 1.00 70.31 392 CYS A N 1
ATOM 3076 C CA . CYS A 1 392 ? -10.353 -5.157 35.946 1.00 70.31 392 CYS A CA 1
ATOM 3077 C C . CYS A 1 392 ? -11.843 -5.498 36.024 1.00 70.31 392 CYS A C 1
ATOM 3079 O O . CYS A 1 392 ? -12.445 -5.924 35.040 1.00 70.31 392 CYS A O 1
ATOM 3081 N N . ARG A 1 393 ? -12.459 -5.226 37.181 1.00 72.50 393 ARG A N 1
ATOM 3082 C CA . ARG A 1 393 ? -13.901 -5.441 37.407 1.00 72.50 393 ARG A CA 1
ATOM 3083 C C . ARG A 1 393 ? -14.796 -4.569 36.526 1.00 72.50 393 ARG A C 1
ATOM 3085 O O . ARG A 1 393 ? -15.932 -4.935 36.267 1.00 72.50 393 ARG A O 1
ATOM 3092 N N . GLN A 1 394 ? -14.267 -3.443 36.055 1.00 70.25 394 GLN A N 1
ATOM 3093 C CA . GLN A 1 394 ? -14.993 -2.455 35.259 1.00 70.25 394 GLN A CA 1
ATOM 3094 C C . GLN A 1 394 ? -14.854 -2.669 33.747 1.00 70.25 394 GLN A C 1
ATOM 3096 O O . GLN A 1 394 ? -15.410 -1.895 32.973 1.00 70.25 394 GLN A O 1
ATOM 3101 N N . ALA A 1 395 ? -14.077 -3.661 33.306 1.00 75.44 395 ALA A N 1
ATOM 3102 C CA . ALA A 1 395 ? -13.813 -3.873 31.890 1.00 75.44 395 ALA A CA 1
ATOM 3103 C C . ALA A 1 395 ? -14.873 -4.785 31.255 1.00 75.44 395 ALA A C 1
ATOM 3105 O O . ALA A 1 395 ? -15.098 -5.907 31.713 1.00 75.44 395 ALA A O 1
ATOM 3106 N N . VAL A 1 396 ? -15.479 -4.308 30.167 1.00 79.50 396 VAL A N 1
ATOM 3107 C CA . VAL A 1 396 ? -16.378 -5.082 29.301 1.00 79.50 396 VAL A CA 1
ATOM 3108 C C . VAL A 1 396 ? -15.794 -5.111 27.897 1.00 79.50 396 VAL A C 1
ATOM 3110 O O . VAL A 1 396 ? -15.632 -4.080 27.252 1.00 79.50 396 VAL A O 1
ATOM 3113 N N . VAL A 1 397 ? -15.461 -6.299 27.417 1.00 81.88 397 VAL A N 1
ATOM 3114 C CA . VAL A 1 397 ? -14.983 -6.531 26.057 1.00 81.88 397 VAL A CA 1
ATOM 3115 C C . VAL A 1 397 ? -16.181 -6.851 25.174 1.00 81.88 397 VAL A C 1
ATOM 3117 O O . VAL A 1 397 ? -16.993 -7.716 25.496 1.00 81.88 397 VAL A O 1
ATOM 3120 N N . THR A 1 398 ? -16.272 -6.141 24.058 1.00 82.19 398 THR A N 1
ATOM 3121 C CA . THR A 1 398 ? -17.284 -6.333 23.012 1.00 82.19 398 THR A CA 1
ATOM 3122 C C . THR A 1 398 ? -16.621 -6.832 21.727 1.00 82.19 398 THR A C 1
ATOM 3124 O O . THR A 1 398 ? -15.391 -6.801 21.613 1.00 82.19 398 THR A O 1
ATOM 3127 N N . GLU A 1 399 ? -17.411 -7.220 20.727 1.00 80.12 399 GLU A N 1
ATOM 3128 C CA . GLU A 1 399 ? -16.903 -7.632 19.409 1.00 80.12 399 GLU A CA 1
ATOM 3129 C C . GLU A 1 399 ? -16.003 -6.576 18.747 1.00 80.12 399 GLU A C 1
ATOM 3131 O O . GLU A 1 399 ? -14.998 -6.928 18.126 1.00 80.12 399 GLU A O 1
ATOM 3136 N N . ALA A 1 400 ? -16.271 -5.283 18.966 1.00 73.75 400 ALA A N 1
ATOM 3137 C CA . ALA A 1 400 ? -15.424 -4.188 18.478 1.00 73.75 400 ALA A CA 1
ATOM 3138 C C . ALA A 1 400 ? -13.954 -4.273 18.953 1.00 73.75 400 ALA A C 1
ATOM 3140 O O . ALA A 1 400 ? -13.062 -3.720 18.311 1.00 73.75 400 ALA A O 1
ATOM 3141 N N . HIS A 1 401 ? -13.681 -4.986 20.050 1.00 78.81 401 HIS A N 1
ATOM 3142 C CA . HIS A 1 401 ? -12.346 -5.137 20.638 1.00 78.81 401 HIS A CA 1
ATOM 3143 C C . HIS A 1 401 ? -11.636 -6.428 20.203 1.00 78.81 401 HIS A C 1
ATOM 3145 O O . HIS A 1 401 ? -10.457 -6.616 20.516 1.00 78.81 401 HIS A O 1
ATOM 3151 N N . ALA A 1 402 ? -12.315 -7.326 19.481 1.00 81.38 402 ALA A N 1
ATOM 3152 C CA . ALA A 1 402 ? -11.753 -8.610 19.069 1.00 81.38 402 ALA A CA 1
ATOM 3153 C C . ALA A 1 402 ? -10.417 -8.501 18.302 1.00 81.38 402 ALA A C 1
ATOM 3155 O O . ALA A 1 402 ? -9.518 -9.293 18.595 1.00 81.38 402 ALA A O 1
ATOM 3156 N N . PRO A 1 403 ? -10.207 -7.531 17.383 1.00 76.75 403 PRO A N 1
ATOM 3157 C CA . PRO A 1 403 ? -8.920 -7.384 16.698 1.00 76.75 403 PRO A CA 1
ATOM 3158 C C . PRO A 1 403 ? -7.749 -7.113 17.655 1.00 76.75 403 PRO A C 1
ATOM 3160 O O . PRO A 1 403 ? -6.666 -7.663 17.469 1.00 76.75 403 PRO A O 1
ATOM 3163 N N . ALA A 1 404 ? -7.969 -6.321 18.711 1.00 76.44 404 ALA A N 1
ATOM 3164 C CA . ALA A 1 404 ? -6.939 -6.036 19.709 1.00 76.44 404 ALA A CA 1
ATOM 3165 C C . ALA A 1 404 ? -6.548 -7.304 20.484 1.00 76.44 404 ALA A C 1
ATOM 3167 O O . ALA A 1 404 ? -5.364 -7.572 20.680 1.00 76.44 404 ALA A O 1
ATOM 3168 N N . TRP A 1 405 ? -7.530 -8.126 20.863 1.00 81.62 405 TRP A N 1
ATOM 3169 C CA . TRP A 1 405 ? -7.284 -9.398 21.547 1.00 81.62 405 TRP A CA 1
ATOM 3170 C C . TRP A 1 405 ? -6.635 -10.452 20.648 1.00 81.62 405 TRP A C 1
ATOM 3172 O O . TRP A 1 405 ? -5.768 -11.184 21.123 1.00 81.62 405 TRP A O 1
ATOM 3182 N N . LYS A 1 406 ? -6.963 -10.486 19.349 1.00 83.00 406 LYS A N 1
ATOM 3183 C CA . LYS A 1 406 ? -6.242 -11.318 18.370 1.00 83.00 406 LYS A CA 1
ATOM 3184 C C . LYS A 1 406 ? -4.773 -10.921 18.272 1.00 83.00 406 LYS A C 1
ATOM 3186 O O . LYS A 1 406 ? -3.915 -11.792 18.327 1.00 83.00 406 LYS A O 1
ATOM 3191 N N . ASN A 1 407 ? -4.472 -9.624 18.210 1.00 80.88 407 ASN A N 1
ATOM 3192 C CA . ASN A 1 407 ? -3.084 -9.156 18.195 1.00 80.88 407 ASN A CA 1
ATOM 3193 C C . ASN A 1 407 ? -2.334 -9.560 19.472 1.00 80.88 407 ASN A C 1
ATOM 3195 O O . ASN A 1 407 ? -1.213 -10.052 19.380 1.00 80.88 407 ASN A O 1
ATOM 3199 N N . ILE A 1 408 ? -2.962 -9.432 20.650 1.00 82.25 408 ILE A N 1
ATOM 3200 C CA . ILE A 1 408 ? -2.369 -9.897 21.915 1.00 82.25 408 ILE A CA 1
ATOM 3201 C C . ILE A 1 408 ? -2.096 -11.406 21.852 1.00 82.25 408 ILE A C 1
ATOM 3203 O O . ILE A 1 408 ? -1.001 -11.833 22.213 1.00 82.25 408 ILE A O 1
ATOM 3207 N N . TYR A 1 409 ? -3.045 -12.219 21.385 1.00 85.75 409 TYR A N 1
ATOM 3208 C CA . TYR A 1 409 ? -2.850 -13.664 21.252 1.00 85.75 409 TYR A CA 1
ATOM 3209 C C . TYR A 1 409 ? -1.665 -13.992 20.326 1.00 85.75 409 TYR A C 1
ATOM 3211 O O . TYR A 1 409 ? -0.722 -14.663 20.745 1.00 85.75 409 TYR A O 1
ATOM 3219 N N . GLU A 1 410 ? -1.663 -13.443 19.110 1.00 84.25 410 GLU A N 1
ATOM 3220 C CA . GLU A 1 410 ? -0.648 -13.701 18.082 1.00 84.25 410 GLU A CA 1
ATOM 3221 C C . GLU A 1 410 ? 0.753 -13.224 18.489 1.00 84.25 410 GLU A C 1
ATOM 3223 O O . GLU A 1 410 ? 1.742 -13.933 18.295 1.00 84.25 410 GLU A O 1
ATOM 3228 N N . GLU A 1 411 ? 0.875 -12.031 19.077 1.00 82.88 411 GLU A N 1
ATOM 3229 C CA . GLU A 1 411 ? 2.163 -11.515 19.549 1.00 82.88 411 GLU A CA 1
ATOM 3230 C C . GLU A 1 411 ? 2.753 -12.376 20.667 1.00 82.88 411 GLU A C 1
ATOM 3232 O O . GLU A 1 411 ? 3.961 -12.626 20.685 1.00 82.88 411 GLU A O 1
ATOM 3237 N N . ASN A 1 412 ? 1.921 -12.838 21.602 1.00 82.88 412 ASN A N 1
ATOM 3238 C CA . ASN A 1 412 ? 2.385 -13.680 22.700 1.00 82.88 412 ASN A CA 1
ATOM 3239 C C . ASN A 1 412 ? 2.697 -15.107 22.227 1.00 82.88 412 ASN A C 1
ATOM 3241 O O . ASN A 1 412 ? 3.728 -15.646 22.630 1.00 82.88 412 ASN A O 1
ATOM 3245 N N . LYS A 1 413 ? 1.905 -15.678 21.307 1.00 85.69 413 LYS A N 1
ATOM 3246 C CA . LYS A 1 413 ? 2.199 -16.964 20.647 1.00 85.69 413 LYS A CA 1
ATOM 3247 C C . LYS A 1 413 ? 3.564 -16.926 19.954 1.00 85.69 413 LYS A C 1
ATOM 3249 O O . LYS A 1 413 ? 4.391 -17.813 20.161 1.00 85.69 413 LYS A O 1
ATOM 3254 N N . LYS A 1 414 ? 3.858 -15.841 19.227 1.00 82.94 414 LYS A N 1
ATOM 3255 C CA . LYS A 1 414 ? 5.176 -15.617 18.606 1.00 82.94 414 LYS A CA 1
ATOM 3256 C C . LYS A 1 414 ? 6.298 -15.546 19.641 1.00 82.94 414 LYS A C 1
ATOM 3258 O O . LYS A 1 414 ? 7.314 -16.217 19.476 1.00 82.94 414 LYS A O 1
ATOM 3263 N N . LYS A 1 415 ? 6.122 -14.789 20.728 1.00 83.12 415 LYS A N 1
ATOM 3264 C CA . LYS A 1 415 ? 7.145 -14.669 21.784 1.00 83.12 415 LYS A CA 1
ATOM 3265 C C . LYS A 1 415 ? 7.410 -15.988 22.512 1.00 83.12 415 LYS A C 1
ATOM 3267 O O . LYS A 1 415 ? 8.549 -16.231 22.884 1.00 83.12 415 LYS A O 1
ATOM 3272 N N . LEU A 1 416 ? 6.408 -16.855 22.667 1.00 84.12 416 LEU A N 1
ATOM 3273 C CA . LEU A 1 416 ? 6.589 -18.196 23.241 1.00 84.12 416 LEU A CA 1
ATOM 3274 C C . LEU A 1 416 ? 7.433 -19.119 22.359 1.00 84.12 416 LEU A C 1
ATOM 3276 O O . LEU A 1 416 ? 8.113 -19.998 22.880 1.00 84.12 416 LEU A O 1
ATOM 3280 N N . SER A 1 417 ? 7.387 -18.925 21.040 1.00 79.19 417 SER A N 1
ATOM 3281 C CA . SER A 1 417 ? 8.167 -19.715 20.080 1.00 79.19 417 SER A CA 1
ATOM 3282 C C . SER A 1 417 ? 9.618 -19.246 19.909 1.00 79.19 417 SER A C 1
ATOM 3284 O O . SER A 1 417 ? 10.411 -19.937 19.273 1.00 79.19 417 SER A O 1
ATOM 3286 N N . ASP A 1 418 ? 9.982 -18.089 20.468 1.00 79.06 418 ASP A N 1
ATOM 3287 C CA . ASP A 1 418 ? 11.299 -17.477 20.298 1.00 79.06 418 ASP A CA 1
ATOM 3288 C C . ASP A 1 418 ? 12.193 -17.712 21.539 1.00 79.06 418 ASP A C 1
ATOM 3290 O O . ASP A 1 418 ? 11.886 -17.207 22.625 1.00 79.06 418 ASP A O 1
ATOM 3294 N N . PRO A 1 419 ? 13.339 -18.416 21.394 1.00 79.88 419 PRO A N 1
ATOM 3295 C CA . PRO A 1 419 ? 14.256 -18.720 22.498 1.00 79.88 419 PRO A CA 1
ATOM 3296 C C . PRO A 1 419 ? 14.763 -17.490 23.265 1.00 79.88 419 PRO A C 1
ATOM 3298 O O . PRO A 1 419 ? 15.133 -17.589 24.434 1.00 79.88 419 PRO A O 1
ATOM 3301 N N . ARG A 1 420 ? 14.765 -16.300 22.650 1.00 77.56 420 ARG A N 1
ATOM 3302 C CA . ARG A 1 420 ? 15.212 -15.053 23.302 1.00 77.56 420 ARG A CA 1
ATOM 3303 C C . ARG A 1 420 ? 14.317 -14.643 24.476 1.00 77.56 420 ARG A C 1
ATOM 3305 O O . ARG A 1 420 ? 14.747 -13.893 25.355 1.00 77.56 420 ARG A O 1
ATOM 3312 N N . PHE A 1 421 ? 13.079 -15.127 24.505 1.00 77.94 421 PHE A N 1
ATOM 3313 C CA . PHE A 1 421 ? 12.055 -14.732 25.470 1.00 77.94 421 PHE A CA 1
ATOM 3314 C C . PHE A 1 421 ? 11.765 -15.792 26.540 1.00 77.94 421 PHE A C 1
ATOM 3316 O O . PHE A 1 421 ? 10.856 -15.608 27.350 1.00 77.94 421 PHE A O 1
ATOM 3323 N N . GLU A 1 422 ? 12.580 -16.847 26.612 1.00 75.75 422 GLU A N 1
ATOM 3324 C CA . GLU A 1 422 ? 12.418 -17.971 27.546 1.00 75.75 422 GLU A CA 1
ATOM 3325 C C . GLU A 1 422 ? 12.373 -17.528 29.022 1.00 75.75 422 GLU A C 1
ATOM 3327 O O . GLU A 1 422 ? 11.586 -18.039 29.815 1.00 75.75 422 GLU A O 1
ATOM 3332 N N . HIS A 1 423 ? 13.116 -16.473 29.376 1.00 78.12 423 HIS A N 1
ATOM 3333 C CA . HIS A 1 423 ? 13.127 -15.875 30.718 1.00 78.12 423 HIS A CA 1
ATOM 3334 C C . HIS A 1 423 ? 11.756 -15.343 31.194 1.00 78.12 423 HIS A C 1
ATOM 3336 O O . HIS A 1 423 ? 11.554 -15.167 32.394 1.00 78.12 423 HIS A O 1
ATOM 3342 N N . SER A 1 424 ? 10.828 -15.065 30.272 1.00 79.19 424 SER A N 1
ATOM 3343 C CA . SER A 1 424 ? 9.474 -14.561 30.554 1.00 79.19 424 SER A CA 1
ATOM 3344 C C . SER A 1 424 ? 8.381 -15.486 30.001 1.00 79.19 424 SER A C 1
ATOM 3346 O O . SER A 1 424 ? 7.243 -15.047 29.825 1.00 79.19 424 SER A O 1
ATOM 3348 N N . TYR A 1 425 ? 8.709 -16.755 29.735 1.00 80.94 425 TYR A N 1
ATOM 3349 C CA . TYR A 1 425 ? 7.810 -17.735 29.118 1.00 80.94 425 TYR A CA 1
ATOM 3350 C C . TYR A 1 425 ? 6.433 -17.799 29.801 1.00 80.94 425 TYR A C 1
ATOM 3352 O O . TYR A 1 425 ? 5.405 -17.655 29.144 1.00 80.94 425 TYR A O 1
ATOM 3360 N N . GLU A 1 426 ? 6.402 -17.906 31.132 1.00 82.69 426 GLU A N 1
ATOM 3361 C CA . GLU A 1 426 ? 5.151 -17.987 31.902 1.00 82.69 426 GLU A CA 1
ATOM 3362 C C . GLU A 1 426 ? 4.270 -16.736 31.751 1.00 82.69 426 GLU A C 1
ATOM 3364 O O . GLU A 1 426 ? 3.049 -16.842 31.643 1.00 82.69 426 GLU A O 1
ATOM 3369 N N . ASN A 1 427 ? 4.873 -15.545 31.661 1.00 80.00 427 ASN A N 1
ATOM 3370 C CA . ASN A 1 427 ? 4.127 -14.298 31.478 1.00 80.00 427 ASN A CA 1
ATOM 3371 C C . ASN A 1 427 ? 3.470 -14.237 30.095 1.00 80.00 427 ASN A C 1
ATOM 3373 O O . ASN A 1 427 ? 2.314 -13.828 29.975 1.00 80.00 427 ASN A O 1
ATOM 3377 N N . TYR A 1 428 ? 4.194 -14.657 29.053 1.00 82.81 428 TYR A N 1
ATOM 3378 C CA . TYR A 1 428 ? 3.667 -14.690 27.689 1.00 82.81 428 TYR A CA 1
ATOM 3379 C C . TYR A 1 428 ? 2.599 -15.770 27.520 1.00 82.81 428 TYR A C 1
ATOM 3381 O O . TYR A 1 428 ? 1.582 -15.525 26.874 1.00 82.81 428 TYR A O 1
ATOM 3389 N N . LYS A 1 429 ? 2.768 -16.924 28.171 1.00 86.62 429 LYS A N 1
ATOM 3390 C CA . LYS A 1 429 ? 1.774 -18.002 28.181 1.00 86.62 429 LYS A CA 1
ATOM 3391 C C . LYS A 1 429 ? 0.489 -17.567 28.871 1.00 86.62 429 LYS A C 1
ATOM 3393 O O . LYS A 1 429 ? -0.588 -17.769 28.318 1.00 86.62 429 LYS A O 1
ATOM 3398 N N . ALA A 1 430 ? 0.599 -16.914 30.026 1.00 83.56 430 ALA A N 1
ATOM 3399 C CA . ALA A 1 430 ? -0.552 -16.365 30.733 1.00 83.56 430 ALA A CA 1
ATOM 3400 C C . ALA A 1 430 ? -1.289 -15.308 29.893 1.00 83.56 430 ALA A C 1
ATOM 3402 O O . ALA A 1 430 ? -2.508 -15.367 29.778 1.00 83.56 430 ALA A O 1
ATOM 3403 N N . ALA A 1 431 ? -0.568 -14.379 29.254 1.00 82.12 431 ALA A N 1
ATOM 3404 C CA . ALA A 1 431 ? -1.180 -13.354 28.404 1.00 82.12 431 ALA A CA 1
ATOM 3405 C C . ALA A 1 431 ? -1.850 -13.935 27.143 1.00 82.12 431 ALA A C 1
ATOM 3407 O O . ALA A 1 431 ? -2.926 -13.477 26.755 1.00 82.12 431 ALA A O 1
ATOM 3408 N N . MET A 1 432 ? -1.240 -14.952 26.521 1.00 85.62 432 MET A N 1
ATOM 3409 C CA . MET A 1 432 ? -1.823 -15.680 25.389 1.00 85.62 432 MET A CA 1
ATOM 3410 C C . MET A 1 432 ? -3.117 -16.392 25.800 1.00 85.62 432 MET A C 1
ATOM 3412 O O . MET A 1 432 ? -4.129 -16.278 25.113 1.00 85.62 432 MET A O 1
ATOM 3416 N N . GLU A 1 433 ? -3.104 -17.086 26.938 1.00 85.94 433 GLU A N 1
ATOM 3417 C CA . GLU A 1 433 ? -4.265 -17.825 27.435 1.00 85.94 433 GLU A CA 1
ATOM 3418 C C . GLU A 1 433 ? -5.400 -16.891 27.872 1.00 85.94 433 GLU A C 1
ATOM 3420 O O . GLU A 1 433 ? -6.562 -17.134 27.547 1.00 85.94 433 GLU A O 1
ATOM 3425 N N . GLU A 1 434 ? -5.076 -15.771 28.527 1.00 85.12 434 GLU A N 1
ATOM 3426 C CA . GLU A 1 434 ? -6.046 -14.714 28.832 1.00 85.12 434 GLU A CA 1
ATOM 3427 C C . GLU A 1 434 ? -6.729 -14.209 27.550 1.00 85.12 434 GLU A C 1
ATOM 3429 O O . GLU A 1 434 ? -7.957 -14.108 27.504 1.00 85.12 434 GLU A O 1
ATOM 3434 N N . ALA A 1 435 ? -5.960 -13.946 26.489 1.00 85.31 435 ALA A N 1
ATOM 3435 C CA . ALA A 1 435 ? -6.512 -13.505 25.211 1.00 85.31 435 ALA A CA 1
ATOM 3436 C C . ALA A 1 435 ? -7.378 -14.576 24.536 1.00 85.31 435 ALA A C 1
ATOM 3438 O O . ALA A 1 435 ? -8.447 -14.257 24.011 1.00 85.31 435 ALA A O 1
ATOM 3439 N N . ARG A 1 436 ? -6.963 -15.845 24.605 1.00 86.62 436 ARG A N 1
ATOM 3440 C CA . ARG A 1 436 ? -7.724 -16.988 24.086 1.00 86.62 436 ARG A CA 1
ATOM 3441 C C . ARG A 1 436 ? -9.090 -17.098 24.758 1.00 86.62 436 ARG A C 1
ATOM 3443 O O . ARG A 1 436 ? -10.102 -17.198 24.070 1.00 86.62 436 ARG A O 1
ATOM 3450 N N . VAL A 1 437 ? -9.133 -17.027 26.090 1.00 85.94 437 VAL A N 1
ATOM 3451 C CA . VAL A 1 437 ? -10.385 -17.078 26.863 1.00 85.94 437 VAL A CA 1
ATOM 3452 C C . VAL A 1 437 ? -11.308 -15.922 26.484 1.00 85.94 437 VAL A C 1
ATOM 3454 O O . VAL A 1 437 ? -12.508 -16.129 26.304 1.00 85.94 437 VAL A O 1
ATOM 3457 N N . VAL A 1 438 ? -10.768 -14.711 26.316 1.00 85.06 438 VAL A N 1
ATOM 3458 C CA . VAL A 1 438 ? -11.572 -13.554 25.903 1.00 85.06 438 VAL A CA 1
ATOM 3459 C C . VAL A 1 438 ? -12.178 -13.754 24.514 1.00 85.06 438 VAL A C 1
ATOM 3461 O O . VAL A 1 438 ? -13.371 -13.506 24.344 1.00 85.06 438 VAL A O 1
ATOM 3464 N N . LEU A 1 439 ? -11.392 -14.227 23.543 1.00 85.38 439 LEU A N 1
ATOM 3465 C CA . LEU A 1 439 ? -11.854 -14.474 22.173 1.00 85.38 439 LEU A CA 1
ATOM 3466 C C . LEU A 1 439 ? -12.915 -15.581 22.112 1.00 85.38 439 LEU A C 1
ATOM 3468 O O . LEU A 1 439 ? -13.954 -15.388 21.483 1.00 85.38 439 LEU A O 1
ATOM 3472 N N . LEU A 1 440 ? -12.715 -16.684 22.838 1.00 86.38 440 LEU A N 1
ATOM 3473 C CA . LEU A 1 440 ? -13.693 -17.773 22.915 1.00 86.38 440 LEU A CA 1
ATOM 3474 C C . LEU A 1 440 ? -15.014 -17.325 23.541 1.00 86.38 440 LEU A C 1
ATOM 3476 O O . LEU A 1 440 ? -16.078 -17.675 23.038 1.00 86.38 440 LEU A O 1
ATOM 3480 N N . ASN A 1 441 ? -14.962 -16.503 24.591 1.00 84.38 441 ASN A N 1
ATOM 3481 C CA . ASN A 1 441 ? -16.167 -15.955 25.219 1.00 84.38 441 ASN A CA 1
ATOM 3482 C C . ASN A 1 441 ? -16.921 -14.968 24.307 1.00 84.38 441 ASN A C 1
ATOM 3484 O O . ASN A 1 441 ? -18.120 -14.766 24.487 1.00 84.38 441 ASN A O 1
ATOM 3488 N N . LEU A 1 442 ? -16.250 -14.383 23.307 1.00 82.56 442 LEU A N 1
ATOM 3489 C CA . LEU A 1 442 ? -16.893 -13.601 22.243 1.00 82.56 442 LEU A CA 1
ATOM 3490 C C . LEU A 1 442 ? -17.455 -14.480 21.107 1.00 82.56 442 LEU A C 1
ATOM 3492 O O . LEU A 1 442 ? -18.121 -13.960 20.215 1.00 82.56 442 LEU A O 1
ATOM 3496 N N . GLY A 1 443 ? -17.217 -15.796 21.130 1.00 81.69 443 GLY A N 1
ATOM 3497 C CA . GLY A 1 443 ? -17.612 -16.729 20.070 1.00 81.69 443 GLY A CA 1
ATOM 3498 C C . GLY A 1 443 ? -16.625 -16.796 18.901 1.00 81.69 443 GLY A C 1
ATOM 3499 O O . GLY A 1 443 ? -16.998 -17.215 17.809 1.00 81.69 443 GLY A O 1
ATOM 3500 N N . ILE A 1 444 ? -15.378 -16.363 19.105 1.00 82.75 444 ILE A N 1
ATOM 3501 C CA . ILE A 1 444 ? -14.329 -16.357 18.084 1.00 82.75 444 ILE A CA 1
ATOM 3502 C C . ILE A 1 444 ? -13.363 -17.507 18.362 1.00 82.75 444 ILE A C 1
ATOM 3504 O O . ILE A 1 444 ? -12.646 -17.495 19.363 1.00 82.75 444 ILE A O 1
ATOM 3508 N N . GLU A 1 445 ? -13.318 -18.482 17.457 1.00 80.62 445 GLU A N 1
ATOM 3509 C CA . GLU A 1 445 ? -12.338 -19.565 17.516 1.00 80.62 445 GLU A CA 1
ATOM 3510 C C . GLU A 1 445 ? -10.935 -19.062 17.151 1.00 80.62 445 GLU A C 1
ATOM 3512 O O . GLU A 1 445 ? -10.757 -18.179 16.305 1.00 80.62 445 GLU A O 1
ATOM 3517 N N . VAL A 1 446 ? -9.932 -19.624 17.821 1.00 74.44 446 VAL A N 1
ATOM 3518 C CA . VAL A 1 446 ? -8.516 -19.303 17.635 1.00 74.44 446 VAL A CA 1
ATOM 3519 C C . VAL A 1 446 ? -7.780 -20.628 17.459 1.00 74.44 446 VAL A C 1
ATOM 3521 O O . VAL A 1 446 ? -7.954 -21.522 18.286 1.00 74.44 446 VAL A O 1
ATOM 3524 N N . GLU A 1 447 ? -7.019 -20.775 16.374 1.00 63.50 447 GLU A N 1
ATOM 3525 C CA . GLU A 1 447 ? -6.277 -22.007 16.072 1.00 63.50 447 GLU A CA 1
ATOM 3526 C C . GLU A 1 447 ? -5.146 -22.235 17.091 1.00 63.50 447 GLU A C 1
ATOM 3528 O O . GLU A 1 447 ? -4.397 -21.302 17.407 1.00 63.50 447 GLU A O 1
ATOM 3533 N N . GLU A 1 448 ? -5.029 -23.472 17.596 1.00 52.88 448 GLU A N 1
ATOM 3534 C CA . GLU A 1 448 ? -4.020 -23.877 18.596 1.00 52.88 448 GLU A CA 1
ATOM 3535 C C . GLU A 1 448 ? -2.573 -23.612 18.170 1.00 52.88 448 GLU A C 1
ATOM 3537 O O . GLU A 1 448 ? -2.213 -23.722 16.974 1.00 52.88 448 GLU A O 1
#